Protein 8WQ5 (pdb70)

Organism: Homo sapiens (NCBI:txid9606)

Sequence (396 aa):
MQIQTDVVLPSCKKKAPAETPVKERLFIVFNPHPLPLDDVLEDIFCRFGNLIEVVYLVSGKKNVGYAKYADRISANDAIATLHGKILNGVRLKVMLLADSPREMMQIQTDVVLPSCKKKAPAETPVKERLFIVFNPHPLPLDDVLEDIFCRFGNLIEVVYLVSSGKKNVGYAKYADRRISANDDAIATLHGKILNGVRLKVMLLADSPREMQIQTDVVLPSCKKKAPAETPVKKERLFIVFNPHPLPLDDVLEDIFCRFGNLIEVVYLVSSSGKKNVGYAKYADRISANDDAIATLHGKILNGVRLKVMLLADSPREMQIQTDVVLPSCKKKAPAEETPVKERLFIVFNPHPLPLDDVLLEDIFCRFGNLIEVYLVSSGKKNVGYAKYADRISANDDAIATLHGKILNGVRLKVMLLADSPRE

B-factor: mean 22.88, std 12.11, range [8.22, 91.04]

Radius of gyration: 25.46 Å; Cα contacts (8 Å, |Δi|>4): 856; chains: 4; bounding box: 68×70×60 Å

Foldseek 3Di:
DDWPFPFDFAQADDEDPQPQDFDFKKKKFKPPAEDDQVVVCRRLRRLPQWNGKADDPPHRMIMTTGNDPNSLVVSQVRQAQGAINRIGMHMGTDDDPDD/DDWPFPFDFAQADDEDPLPQDFDFKKKKAKPPAEDDQVVVCRRLRRLPQWNGKDDDPPHRMIMTTGNDPVSLVVSQVRQAQGAINRIHMHIGTDDDPDD/DDWPFPFDFAQADDEAPLPQDFDFKKKKFKPPAEDDQVVVCRRLRRLPQWNGKDDDPPHRMIMTTGNDDSSLVVSQVRQAQTAINRIHMHMGTDDDPDD/DDWPFPFDFAQADDEDPQPQDFDFKKKKFKPPAEDDQVVVCRRLRRLPQWNGKDDDPPHRMIMTTGNDPNSLVVSQVRQAQGAINRIHMHIDTDDDPDD

Secondary structure (DSSP, 8-state):
---S-SS--PPP-PPPPTTSPPSEEEEEEEESSPPPHHHHHHHHHTTS-EEEEEE-TTSSEEEEEES-HHHHHHHHHHHTT-EETTEEEEEEEPPPS--/---S-SS-PPPP-PPPPTTSPPSEEEEEEEESSPPPHHHHHHHHHTTS-EEEEEEETTTTEEEEEES-HHHHHHHHHHHTT-EETTEEEEEEEPPPS--/---S-SS-PPPP-PPPPTTSPP-EEEEEEEESSPPPHHHHHHHHHTTS-EEEEEE-TTSSEEEEEES-HHHHHHHHHHHTT-EETTEEEEEEEPPPS--/-----SS--PPP-PPPPTTSPP-EEEEEEEESSPPPHHHHHHHHHTTS-EEEEEE-TTSSEEEEEES-HHHHHHHHHHHTT-EETTEEEEEEEPPPS--

Structure (mmCIF, N/CA/C/O backbone):
data_8WQ5
#
_entry.id   8WQ5
#
_cell.length_a   42.403
_cell.length_b   83.767
_cell.length_c   77.762
_cell.angle_alpha   90.00
_cell.angle_beta   96.87
_cell.angle_gamma   90.00
#
_symmetry.space_group_name_H-M   'P 1 21 1'
#
loop_
_entity.id
_entity.type
_entity.pdbx_description
1 polymer 'RNA-binding protein 45'
2 polymer "DNA (5'-D(*GP*AP*CP*GP*CP*AP*G)-3')"
3 non-polymer GLYCEROL
4 water water
#
loop_
_atom_site.group_PDB
_atom_site.id
_atom_site.type_symbol
_atom_site.label_atom_id
_atom_site.label_alt_id
_atom_site.label_comp_id
_atom_site.label_asym_id
_atom_site.label_entity_id
_atom_site.label_seq_id
_atom_site.pdbx_PDB_ins_code
_atom_site.Cartn_x
_atom_site.Cartn_y
_atom_site.Cartn_z
_atom_site.occupancy
_atom_site.B_iso_or_equiv
_atom_site.auth_seq_id
_atom_site.auth_comp_id
_atom_site.auth_asym_id
_atom_site.auth_atom_id
_atom_site.pdbx_PDB_model_num
ATOM 1 N N . MET A 1 1 ? -13.358 10.361 1.852 1.00 20.50 369 MET A N 1
ATOM 2 C CA . MET A 1 1 ? -14.370 9.402 1.394 1.00 22.89 369 MET A CA 1
ATOM 3 C C . MET A 1 1 ? -14.258 8.067 2.119 1.00 21.56 369 MET A C 1
ATOM 4 O O . MET A 1 1 ? -13.214 7.735 2.672 1.00 20.59 369 MET A O 1
ATOM 9 N N . GLN A 1 2 ? -15.336 7.288 2.103 1.00 22.11 370 GLN A N 1
ATOM 10 C CA . GLN A 1 2 ? -15.311 5.996 2.773 1.00 22.97 370 GLN A CA 1
ATOM 11 C C . GLN A 1 2 ? -14.321 5.058 2.090 1.00 22.66 370 GLN A C 1
ATOM 12 O O . GLN A 1 2 ? -14.214 5.024 0.861 1.00 23.84 370 GLN A O 1
ATOM 18 N N . ILE A 1 3 ? -13.579 4.312 2.902 1.00 20.16 371 ILE A N 1
ATOM 19 C CA . ILE A 1 3 ? -12.618 3.322 2.427 1.00 18.64 371 ILE A CA 1
ATOM 20 C C . ILE A 1 3 ? -13.281 1.954 2.467 1.00 20.49 371 ILE A C 1
ATOM 21 O O . ILE A 1 3 ? -14.025 1.647 3.407 1.00 21.00 371 ILE A O 1
ATOM 26 N N . GLN A 1 4 ? -13.024 1.131 1.448 1.00 22.13 372 GLN A N 1
ATOM 27 C CA . GLN A 1 4 ? -13.531 -0.243 1.425 1.00 23.40 372 GLN A CA 1
ATOM 28 C C . GLN A 1 4 ? -12.574 -1.126 2.215 1.00 21.42 372 GLN A C 1
ATOM 29 O O . GLN A 1 4 ? -11.509 -1.517 1.728 1.00 20.92 372 GLN A O 1
ATOM 35 N N . THR A 1 5 ? -12.960 -1.437 3.446 1.00 20.06 373 THR A N 1
ATOM 36 C CA . THR A 1 5 ? -12.117 -2.132 4.405 1.00 18.43 373 THR A CA 1
ATOM 37 C C . THR A 1 5 ? -13.025 -2.548 5.552 1.00 20.37 373 THR A C 1
ATOM 38 O O . THR A 1 5 ? -14.089 -1.958 5.756 1.00 20.25 373 THR A O 1
ATOM 42 N N . ASP A 1 6 ? -12.631 -3.594 6.271 1.00 19.32 374 ASP A N 1
ATOM 43 C CA . ASP A 1 6 ? -13.311 -3.910 7.519 1.00 20.10 374 ASP A CA 1
ATOM 44 C C . ASP A 1 6 ? -12.484 -3.492 8.729 1.00 20.02 374 ASP A C 1
ATOM 45 O O . ASP A 1 6 ? -12.850 -3.809 9.865 1.00 23.25 374 ASP A O 1
ATOM 50 N N . VAL A 1 7 ? -11.384 -2.771 8.501 1.00 21.19 375 VAL A N 1
ATOM 51 C CA . VAL A 1 7 ? -10.666 -2.102 9.578 1.00 21.84 375 VAL A CA 1
ATOM 52 C C . VAL A 1 7 ? -11.488 -0.925 10.077 1.00 20.92 375 VAL A C 1
ATOM 53 O O . VAL A 1 7 ? -12.030 -0.143 9.285 1.00 21.04 375 VAL A O 1
ATOM 57 N N . VAL A 1 8 ? -11.575 -0.779 11.396 1.00 23.21 376 VAL A N 1
ATOM 58 C CA . VAL A 1 8 ? -12.188 0.406 11.987 1.00 23.17 376 VAL A CA 1
ATOM 59 C C . VAL A 1 8 ? -11.168 1.540 11.921 1.00 21.12 376 VAL A C 1
ATOM 60 O O . VAL A 1 8 ? -10.112 1.478 12.553 1.00 22.32 376 VAL A O 1
ATOM 64 N N . LEU A 1 9 ? -11.473 2.569 11.138 1.00 18.16 377 LEU A N 1
ATOM 65 C CA . LEU A 1 9 ? -10.607 3.726 10.971 1.00 16.39 377 LEU A CA 1
ATOM 66 C C . LEU A 1 9 ? -11.154 4.921 11.736 1.00 15.23 377 LEU A C 1
ATOM 67 O O . LEU A 1 9 ? -12.374 5.071 11.874 1.00 17.59 377 LEU A O 1
ATOM 72 N N . PRO A 1 10 ? -10.283 5.790 12.245 1.00 14.95 378 PRO A N 1
ATOM 73 C CA . PRO A 1 10 ? -10.753 7.079 12.754 1.00 15.98 378 PRO A CA 1
ATOM 74 C C . PRO A 1 10 ? -11.322 7.916 11.620 1.00 16.43 378 PRO A C 1
ATOM 75 O O . PRO A 1 10 ? -11.077 7.664 10.436 1.00 16.13 378 PRO A O 1
ATOM 79 N N . SER A 1 11 ? -12.099 8.925 12.003 1.00 15.47 379 SER A N 1
ATOM 80 C CA . SER A 1 11 ? -12.623 9.877 11.036 1.00 16.59 379 SER A CA 1
ATOM 81 C C . SER A 1 11 ? -11.487 10.666 10.387 1.00 15.05 379 SER A C 1
ATOM 82 O O . SER A 1 11 ? -10.382 10.767 10.922 1.00 15.08 379 SER A O 1
ATOM 85 N N . CYS A 1 12 ? -11.778 11.244 9.221 1.00 13.92 380 CYS A N 1
ATOM 86 C CA . CYS A 1 12 ? -1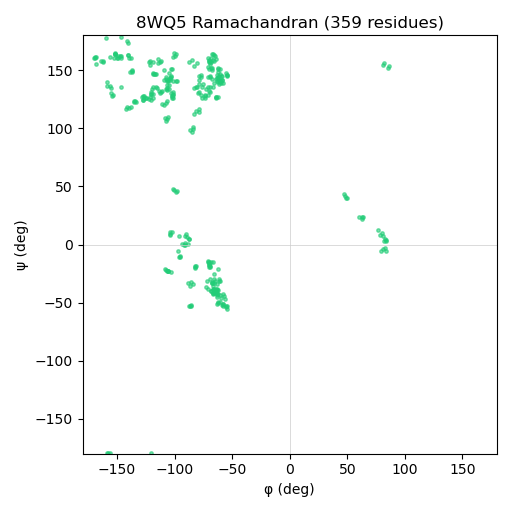0.806 12.113 8.563 1.00 13.89 380 CYS A CA 1
ATOM 87 C C . CYS A 1 12 ? -10.424 13.291 9.452 1.00 14.64 380 CYS A C 1
ATOM 88 O O . CYS A 1 12 ? -11.265 13.866 10.148 1.00 16.09 380 CYS A O 1
ATOM 91 N N . LYS A 1 13 ? -9.141 13.651 9.412 1.00 12.09 381 LYS A N 1
ATOM 92 C CA . LYS A 1 13 ? -8.603 14.793 10.132 1.00 12.67 381 LYS A CA 1
ATOM 93 C C . LYS A 1 13 ? -7.969 15.759 9.142 1.00 12.87 381 LYS A C 1
ATOM 94 O O . LYS A 1 13 ? -7.539 15.361 8.053 1.00 14.80 381 LYS A O 1
ATOM 100 N N . LYS A 1 14 ? -7.906 17.032 9.527 1.00 12.31 382 LYS A N 1
ATOM 101 C CA . LYS A 1 14 ? -7.135 17.990 8.748 1.00 12.39 382 LYS A CA 1
ATOM 102 C C . LYS A 1 14 ? -5.682 17.547 8.657 1.00 12.32 382 LYS A C 1
ATOM 103 O O . LYS A 1 14 ? -5.125 16.970 9.594 1.00 13.75 382 LYS A O 1
ATOM 109 N N . LYS A 1 15 ? -5.066 17.826 7.515 1.00 11.27 383 LYS A N 1
ATOM 110 C CA . LYS A 1 15 ? -3.627 17.654 7.409 1.00 11.10 383 LYS A CA 1
ATOM 111 C C . LYS A 1 15 ? -2.905 18.726 8.222 1.00 12.04 383 LYS A C 1
ATOM 112 O O . LYS A 1 15 ? -3.465 19.778 8.562 1.00 14.83 383 LYS A O 1
ATOM 118 N N . ALA A 1 16 ? -1.647 18.443 8.539 1.00 11.64 384 ALA A N 1
ATOM 119 C CA . ALA A 1 16 ? -0.780 19.471 9.082 1.00 13.23 384 ALA A CA 1
ATOM 120 C C . ALA A 1 16 ? -0.485 20.510 8.002 1.00 17.55 384 ALA A C 1
ATOM 121 O O . ALA A 1 16 ? -0.505 20.194 6.810 1.00 20.21 384 ALA A O 1
ATOM 123 N N . PRO A 1 17 ? -0.222 21.758 8.391 1.00 20.66 385 PRO A N 1
ATOM 124 C CA . PRO A 1 17 ? 0.246 22.745 7.412 1.00 24.36 385 PRO A CA 1
ATOM 125 C C . PRO A 1 17 ? 1.479 22.229 6.681 1.00 26.00 385 PRO A C 1
ATOM 126 O O . PRO A 1 17 ? 2.305 21.512 7.250 1.00 24.02 385 PRO A O 1
ATOM 130 N N . ALA A 1 18 ? 1.590 22.601 5.402 1.00 29.09 386 ALA A N 1
ATOM 131 C CA . ALA A 1 18 ? 2.589 21.990 4.528 1.00 31.15 386 ALA A CA 1
ATOM 132 C C . ALA A 1 18 ? 4.013 22.225 5.017 1.00 33.74 386 ALA A C 1
ATOM 133 O O . ALA A 1 18 ? 4.885 21.372 4.807 1.00 36.36 386 ALA A O 1
ATOM 135 N N . GLU A 1 19 ? 4.272 23.357 5.668 1.00 32.42 387 GLU A N 1
ATOM 136 C CA . GLU A 1 19 ? 5.619 23.695 6.112 1.00 35.03 387 GLU A CA 1
ATOM 137 C C . GLU A 1 19 ? 5.932 23.180 7.515 1.00 33.26 387 GLU A C 1
ATOM 138 O O . GLU A 1 19 ? 6.978 23.533 8.070 1.00 33.88 387 GLU A O 1
ATOM 144 N N . THR A 1 20 ? 5.065 22.353 8.090 1.00 29.36 388 THR A N 1
ATOM 145 C CA . THR A 1 20 ? 5.341 21.780 9.405 1.00 30.50 388 THR A CA 1
ATOM 146 C C . THR A 1 20 ? 6.499 20.789 9.302 1.00 31.26 388 THR A C 1
ATOM 147 O O . THR A 1 20 ? 6.493 19.930 8.413 1.00 31.38 388 THR A O 1
ATOM 151 N N . PRO A 1 21 ? 7.506 20.880 10.171 1.00 32.28 389 PRO A N 1
ATOM 152 C CA . PRO A 1 21 ? 8.628 19.934 10.100 1.00 31.81 389 PRO A CA 1
ATOM 153 C C . PRO A 1 21 ? 8.193 18.500 10.383 1.00 28.89 389 PRO A C 1
ATOM 154 O O . PRO A 1 21 ? 7.340 18.242 11.236 1.00 29.06 389 PRO A O 1
ATOM 158 N N . VAL A 1 22 ? 8.795 17.560 9.651 1.00 26.78 390 VAL A N 1
ATOM 159 C CA . VAL A 1 22 ? 8.482 16.146 9.834 1.00 24.10 390 VAL A CA 1
ATOM 160 C C . VAL A 1 22 ? 9.086 15.649 11.139 1.00 23.63 390 VAL A C 1
ATOM 161 O O . VAL A 1 22 ? 10.257 15.912 11.443 1.00 25.65 390 VAL A O 1
ATOM 165 N N . LYS A 1 23 ? 8.289 14.919 11.919 1.00 22.29 391 LYS A N 1
ATOM 166 C CA . LYS A 1 23 ? 8.798 14.245 13.103 1.00 22.12 391 LYS A CA 1
ATOM 167 C C . LYS A 1 23 ? 8.872 12.732 12.957 1.00 21.19 391 LYS A C 1
ATOM 168 O O . LYS A 1 23 ? 9.641 12.098 13.687 1.00 22.80 391 LYS A O 1
ATOM 174 N N . GLU A 1 24 ? 8.118 12.141 12.033 1.00 17.82 392 GLU A N 1
ATOM 175 C CA . GLU A 1 24 ? 8.224 10.710 11.788 1.00 15.66 392 GLU A CA 1
ATOM 176 C C . GLU A 1 24 ? 7.772 10.421 10.365 1.00 13.87 392 GLU A C 1
ATOM 177 O O . GLU A 1 24 ? 6.752 10.949 9.915 1.00 14.90 392 GLU A O 1
ATOM 183 N N . ARG A 1 25 ? 8.536 9.592 9.661 1.00 14.11 393 ARG A N 1
ATOM 184 C CA . ARG A 1 25 ? 8.168 9.148 8.324 1.00 12.47 393 ARG A CA 1
ATOM 185 C C . ARG A 1 25 ? 7.937 7.641 8.328 1.00 12.33 393 ARG A C 1
ATOM 186 O O . ARG A 1 25 ? 8.714 6.886 8.921 1.00 11.85 393 ARG A O 1
ATOM 194 N N . LEU A 1 26 ? 6.856 7.214 7.678 1.00 10.84 394 LEU A N 1
ATOM 195 C CA . LEU A 1 26 ? 6.507 5.805 7.556 1.00 11.01 394 LEU A CA 1
ATOM 196 C C . LEU A 1 26 ? 6.841 5.295 6.162 1.00 11.58 394 LEU A C 1
ATOM 197 O O . LEU A 1 26 ? 6.688 6.017 5.170 1.00 11.73 394 LEU A O 1
ATOM 202 N N . PHE A 1 27 ? 7.294 4.046 6.104 1.00 10.86 395 PHE A N 1
ATOM 203 C CA . PHE A 1 27 ? 7.534 3.317 4.866 1.00 11.25 395 PHE A CA 1
ATOM 204 C C . PHE A 1 27 ? 6.371 2.358 4.638 1.00 10.80 395 PHE A C 1
ATOM 205 O O . PHE A 1 27 ? 5.996 1.611 5.546 1.00 12.84 395 PHE A O 1
ATOM 213 N N . ILE A 1 28 ? 5.795 2.390 3.438 1.00 10.32 396 ILE A N 1
ATOM 214 C CA . ILE A 1 28 ? 4.585 1.641 3.109 1.00 10.15 396 ILE A CA 1
ATOM 215 C C . ILE A 1 28 ? 4.905 0.701 1.961 1.00 12.16 396 ILE A C 1
ATOM 216 O O . ILE A 1 28 ? 5.453 1.134 0.941 1.00 13.69 396 ILE A O 1
ATOM 221 N N . VAL A 1 29 ? 4.563 -0.576 2.123 1.00 13.50 397 VAL A N 1
ATOM 222 C CA . VAL A 1 29 ? 4.689 -1.572 1.062 1.00 12.85 397 VAL A CA 1
ATOM 223 C C . VAL A 1 29 ? 3.291 -1.981 0.629 1.00 14.09 397 VAL A C 1
ATOM 224 O O . VAL A 1 29 ? 2.443 -2.295 1.473 1.00 14.13 397 VAL A O 1
ATOM 228 N N . PHE A 1 30 ? 3.060 -2.003 -0.682 1.00 15.36 398 PHE A N 1
ATOM 229 C CA . PHE A 1 30 ? 1.774 -2.358 -1.264 1.00 15.86 398 PHE A CA 1
ATOM 230 C C . PHE A 1 30 ? 1.831 -3.751 -1.877 1.00 17.49 398 PHE A C 1
ATOM 231 O O . PHE A 1 30 ? 2.825 -4.128 -2.503 1.00 19.58 398 PHE A O 1
ATOM 239 N N . ASN A 1 31 ? 0.747 -4.509 -1.705 1.00 18.75 399 ASN A N 1
ATOM 240 C CA . ASN A 1 31 ? 0.599 -5.811 -2.343 1.00 20.80 399 ASN A CA 1
ATOM 241 C C . ASN A 1 31 ? -0.855 -5.972 -2.773 1.00 22.44 399 ASN A C 1
ATOM 242 O O . ASN A 1 31 ? -1.748 -6.003 -1.918 1.00 22.22 399 ASN A O 1
ATOM 247 N N . PRO A 1 32 ? -1.139 -6.122 -4.077 1.00 22.97 400 PRO A N 1
ATOM 248 C CA . PRO A 1 32 ? -0.191 -6.339 -5.176 1.00 24.41 400 PRO A CA 1
ATOM 249 C C . PRO A 1 32 ? 0.251 -5.092 -5.948 1.00 24.71 400 PRO A C 1
ATOM 250 O O . PRO A 1 32 ? 1.188 -5.194 -6.744 1.00 26.77 400 PRO A O 1
ATOM 254 N N . HIS A 1 33 ? -0.401 -3.954 -5.733 1.00 24.00 401 HIS A N 1
ATOM 255 C CA . HIS A 1 33 ? -0.110 -2.736 -6.477 1.00 24.79 401 HIS A CA 1
ATOM 256 C C . HIS A 1 33 ? -0.418 -1.542 -5.589 1.00 21.18 401 HIS A C 1
ATOM 257 O O . HIS A 1 33 ? -1.167 -1.669 -4.613 1.00 18.92 401 HIS A O 1
ATOM 264 N N . PRO A 1 34 ? 0.138 -0.369 -5.896 1.00 19.53 402 PRO A N 1
ATOM 265 C CA . PRO A 1 34 ? -0.108 0.805 -5.052 1.00 18.80 402 PRO A CA 1
ATOM 266 C C . PRO A 1 34 ? -1.549 1.287 -5.140 1.00 19.15 402 PRO A C 1
ATOM 267 O O . PRO A 1 34 ? -2.273 1.028 -6.104 1.00 20.33 402 PRO A O 1
ATOM 271 N N . LEU A 1 35 ? -1.959 1.999 -4.097 1.00 18.41 403 LEU A N 1
ATOM 272 C CA . LEU A 1 35 ? -3.245 2.671 -4.068 1.00 18.15 403 LEU A CA 1
ATOM 273 C C . LEU A 1 35 ? -3.141 4.042 -4.725 1.00 19.13 403 LEU A C 1
ATOM 274 O O . LEU A 1 35 ? -2.049 4.605 -4.833 1.00 20.14 403 LEU A O 1
ATOM 279 N N . PRO A 1 36 ? -4.267 4.604 -5.170 1.00 21.13 404 PRO A N 1
ATOM 280 C CA . PRO A 1 36 ? -4.245 5.978 -5.692 1.00 21.88 404 PRO A CA 1
ATOM 281 C C . PRO A 1 36 ? -3.832 6.975 -4.618 1.00 20.40 404 PRO A C 1
ATOM 282 O O . PRO A 1 36 ? -4.111 6.794 -3.431 1.00 18.03 404 PRO A O 1
ATOM 286 N N . LEU A 1 37 ? -3.166 8.048 -5.058 1.00 20.74 405 LEU A N 1
ATOM 287 C CA . LEU A 1 37 ? -2.639 9.041 -4.126 1.00 19.40 405 LEU A CA 1
ATOM 288 C C . LEU A 1 37 ? -3.740 9.633 -3.248 1.00 19.33 405 LEU A C 1
ATOM 289 O O . LEU A 1 37 ? -3.563 9.774 -2.033 1.00 18.76 405 LEU A O 1
ATOM 294 N N . ASP A 1 38 ? -4.888 9.980 -3.838 1.00 19.78 406 ASP A N 1
ATOM 295 C CA A ASP A 1 38 ? -5.959 10.569 -3.040 0.50 20.69 406 ASP A CA 1
ATOM 296 C CA B ASP A 1 38 ? -5.962 10.568 -3.041 0.50 20.83 406 ASP A CA 1
ATOM 297 C C . ASP A 1 38 ? -6.528 9.568 -2.041 1.00 18.84 406 ASP A C 1
ATOM 298 O O . ASP A 1 38 ? -6.933 9.957 -0.939 1.00 16.76 406 ASP A O 1
ATOM 307 N N . VAL A 1 39 ? -6.558 8.281 -2.400 1.00 17.19 407 VAL A N 1
ATOM 308 C CA . VAL A 1 39 ? -7.013 7.260 -1.462 1.00 14.00 407 VAL A CA 1
ATOM 309 C C . VAL A 1 39 ? -6.017 7.108 -0.321 1.00 13.11 407 VAL A C 1
ATOM 310 O O . VAL A 1 39 ? -6.402 6.943 0.843 1.00 12.77 407 VAL A O 1
ATOM 314 N N . LEU A 1 40 ? -4.719 7.163 -0.635 1.00 12.60 408 LEU A N 1
ATOM 315 C CA . LEU A 1 40 ? -3.707 7.045 0.406 1.00 13.78 408 LEU A CA 1
ATOM 316 C C . LEU A 1 40 ? -3.792 8.200 1.393 1.00 13.43 408 LEU A C 1
ATOM 317 O O . LEU A 1 40 ? -3.686 7.998 2.606 1.00 13.50 408 LEU A O 1
ATOM 322 N N . GLU A 1 41 ? -3.969 9.421 0.886 1.00 13.99 409 GLU A N 1
ATOM 323 C CA . GLU A 1 41 ? -4.126 10.573 1.767 1.00 15.43 409 GLU A CA 1
ATOM 324 C C . GLU A 1 41 ? -5.368 10.428 2.639 1.00 15.55 409 GLU A C 1
ATOM 325 O O . GLU A 1 41 ? -5.362 10.804 3.816 1.00 16.30 409 GLU A O 1
ATOM 331 N N . ASP A 1 42 ? -6.445 9.897 2.062 1.00 13.80 410 ASP A N 1
ATOM 332 C CA . ASP A 1 42 ? -7.660 9.592 2.811 1.00 12.24 410 ASP A CA 1
ATOM 333 C C . ASP A 1 42 ? -7.353 8.674 3.992 1.00 13.60 410 ASP A C 1
ATOM 334 O O . ASP A 1 42 ? -7.680 8.986 5.144 1.00 13.06 410 ASP A O 1
ATOM 339 N N . ILE A 1 43 ? -6.689 7.549 3.725 1.00 11.22 411 ILE A N 1
ATOM 340 C CA . ILE A 1 43 ? -6.396 6.588 4.786 1.00 10.56 411 ILE A CA 1
ATOM 341 C C . ILE A 1 43 ? -5.497 7.214 5.844 1.00 10.77 411 ILE A C 1
ATOM 342 O O . ILE A 1 43 ? -5.776 7.137 7.046 1.00 11.45 411 ILE A O 1
ATOM 347 N N . PHE A 1 44 ? -4.405 7.854 5.417 1.00 9.65 412 PHE A N 1
ATOM 348 C CA . PHE A 1 44 ? -3.395 8.250 6.389 1.00 10.25 412 PHE A CA 1
ATOM 349 C C . PHE A 1 44 ? -3.720 9.560 7.103 1.00 9.97 412 PHE A C 1
ATOM 350 O O . PHE A 1 44 ? -3.187 9.796 8.195 1.00 11.85 412 PHE A O 1
ATOM 358 N N . CYS A 1 45 ? -4.606 10.396 6.552 1.00 10.10 413 CYS A N 1
ATOM 359 C CA . CYS A 1 45 ? -4.950 11.628 7.261 1.00 10.07 413 CYS A CA 1
ATOM 360 C C . CYS A 1 45 ? -5.763 11.359 8.520 1.00 12.40 413 CYS A C 1
ATOM 361 O O . CYS A 1 45 ? -5.816 12.221 9.406 1.00 12.38 413 CYS A O 1
ATOM 364 N N . ARG A 1 46 ? -6.364 10.171 8.636 1.00 12.31 414 ARG A N 1
ATOM 365 C CA . ARG A 1 46 ? -7.285 9.893 9.732 1.00 12.20 414 ARG A CA 1
ATOM 366 C C . ARG A 1 46 ? -6.576 9.778 11.072 1.00 11.95 414 ARG A C 1
ATOM 367 O O . ARG A 1 46 ? -7.230 9.849 12.117 1.00 15.18 414 ARG A O 1
ATOM 375 N N . PHE A 1 47 ? -5.257 9.618 11.067 1.00 9.67 415 PHE A N 1
ATOM 376 C CA . PHE A 1 47 ? -4.502 9.503 12.301 1.00 11.07 415 PHE A CA 1
ATOM 377 C C . PHE A 1 47 ? -4.003 10.849 12.801 1.00 13.30 415 PHE A C 1
ATOM 378 O O . PHE A 1 47 ? -3.382 10.912 13.869 1.00 14.45 415 PHE A O 1
ATOM 386 N N . GLY A 1 48 ? -4.325 11.923 12.084 1.00 12.79 416 GLY A N 1
ATOM 387 C CA . GLY A 1 48 ? -3.970 13.272 12.473 1.00 11.88 416 GLY A CA 1
ATOM 388 C C . GLY A 1 48 ? -2.545 13.638 12.110 1.00 12.81 416 GLY A C 1
ATOM 389 O O . GLY A 1 48 ? -1.687 12.761 11.964 1.00 13.19 416 GLY A O 1
ATOM 390 N N . ASN A 1 49 ? -2.291 14.936 11.940 1.00 13.94 417 ASN A N 1
ATOM 391 C CA . ASN A 1 49 ? -0.944 15.478 11.779 1.00 13.58 417 ASN A CA 1
ATOM 392 C C . ASN A 1 49 ? -0.238 14.955 10.531 1.00 12.81 417 ASN A C 1
ATOM 393 O O . ASN A 1 49 ? 0.995 14.988 10.456 1.00 13.71 417 ASN A O 1
ATOM 398 N N . LEU A 1 50 ? -0.988 14.483 9.537 1.00 10.71 418 LEU A N 1
ATOM 399 C CA . LEU A 1 50 ? -0.374 14.068 8.280 1.00 11.92 418 LEU A CA 1
ATOM 400 C C . LEU A 1 50 ? 0.125 15.282 7.505 1.00 11.29 418 LEU A C 1
ATOM 401 O O . LEU A 1 50 ? -0.624 16.238 7.283 1.00 12.56 418 LEU A O 1
ATOM 406 N N . ILE A 1 51 ? 1.388 15.244 7.084 1.00 10.12 419 ILE A N 1
ATOM 407 C CA . ILE A 1 51 ? 1.920 16.276 6.197 1.00 11.11 419 ILE A CA 1
ATOM 408 C C . ILE A 1 51 ? 1.659 15.935 4.739 1.00 13.02 419 ILE A C 1
ATOM 409 O O . ILE A 1 51 ? 1.104 16.749 3.993 1.00 15.98 419 ILE A O 1
ATOM 414 N N . GLU A 1 52 ? 2.048 14.732 4.315 1.00 12.23 420 GLU A N 1
ATOM 415 C CA . GLU A 1 52 ? 1.763 14.270 2.962 1.00 14.82 420 GLU A CA 1
ATOM 416 C C . GLU A 1 52 ? 2.108 12.795 2.839 1.00 12.57 420 GLU A C 1
ATOM 417 O O . GLU A 1 52 ? 2.862 12.236 3.641 1.00 12.02 420 GLU A O 1
ATOM 423 N N . VAL A 1 53 ? 1.530 12.177 1.815 1.00 11.69 421 VAL A N 1
ATOM 424 C CA A VAL A 1 53 ? 1.905 10.844 1.369 0.50 10.68 421 VAL A CA 1
ATOM 425 C CA B VAL A 1 53 ? 1.898 10.842 1.367 0.50 10.22 421 VAL A CA 1
ATOM 426 C C . VAL A 1 53 ? 2.428 10.963 -0.055 1.00 10.12 421 VAL A C 1
ATOM 427 O O . VAL A 1 53 ? 1.971 11.805 -0.833 1.00 15.05 421 VAL A O 1
ATOM 434 N N . TYR A 1 54 ? 3.411 10.132 -0.390 1.00 9.11 422 TYR A N 1
ATOM 435 C CA . TYR A 1 54 ? 3.879 10.115 -1.769 1.00 9.71 422 TYR A CA 1
ATOM 436 C C . TYR A 1 54 ? 4.302 8.706 -2.153 1.00 11.19 422 TYR A C 1
ATOM 437 O O . TYR A 1 54 ? 4.519 7.838 -1.302 1.00 11.75 422 TYR A O 1
ATOM 446 N N . LEU A 1 55 ? 4.391 8.489 -3.459 1.00 12.29 423 LEU A N 1
ATOM 447 C CA . LEU A 1 55 ? 4.674 7.183 -4.034 1.00 12.92 423 LEU A CA 1
ATOM 448 C C . LEU A 1 55 ? 6.024 7.195 -4.734 1.00 13.62 423 LEU A C 1
ATOM 449 O O . LEU A 1 55 ? 6.547 8.247 -5.107 1.00 15.40 423 LEU A O 1
ATOM 454 N N . VAL A 1 56 ? 6.581 6.006 -4.928 1.00 13.69 424 VAL A N 1
ATOM 455 C CA . VAL A 1 56 ? 7.802 5.840 -5.708 1.00 14.37 424 VAL A CA 1
ATOM 456 C C . VAL A 1 56 ? 7.403 5.161 -7.010 1.00 16.34 424 VAL A C 1
ATOM 457 O O . VAL A 1 56 ? 7.038 3.980 -7.015 1.00 18.67 424 VAL A O 1
ATOM 461 N N . SER A 1 57 ? 7.451 5.911 -8.111 1.00 16.32 425 SER A N 1
ATOM 462 C CA . SER A 1 57 ? 6.968 5.406 -9.391 1.00 18.94 425 SER A CA 1
ATOM 463 C C . SER A 1 57 ? 7.755 4.179 -9.835 1.00 18.51 425 SER A C 1
ATOM 464 O O . SER A 1 57 ? 8.985 4.132 -9.728 1.00 18.22 425 SER A O 1
ATOM 467 N N . GLY A 1 58 ? 7.032 3.186 -10.353 1.00 20.90 426 GLY A N 1
ATOM 468 C CA . GLY A 1 58 ? 7.631 1.945 -10.797 1.00 23.08 426 GLY A CA 1
ATOM 469 C C . GLY A 1 58 ? 7.888 0.934 -9.703 1.00 24.44 426 GLY A C 1
ATOM 470 O O . GLY A 1 58 ? 8.355 -0.175 -10.000 1.00 26.03 426 GLY A O 1
ATOM 471 N N . LYS A 1 59 ? 7.602 1.275 -8.451 1.00 22.18 427 LYS A N 1
ATOM 472 C CA A LYS A 1 59 ? 7.813 0.385 -7.323 0.50 22.38 427 LYS A CA 1
ATOM 473 C CA B LYS A 1 59 ? 7.808 0.371 -7.333 0.50 22.50 427 LYS A CA 1
ATOM 474 C C . LYS A 1 59 ? 6.511 0.248 -6.546 1.00 22.15 427 LYS A C 1
ATOM 475 O O . LYS A 1 59 ? 5.573 1.030 -6.719 1.00 24.72 427 LYS A O 1
ATOM 486 N N . ASN A 1 60 ? 6.455 -0.757 -5.685 1.00 19.57 428 ASN A N 1
ATOM 487 C CA . ASN A 1 60 ? 5.254 -0.995 -4.883 1.00 19.16 428 ASN A CA 1
ATOM 488 C C . ASN A 1 60 ? 5.428 -0.456 -3.473 1.00 16.00 428 ASN A C 1
ATOM 489 O O . ASN A 1 60 ? 5.138 -1.137 -2.487 1.00 17.19 428 ASN A O 1
ATOM 494 N N . VAL A 1 61 ? 5.924 0.780 -3.357 1.00 12.93 429 VAL A N 1
ATOM 495 C CA . VAL A 1 61 ? 6.200 1.384 -2.060 1.00 12.80 429 VAL A CA 1
ATOM 496 C C . VAL A 1 61 ? 5.814 2.857 -2.081 1.00 12.66 429 VAL A C 1
ATOM 497 O O . VAL A 1 61 ? 5.640 3.471 -3.137 1.00 12.99 429 VAL A O 1
ATOM 501 N N . GLY A 1 62 ? 5.696 3.418 -0.882 1.00 11.44 430 GLY A N 1
ATOM 502 C CA . GLY A 1 62 ? 5.385 4.821 -0.699 1.00 12.60 430 GLY A CA 1
ATOM 503 C C . GLY A 1 62 ? 5.803 5.229 0.695 1.00 12.51 430 GLY A C 1
ATOM 504 O O . GLY A 1 62 ? 6.284 4.411 1.485 1.00 11.68 430 GLY A O 1
ATOM 505 N N . TYR A 1 63 ? 5.614 6.517 0.992 1.00 10.79 431 TYR A N 1
ATOM 506 C CA . TYR A 1 63 ? 5.977 7.074 2.286 1.00 9.98 431 TYR A CA 1
ATOM 507 C C . TYR A 1 63 ? 4.882 8.003 2.782 1.00 9.86 431 TYR A C 1
ATOM 508 O O . TYR A 1 63 ? 4.188 8.654 1.994 1.00 10.22 431 TYR A O 1
ATOM 517 N N . ALA A 1 64 ? 4.763 8.083 4.103 1.00 9.91 432 ALA A N 1
ATOM 518 C CA . ALA A 1 64 ? 3.837 9.004 4.755 1.00 10.49 432 ALA A CA 1
ATOM 519 C C . ALA A 1 64 ? 4.617 9.817 5.777 1.00 12.39 432 ALA A C 1
ATOM 520 O O . ALA A 1 64 ? 5.280 9.246 6.648 1.00 13.43 432 ALA A O 1
ATOM 522 N N . LYS A 1 65 ? 4.551 11.143 5.662 1.00 10.61 433 LYS A N 1
ATOM 523 C CA . LYS A 1 65 ? 5.270 12.054 6.548 1.00 11.77 433 LYS A CA 1
ATOM 524 C C . LYS A 1 65 ? 4.302 12.636 7.572 1.00 11.70 433 LYS A C 1
ATOM 525 O O . LYS A 1 65 ? 3.269 13.198 7.196 1.00 12.28 433 LYS A O 1
ATOM 531 N N . TYR A 1 66 ? 4.632 12.496 8.857 1.00 12.19 434 TYR A N 1
ATOM 532 C CA . TYR A 1 66 ? 3.787 12.966 9.950 1.00 12.82 434 TYR A CA 1
ATOM 533 C C . TYR A 1 66 ? 4.489 14.044 10.766 1.00 14.40 434 TYR A C 1
ATOM 534 O O . TYR A 1 66 ? 5.712 14.021 10.942 1.00 14.33 434 TYR A O 1
ATOM 543 N N . ALA A 1 67 ? 3.688 14.978 11.281 1.00 13.01 435 ALA A N 1
ATOM 544 C CA . ALA A 1 67 ? 4.165 16.026 12.171 1.00 14.29 435 ALA A CA 1
ATOM 545 C C . ALA A 1 67 ? 4.116 15.617 13.637 1.00 16.47 435 ALA A C 1
ATOM 546 O O . ALA A 1 67 ? 4.391 16.447 14.509 1.00 19.50 435 ALA A O 1
ATOM 548 N N . ASP A 1 68 ? 3.792 14.360 13.928 1.00 17.61 436 ASP A N 1
ATOM 549 C CA . ASP A 1 68 ? 3.579 13.919 15.300 1.00 18.89 436 ASP A CA 1
ATOM 550 C C . ASP A 1 68 ? 3.843 12.422 15.384 1.00 18.34 436 ASP A C 1
ATOM 551 O O . ASP A 1 68 ? 3.314 11.657 14.573 1.00 16.94 436 ASP A O 1
ATOM 556 N N . ARG A 1 69 ? 4.658 12.012 16.363 1.00 18.35 437 ARG A N 1
ATOM 557 C CA . ARG A 1 69 ? 5.061 10.609 16.452 1.00 17.14 437 ARG A CA 1
ATOM 558 C C . ARG A 1 69 ? 3.902 9.716 16.881 1.00 17.27 437 ARG A C 1
ATOM 559 O O . ARG A 1 69 ? 3.762 8.590 16.387 1.00 18.36 437 ARG A O 1
ATOM 567 N N . ILE A 1 70 ? 3.060 10.194 17.798 1.00 17.67 438 ILE A N 1
ATOM 568 C CA . ILE A 1 70 ? 1.936 9.384 18.258 1.00 17.25 438 ILE A CA 1
ATOM 569 C C . ILE A 1 70 ? 0.972 9.102 17.112 1.00 16.83 438 ILE A C 1
ATOM 570 O O . ILE A 1 70 ? 0.446 7.988 16.985 1.00 16.90 438 ILE A O 1
ATOM 575 N N . SER A 1 71 ? 0.748 10.094 16.243 1.00 14.74 439 SER A N 1
ATOM 576 C CA . SER A 1 71 ? -0.110 9.886 15.080 1.00 13.81 439 SER A CA 1
ATOM 577 C C . SER A 1 71 ? 0.479 8.829 14.156 1.00 12.98 439 SER A C 1
ATOM 578 O O . SER A 1 71 ? -0.230 7.935 13.675 1.00 13.87 439 SER A O 1
ATOM 581 N N . ALA A 1 72 ? 1.781 8.922 13.895 1.00 11.74 440 ALA A N 1
ATOM 582 C CA . ALA A 1 72 ? 2.424 7.976 12.993 1.00 11.18 440 ALA A CA 1
ATOM 583 C C . ALA A 1 72 ? 2.413 6.572 13.579 1.00 12.15 440 ALA A C 1
ATOM 584 O O . ALA A 1 72 ? 2.181 5.595 12.859 1.00 13.70 440 ALA A O 1
ATOM 586 N N . ASN A 1 73 ? 2.647 6.452 14.887 1.00 14.07 441 ASN A N 1
ATOM 587 C CA . ASN A 1 73 ? 2.630 5.133 15.508 1.00 15.77 441 ASN A CA 1
ATOM 588 C C . ASN A 1 73 ? 1.225 4.548 15.548 1.00 16.23 441 ASN A C 1
ATOM 589 O O . ASN A 1 73 ? 1.067 3.324 15.495 1.00 15.32 441 ASN A O 1
ATOM 594 N N . ASP A 1 74 ? 0.200 5.402 15.632 1.00 15.18 442 ASP A N 1
ATOM 595 C CA . ASP A 1 74 ? -1.178 4.932 15.520 1.00 16.35 442 ASP A CA 1
ATOM 596 C C . ASP A 1 74 ? -1.469 4.398 14.122 1.00 14.79 442 ASP A C 1
ATOM 597 O O . ASP A 1 74 ? -2.189 3.406 13.970 1.00 14.36 442 ASP A O 1
ATOM 602 N N . ALA A 1 75 ? -0.923 5.043 13.085 1.00 13.12 443 ALA A N 1
ATOM 603 C CA . ALA A 1 75 ? -1.098 4.522 11.732 1.00 12.16 443 ALA A CA 1
ATOM 604 C C . ALA A 1 75 ? -0.445 3.152 11.585 1.00 14.30 443 ALA A C 1
ATOM 605 O O . ALA A 1 75 ? -1.012 2.252 10.953 1.00 14.30 443 ALA A O 1
ATOM 607 N N . ILE A 1 76 ? 0.748 2.977 12.159 1.00 13.73 444 ILE A N 1
ATOM 608 C CA . ILE A 1 76 ? 1.402 1.669 12.125 1.00 14.93 444 ILE A CA 1
ATOM 609 C C . ILE A 1 76 ? 0.508 0.617 12.771 1.00 16.24 444 ILE A C 1
ATOM 610 O O . ILE A 1 76 ? 0.205 -0.422 12.171 1.00 17.81 444 ILE A O 1
ATOM 615 N N . ALA A 1 77 ? 0.065 0.882 14.002 1.00 15.35 445 ALA A N 1
ATOM 616 C CA . ALA A 1 77 ? -0.691 -0.110 14.757 1.00 16.74 445 ALA A CA 1
ATOM 617 C C . ALA A 1 77 ? -2.012 -0.455 14.084 1.00 15.71 445 ALA A C 1
ATOM 618 O O . ALA A 1 77 ? -2.463 -1.604 14.149 1.00 17.78 445 ALA A O 1
ATOM 620 N N . THR A 1 78 ? -2.637 0.512 13.426 1.00 13.78 446 THR A N 1
ATOM 621 C CA . THR A 1 78 ? -3.963 0.310 12.860 1.00 14.85 446 THR A CA 1
ATOM 622 C C . THR A 1 78 ? -3.929 -0.301 11.466 1.00 15.93 446 THR A C 1
ATOM 623 O O . THR A 1 78 ? -4.836 -1.069 11.115 1.00 17.12 446 THR A O 1
ATOM 627 N N . LEU A 1 79 ? -2.896 0.000 10.672 1.00 13.19 447 LEU A N 1
ATOM 628 C CA . LEU A 1 79 ? -2.879 -0.351 9.260 1.00 12.05 447 LEU A CA 1
ATOM 629 C C . LEU A 1 79 ? -1.945 -1.495 8.893 1.00 12.35 447 LEU A C 1
ATOM 630 O O . LEU A 1 79 ? -2.143 -2.108 7.841 1.00 13.75 447 LEU A O 1
ATOM 635 N N . HIS A 1 80 ? -0.923 -1.776 9.691 1.00 11.98 448 HIS A N 1
ATOM 636 C CA . HIS A 1 80 ? 0.063 -2.769 9.281 1.00 14.34 448 HIS A CA 1
ATOM 637 C C . HIS A 1 80 ? -0.584 -4.144 9.160 1.00 15.75 448 HIS A C 1
ATOM 638 O O . HIS A 1 80 ? -1.236 -4.623 10.092 1.00 17.20 448 HIS A O 1
ATOM 645 N N . GLY A 1 81 ? -0.422 -4.764 7.992 1.00 14.45 449 GLY A N 1
ATOM 646 C CA . GLY A 1 81 ? -0.988 -6.073 7.735 1.00 15.47 449 GLY A CA 1
ATOM 647 C C . GLY A 1 81 ? -2.437 -6.091 7.298 1.00 15.66 449 GLY A C 1
ATOM 648 O O . GLY A 1 81 ? -2.993 -7.183 7.116 1.00 17.54 449 GLY A O 1
ATOM 649 N N . LYS A 1 82 ? -3.066 -4.936 7.101 1.00 14.62 450 LYS A N 1
ATOM 650 C CA . LYS A 1 82 ? -4.490 -4.882 6.797 1.00 15.12 450 LYS A CA 1
ATOM 651 C C . LYS A 1 82 ? -4.723 -4.667 5.305 1.00 15.51 450 LYS A C 1
ATOM 652 O O . LYS A 1 82 ? -3.824 -4.282 4.554 1.00 15.68 450 LYS A O 1
ATOM 658 N N . ILE A 1 83 ? -5.957 -4.923 4.877 1.00 16.02 451 ILE A N 1
ATOM 659 C CA . ILE A 1 83 ? -6.349 -4.793 3.478 1.00 16.13 451 ILE A CA 1
ATOM 660 C C . ILE A 1 83 ? -7.274 -3.590 3.345 1.00 14.89 451 ILE A C 1
ATOM 661 O O . ILE A 1 83 ? -8.346 -3.541 3.967 1.00 14.94 451 ILE A O 1
ATOM 666 N N . LEU A 1 84 ? -6.866 -2.623 2.528 1.00 14.11 452 LEU A N 1
ATOM 667 C CA . LEU A 1 84 ? -7.667 -1.435 2.271 1.00 17.25 452 LEU A CA 1
ATOM 668 C C . LEU A 1 84 ? -7.839 -1.285 0.770 1.00 15.73 452 LEU A C 1
ATOM 669 O O . LEU A 1 84 ? -6.851 -1.277 0.031 1.00 14.88 452 LEU A O 1
ATOM 674 N N . ASN A 1 85 ? -9.094 -1.180 0.326 1.00 16.99 453 ASN A N 1
ATOM 675 C CA . ASN A 1 85 ? -9.430 -1.156 -1.098 1.00 19.50 453 ASN A CA 1
ATOM 676 C C . ASN A 1 85 ? -8.710 -2.266 -1.865 1.00 19.86 453 ASN A C 1
ATOM 677 O O . ASN A 1 85 ? -8.175 -2.055 -2.956 1.00 20.78 453 ASN A O 1
ATOM 682 N N . GLY A 1 86 ? -8.689 -3.464 -1.280 1.00 18.11 454 GLY A N 1
ATOM 683 C CA . GLY A 1 86 ? -8.150 -4.630 -1.948 1.00 19.05 454 GLY A CA 1
ATOM 684 C C . GLY A 1 86 ? -6.641 -4.734 -1.973 1.00 19.10 454 GLY A C 1
ATOM 685 O O . GLY A 1 86 ? -6.111 -5.624 -2.651 1.00 21.58 454 GLY A O 1
ATOM 686 N N . VAL A 1 87 ? -5.933 -3.866 -1.254 1.00 16.69 455 VAL A N 1
ATOM 687 C CA . VAL A 1 87 ? -4.474 -3.856 -1.227 1.00 15.39 455 VAL A CA 1
ATOM 688 C C . VAL A 1 87 ? -4.008 -4.109 0.199 1.00 15.95 455 VAL A C 1
ATOM 689 O O . VAL A 1 87 ? -4.430 -3.413 1.132 1.00 13.94 455 VAL A O 1
ATOM 693 N N . ARG A 1 88 ? -3.150 -5.113 0.366 1.00 16.34 456 ARG A N 1
ATOM 694 C CA . ARG A 1 88 ? -2.541 -5.392 1.657 1.00 16.10 456 ARG A CA 1
ATOM 695 C C . ARG A 1 88 ? -1.392 -4.420 1.891 1.00 16.14 456 ARG A C 1
ATOM 696 O O . ARG A 1 88 ? -0.540 -4.229 1.014 1.00 16.52 456 ARG A O 1
ATOM 704 N N . LEU A 1 89 ? -1.376 -3.789 3.061 1.00 14.50 457 LEU A N 1
ATOM 705 C CA . LEU A 1 89 ? -0.335 -2.836 3.413 1.00 13.18 457 LEU A CA 1
ATOM 706 C C . LEU A 1 89 ? 0.621 -3.422 4.442 1.00 14.97 457 LEU A C 1
ATOM 707 O O . LEU A 1 89 ? 0.204 -4.135 5.360 1.00 16.24 457 LEU A O 1
ATOM 712 N N . LYS A 1 90 ? 1.903 -3.122 4.277 1.00 13.64 458 LYS A N 1
ATOM 713 C CA . LYS A 1 90 ? 2.858 -3.120 5.374 1.00 14.70 458 LYS A CA 1
ATOM 714 C C . LYS A 1 90 ? 3.170 -1.669 5.698 1.00 14.44 458 LYS A C 1
ATOM 715 O O . LYS A 1 90 ? 3.387 -0.864 4.786 1.00 14.40 458 LYS A O 1
ATOM 721 N N . VAL A 1 91 ? 3.169 -1.328 6.985 1.00 12.22 459 VAL A N 1
ATOM 722 C CA . VAL A 1 91 ? 3.399 0.042 7.431 1.00 11.91 459 VAL A CA 1
ATOM 723 C C . VAL A 1 91 ? 4.377 -0.012 8.593 1.00 13.67 459 VAL A C 1
ATOM 724 O O . VAL A 1 91 ? 4.124 -0.700 9.591 1.00 14.31 459 VAL A O 1
ATOM 728 N N . MET A 1 92 ? 5.495 0.699 8.463 1.00 13.41 460 MET A N 1
ATOM 729 C CA . MET A 1 92 ? 6.554 0.611 9.453 1.00 14.14 460 MET A CA 1
ATOM 730 C C . MET A 1 92 ? 7.332 1.919 9.481 1.00 14.49 460 MET A C 1
ATOM 731 O O . MET A 1 92 ? 7.231 2.746 8.572 1.00 13.74 460 MET A O 1
ATOM 736 N N . LEU A 1 93 ? 8.098 2.101 10.555 1.00 15.04 461 LEU A N 1
ATOM 737 C CA A LEU A 1 93 ? 9.004 3.236 10.624 0.70 15.21 461 LEU A CA 1
ATOM 738 C CA B LEU A 1 93 ? 9.026 3.221 10.641 0.30 16.04 461 LEU A CA 1
ATOM 739 C C . LEU A 1 93 ? 10.016 3.166 9.487 1.00 16.52 461 LEU A C 1
ATOM 740 O O . LEU A 1 93 ? 10.660 2.137 9.267 1.00 17.76 461 LEU A O 1
ATOM 749 N N . ALA A 1 94 ? 10.146 4.273 8.756 1.00 14.88 462 ALA A N 1
ATOM 750 C CA . ALA A 1 94 ? 11.064 4.322 7.627 1.00 15.05 462 ALA A CA 1
ATOM 751 C C . ALA A 1 94 ? 12.506 4.481 8.093 1.00 17.15 462 ALA A C 1
ATOM 752 O O . ALA A 1 94 ? 12.789 5.138 9.098 1.00 19.56 462 ALA A O 1
ATOM 754 N N . ASP A 1 95 ? 13.421 3.863 7.349 1.00 17.46 463 ASP A N 1
ATOM 755 C CA . ASP A 1 95 ? 14.838 4.159 7.516 1.00 20.14 463 ASP A CA 1
ATOM 756 C C . ASP A 1 95 ? 15.138 5.552 6.989 1.00 20.23 463 ASP A C 1
ATOM 757 O O . ASP A 1 95 ? 14.565 5.990 5.987 1.00 20.74 463 ASP A O 1
ATOM 762 N N . SER A 1 96 ? 16.047 6.243 7.665 1.00 20.95 464 SER A N 1
ATOM 763 C CA . SER A 1 96 ? 16.419 7.583 7.245 1.00 23.60 464 SER A CA 1
ATOM 764 C C . SER A 1 96 ? 17.038 7.540 5.851 1.00 26.95 464 SER A C 1
ATOM 765 O O . SER A 1 96 ? 17.812 6.626 5.541 1.00 26.91 464 SER A O 1
ATOM 768 N N . PRO A 1 97 ? 16.727 8.511 4.987 1.00 30.24 465 PRO A N 1
ATOM 769 C CA . PRO A 1 97 ? 17.259 8.479 3.618 1.00 33.14 465 PRO A CA 1
ATOM 770 C C . PRO A 1 97 ? 18.764 8.662 3.546 1.00 34.84 465 PRO A C 1
ATOM 771 O O . PRO A 1 97 ? 19.352 8.374 2.496 1.00 37.56 465 PRO A O 1
ATOM 775 N N . ARG A 1 98 ? 19.404 9.121 4.618 1.00 33.27 466 ARG A N 1
ATOM 776 C CA . ARG A 1 98 ? 20.842 9.342 4.624 1.00 36.47 466 ARG A CA 1
ATOM 777 C C . ARG A 1 98 ? 21.370 9.046 6.021 1.00 37.64 466 ARG A C 1
ATOM 778 O O . ARG A 1 98 ? 20.612 8.707 6.935 1.00 38.97 466 ARG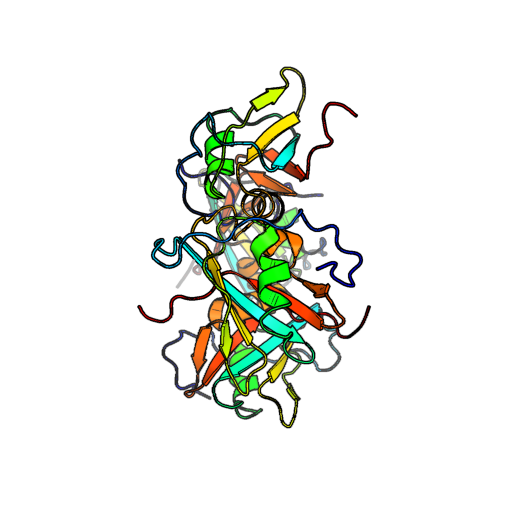 A O 1
ATOM 786 N N . GLU A 1 99 ? 22.684 9.166 6.181 1.00 39.42 467 GLU A N 1
ATOM 787 C CA . GLU A 1 99 ? 23.315 8.984 7.481 1.00 41.55 467 GLU A CA 1
ATOM 788 C C . GLU A 1 99 ? 23.012 10.169 8.393 1.00 42.56 467 GLU A C 1
ATOM 789 O O . GLU A 1 99 ? 22.403 10.012 9.450 1.00 42.69 467 GLU A O 1
ATOM 795 N N . MET B 1 1 ? 34.623 -23.805 2.263 1.00 17.72 369 MET B N 1
ATOM 796 C CA A MET B 1 1 ? 35.575 -22.827 1.717 0.50 20.68 369 MET B CA 1
ATOM 797 C CA B MET B 1 1 ? 35.626 -22.866 1.763 0.50 19.58 369 MET B CA 1
ATOM 798 C C . MET B 1 1 ? 35.544 -21.516 2.486 1.00 19.43 369 MET B C 1
ATOM 799 O O . MET B 1 1 ? 34.488 -21.112 2.969 1.00 17.01 369 MET B O 1
ATOM 808 N N . GLN B 1 2 ? 36.683 -20.828 2.571 1.00 21.27 370 GLN B N 1
ATOM 809 C CA . GLN B 1 2 ? 36.700 -19.509 3.188 1.00 22.25 370 GLN B CA 1
ATOM 810 C C . GLN B 1 2 ? 35.740 -18.571 2.462 1.00 21.77 370 GLN B C 1
ATOM 811 O O . GLN B 1 2 ? 35.634 -18.589 1.232 1.00 21.43 370 GLN B O 1
ATOM 817 N N . ILE B 1 3 ? 35.011 -17.770 3.243 1.00 21.52 371 ILE B N 1
ATOM 818 C CA . ILE B 1 3 ? 34.066 -16.781 2.736 1.00 19.29 371 ILE B CA 1
ATOM 819 C C . ILE B 1 3 ? 34.750 -15.424 2.739 1.00 20.78 371 ILE B C 1
ATOM 820 O O . ILE B 1 3 ? 35.501 -15.104 3.670 1.00 21.67 371 ILE B O 1
ATOM 825 N N . GLN B 1 4 ? 34.502 -14.625 1.699 1.00 20.29 372 GLN B N 1
ATOM 826 C CA . GLN B 1 4 ? 35.031 -13.263 1.637 1.00 22.26 372 GLN B CA 1
ATOM 827 C C . GLN B 1 4 ? 34.088 -12.351 2.407 1.00 20.87 372 GLN B C 1
ATOM 828 O O . GLN B 1 4 ? 33.047 -11.927 1.900 1.00 23.37 372 GLN B O 1
ATOM 834 N N . THR B 1 5 ? 34.460 -12.055 3.645 1.00 18.93 373 THR B N 1
ATOM 835 C CA . THR B 1 5 ? 33.642 -11.282 4.563 1.00 18.75 373 THR B CA 1
ATOM 836 C C . THR B 1 5 ? 34.558 -10.838 5.691 1.00 21.26 373 THR B C 1
ATOM 837 O O . THR B 1 5 ? 35.619 -11.428 5.910 1.00 22.76 373 THR B O 1
ATOM 841 N N . ASP B 1 6 ? 34.172 -9.771 6.384 1.00 21.82 374 ASP B N 1
ATOM 842 C CA . ASP B 1 6 ? 34.852 -9.425 7.623 1.00 22.31 374 ASP B CA 1
ATOM 843 C C . ASP B 1 6 ? 34.018 -9.807 8.841 1.00 22.46 374 ASP B C 1
ATOM 844 O O . ASP B 1 6 ? 34.367 -9.439 9.965 1.00 25.14 374 ASP B O 1
ATOM 849 N N . VAL B 1 7 ? 32.923 -10.543 8.630 1.00 21.62 375 VAL B N 1
ATOM 850 C CA . VAL B 1 7 ? 32.189 -11.168 9.724 1.00 20.54 375 VAL B CA 1
ATOM 851 C C . VAL B 1 7 ? 32.967 -12.378 10.221 1.00 20.41 375 VAL B C 1
ATOM 852 O O . VAL B 1 7 ? 33.504 -13.160 9.426 1.00 21.05 375 VAL B O 1
ATOM 856 N N . VAL B 1 8 ? 33.031 -12.542 11.540 1.00 21.25 376 VAL B N 1
ATOM 857 C CA . VAL B 1 8 ? 33.654 -13.721 12.137 1.00 21.32 376 VAL B CA 1
ATOM 858 C C . VAL B 1 8 ? 32.626 -14.850 12.148 1.00 20.33 376 VAL B C 1
ATOM 859 O O . VAL B 1 8 ? 31.625 -14.790 12.866 1.00 21.58 376 VAL B O 1
ATOM 863 N N . LEU B 1 9 ? 32.872 -15.874 11.358 1.00 16.67 377 LEU B N 1
ATOM 864 C CA . LEU B 1 9 ? 31.977 -17.016 11.263 1.00 14.27 377 LEU B CA 1
ATOM 865 C C . LEU B 1 9 ? 32.520 -18.195 12.056 1.00 12.47 377 LEU B C 1
ATOM 866 O O . LEU B 1 9 ? 33.738 -18.338 12.210 1.00 13.83 377 LEU B O 1
ATOM 871 N N . PRO B 1 10 ? 31.636 -19.055 12.559 1.00 13.50 378 PRO B N 1
ATOM 872 C CA . PRO B 1 10 ? 32.089 -20.329 13.123 1.00 13.23 378 PRO B CA 1
ATOM 873 C C . PRO B 1 10 ? 32.648 -21.225 12.030 1.00 13.83 378 PRO B C 1
ATOM 874 O O . PRO B 1 10 ? 32.426 -21.014 10.837 1.00 14.49 378 PRO B O 1
ATOM 878 N N . SER B 1 11 ? 33.378 -22.246 12.461 1.00 14.06 379 SER B N 1
ATOM 879 C CA . SER B 1 11 ? 33.895 -23.233 11.526 1.00 15.51 379 SER B CA 1
ATOM 880 C C . SER B 1 11 ? 32.754 -24.029 10.896 1.00 13.76 379 SER B C 1
ATOM 881 O O . SER B 1 11 ? 31.644 -24.101 11.426 1.00 13.47 379 SER B O 1
ATOM 884 N N . CYS B 1 12 ? 33.041 -24.633 9.743 1.00 13.34 380 CYS B N 1
ATOM 885 C CA . CYS B 1 12 ? 32.048 -25.464 9.076 1.00 13.24 380 CYS B CA 1
ATOM 886 C C . CYS B 1 12 ? 31.649 -26.632 9.964 1.00 13.64 380 CYS B C 1
ATOM 887 O O . CYS B 1 12 ? 32.488 -27.226 10.645 1.00 14.51 380 CYS B O 1
ATOM 890 N N . LYS B 1 13 ? 30.356 -26.951 9.958 1.00 11.85 381 LYS B N 1
ATOM 891 C CA . LYS B 1 13 ? 29.813 -28.100 10.665 1.00 13.55 381 LYS B CA 1
ATOM 892 C C . LYS B 1 13 ? 29.170 -29.051 9.665 1.00 13.43 381 LYS B C 1
ATOM 893 O O . LYS B 1 13 ? 28.785 -28.652 8.563 1.00 12.53 381 LYS B O 1
ATOM 899 N N . LYS B 1 14 ? 29.055 -30.319 10.058 1.00 12.37 382 LYS B N 1
ATOM 900 C CA . LYS B 1 14 ? 28.287 -31.262 9.257 1.00 12.53 382 LYS B CA 1
ATOM 901 C C . LYS B 1 14 ? 26.836 -30.811 9.172 1.00 11.83 382 LYS B C 1
ATOM 902 O O . LYS B 1 14 ? 26.285 -30.238 10.115 1.00 12.83 382 LYS B O 1
ATOM 908 N N . LYS B 1 15 ? 26.217 -31.066 8.025 1.00 11.50 383 LYS B N 1
ATOM 909 C CA . LYS B 1 15 ? 24.779 -30.882 7.925 1.00 12.34 383 LYS B CA 1
ATOM 910 C C . LYS B 1 15 ? 24.047 -31.954 8.732 1.00 12.31 383 LYS B C 1
ATOM 911 O O . LYS B 1 15 ? 24.591 -33.020 9.044 1.00 14.12 383 LYS B O 1
ATOM 917 N N . ALA B 1 16 ? 22.799 -31.650 9.084 1.00 12.38 384 ALA B N 1
ATOM 918 C CA . ALA B 1 16 ? 21.930 -32.668 9.650 1.00 14.93 384 ALA B CA 1
ATOM 919 C C . ALA B 1 16 ? 21.556 -33.679 8.567 1.00 18.40 384 ALA B C 1
ATOM 920 O O . ALA B 1 16 ? 21.519 -33.338 7.382 1.00 20.63 384 ALA B O 1
ATOM 922 N N . PRO B 1 17 ? 21.291 -34.933 8.941 1.00 21.23 385 PRO B N 1
ATOM 923 C CA . PRO B 1 17 ? 20.796 -35.902 7.955 1.00 23.65 385 PRO B CA 1
ATOM 924 C C . PRO B 1 17 ? 19.555 -35.373 7.247 1.00 25.00 385 PRO B C 1
ATOM 925 O O . PRO B 1 17 ? 18.740 -34.656 7.830 1.00 23.73 385 PRO B O 1
ATOM 929 N N . ALA B 1 18 ? 19.424 -35.735 5.967 1.00 26.74 386 ALA B N 1
ATOM 930 C CA . ALA B 1 18 ? 18.410 -35.119 5.114 1.00 28.87 386 ALA B CA 1
ATOM 931 C C . ALA B 1 18 ? 16.994 -35.358 5.625 1.00 30.54 386 ALA B C 1
ATOM 932 O O . ALA B 1 18 ? 16.111 -34.522 5.403 1.00 29.67 386 ALA B O 1
ATOM 934 N N . GLU B 1 19 ? 16.754 -36.475 6.310 1.00 31.55 387 GLU B N 1
ATOM 935 C CA . GLU B 1 19 ? 15.421 -36.806 6.796 1.00 34.24 387 GLU B CA 1
ATOM 936 C C . GLU B 1 19 ? 15.117 -36.218 8.171 1.00 33.16 387 GLU B C 1
ATOM 937 O O . GLU B 1 19 ? 14.046 -36.493 8.723 1.00 33.16 387 GLU B O 1
ATOM 943 N N . THR B 1 20 ? 16.022 -35.419 8.729 1.00 29.77 388 THR B N 1
ATOM 944 C CA . THR B 1 20 ? 15.798 -34.846 10.049 1.00 28.84 388 THR B CA 1
ATOM 945 C C . THR B 1 20 ? 14.638 -33.850 10.004 1.00 27.85 388 THR B C 1
ATOM 946 O O . THR B 1 20 ? 14.555 -33.036 9.080 1.00 27.78 388 THR B O 1
ATOM 950 N N . PRO B 1 21 ? 13.723 -33.899 10.974 1.00 28.49 389 PRO B N 1
ATOM 951 C CA . PRO B 1 21 ? 12.602 -32.948 10.976 1.00 29.38 389 PRO B CA 1
ATOM 952 C C . PRO B 1 21 ? 13.066 -31.502 11.122 1.00 26.34 389 PRO B C 1
ATOM 953 O O . PRO B 1 21 ? 13.992 -31.197 11.877 1.00 27.70 389 PRO B O 1
ATOM 957 N N . VAL B 1 22 ? 12.403 -30.607 10.391 1.00 24.57 390 VAL B N 1
ATOM 958 C CA . VAL B 1 22 ? 12.723 -29.184 10.447 1.00 22.00 390 VAL B CA 1
ATOM 959 C C . VAL B 1 22 ? 12.143 -28.589 11.721 1.00 20.03 390 VAL B C 1
ATOM 960 O O . VAL B 1 22 ? 10.952 -28.754 12.014 1.00 22.15 390 VAL B O 1
ATOM 964 N N . LYS B 1 23 ? 12.983 -27.893 12.484 1.00 18.91 391 LYS B N 1
ATOM 965 C CA . LYS B 1 23 ? 12.523 -27.175 13.666 1.00 18.68 391 LYS B CA 1
ATOM 966 C C . LYS B 1 23 ? 12.414 -25.672 13.452 1.00 16.62 391 LYS B C 1
ATOM 967 O O . LYS B 1 23 ? 11.658 -25.016 14.177 1.00 17.55 391 LYS B O 1
ATOM 973 N N . GLU B 1 24 ? 13.149 -25.109 12.494 1.00 15.33 392 GLU B N 1
ATOM 974 C CA . GLU B 1 24 ? 13.033 -23.686 12.202 1.00 13.61 392 GLU B CA 1
ATOM 975 C C . GLU B 1 24 ? 13.491 -23.441 10.773 1.00 12.67 392 GLU B C 1
ATOM 976 O O . GLU B 1 24 ? 14.502 -23.998 10.339 1.00 14.52 392 GLU B O 1
ATOM 982 N N . ARG B 1 25 ? 12.736 -22.620 10.046 1.00 11.32 393 ARG B N 1
ATOM 983 C CA . ARG B 1 25 ? 13.105 -22.204 8.698 1.00 10.69 393 ARG B CA 1
ATOM 984 C C . ARG B 1 25 ? 13.364 -20.703 8.678 1.00 10.96 393 ARG B C 1
ATOM 985 O O . ARG B 1 25 ? 12.583 -19.928 9.239 1.00 10.75 393 ARG B O 1
ATOM 993 N N . LEU B 1 26 ? 14.458 -20.300 8.031 1.00 10.34 394 LEU B N 1
ATOM 994 C CA . LEU B 1 26 ? 14.813 -18.900 7.865 1.00 10.24 394 LEU B CA 1
ATOM 995 C C . LEU B 1 26 ? 14.490 -18.437 6.451 1.00 10.77 394 LEU B C 1
ATOM 996 O O . LEU B 1 26 ? 14.610 -19.198 5.488 1.00 12.26 394 LEU B O 1
ATOM 1001 N N . PHE B 1 27 ? 14.076 -17.175 6.347 1.00 9.89 395 PHE B N 1
ATOM 1002 C CA . PHE B 1 27 ? 13.855 -16.485 5.083 1.00 10.57 395 PHE B CA 1
ATOM 1003 C C . PHE B 1 27 ? 15.025 -15.539 4.832 1.00 11.58 395 PHE B C 1
ATOM 1004 O O . PHE B 1 27 ? 15.410 -14.771 5.723 1.00 11.79 395 PHE B O 1
ATOM 1012 N N . ILE B 1 28 ? 15.595 -15.602 3.630 1.00 10.94 396 ILE B N 1
ATOM 1013 C CA . ILE B 1 28 ? 16.813 -14.878 3.281 1.00 10.60 396 ILE B CA 1
ATOM 1014 C C . ILE B 1 28 ? 16.507 -13.956 2.114 1.00 11.91 396 ILE B C 1
ATOM 1015 O O . ILE B 1 28 ? 15.942 -14.395 1.108 1.00 13.97 396 ILE B O 1
ATOM 1020 N N . VAL B 1 29 ? 16.882 -12.686 2.246 1.00 11.40 397 VAL B N 1
ATOM 1021 C CA . VAL B 1 29 ? 16.772 -11.704 1.171 1.00 12.55 397 VAL B CA 1
ATOM 1022 C C . VAL B 1 29 ? 18.177 -11.303 0.745 1.00 12.76 397 VAL B C 1
ATOM 1023 O O . VAL B 1 29 ? 19.009 -10.946 1.590 1.00 13.81 397 VAL B O 1
ATOM 1027 N N . PHE B 1 30 ? 18.431 -11.337 -0.563 1.00 14.60 398 PHE B N 1
ATOM 1028 C CA . PHE B 1 30 ? 19.733 -11.017 -1.135 1.00 16.32 398 PHE B CA 1
ATOM 1029 C C . PHE B 1 30 ? 19.706 -9.650 -1.806 1.00 17.85 398 PHE B C 1
ATOM 1030 O O . PHE B 1 30 ? 18.731 -9.295 -2.475 1.00 18.43 398 PHE B O 1
ATOM 1038 N N . ASN B 1 31 ? 20.799 -8.901 -1.654 1.00 17.39 399 ASN B N 1
ATOM 1039 C CA . ASN B 1 31 ? 20.973 -7.616 -2.321 1.00 20.33 399 ASN B CA 1
ATOM 1040 C C . ASN B 1 31 ? 22.436 -7.489 -2.732 1.00 20.77 399 ASN B C 1
ATOM 1041 O O . ASN B 1 31 ? 23.313 -7.427 -1.863 1.00 21.73 399 ASN B O 1
ATOM 1046 N N . PRO B 1 32 ? 22.745 -7.409 -4.038 1.00 21.90 400 PRO B N 1
ATOM 1047 C CA . PRO B 1 32 ? 21.802 -7.225 -5.148 1.00 24.20 400 PRO B CA 1
ATOM 1048 C C . PRO B 1 32 ? 21.359 -8.486 -5.899 1.00 24.55 400 PRO B C 1
ATOM 1049 O O . PRO B 1 32 ? 20.499 -8.378 -6.772 1.00 27.02 400 PRO B O 1
ATOM 1053 N N . HIS B 1 33 ? 21.928 -9.644 -5.587 1.00 22.04 401 HIS B N 1
ATOM 1054 C CA . HIS B 1 33 ? 21.617 -10.863 -6.319 1.00 23.30 401 HIS B CA 1
ATOM 1055 C C . HIS B 1 33 ? 21.910 -12.052 -5.418 1.00 20.08 401 HIS B C 1
ATOM 1056 O O . HIS B 1 33 ? 22.651 -11.920 -4.436 1.00 18.79 401 HIS B O 1
ATOM 1063 N N . PRO B 1 34 ? 21.354 -13.222 -5.722 1.00 20.25 402 PRO B N 1
ATOM 1064 C CA . PRO B 1 34 ? 21.575 -14.388 -4.860 1.00 18.57 402 PRO B CA 1
ATOM 1065 C C . PRO B 1 34 ? 23.011 -14.882 -4.930 1.00 18.48 402 PRO B C 1
ATOM 1066 O O . PRO B 1 34 ? 23.740 -14.647 -5.895 1.00 20.45 402 PRO B O 1
ATOM 1070 N N . LEU B 1 35 ? 23.406 -15.575 -3.881 1.00 17.51 403 LEU B N 1
ATOM 1071 C CA . LEU B 1 35 ? 24.672 -16.287 -3.839 1.00 17.39 403 LEU B CA 1
ATOM 1072 C C . LEU B 1 35 ? 24.502 -17.685 -4.410 1.00 17.65 403 LEU B C 1
ATOM 1073 O O . LEU B 1 35 ? 23.390 -18.222 -4.441 1.00 18.05 403 LEU B O 1
ATOM 1078 N N . PRO B 1 36 ? 25.584 -18.306 -4.883 1.00 20.04 404 PRO B N 1
ATOM 1079 C CA . PRO B 1 36 ? 25.485 -19.700 -5.336 1.00 20.27 404 PRO B CA 1
ATOM 1080 C C . PRO B 1 36 ? 25.091 -20.621 -4.191 1.00 18.47 404 PRO B C 1
ATOM 1081 O O . PRO B 1 36 ? 25.393 -20.359 -3.025 1.00 18.91 404 PRO B O 1
ATOM 1085 N N . LEU B 1 37 ? 24.407 -21.717 -4.543 1.00 17.25 405 LEU B N 1
ATOM 1086 C CA . LEU B 1 37 ? 23.929 -22.663 -3.534 1.00 18.75 405 LEU B CA 1
ATOM 1087 C C . LEU B 1 37 ? 25.066 -23.219 -2.681 1.00 18.70 405 LEU B C 1
ATOM 1088 O O . LEU B 1 37 ? 24.919 -23.357 -1.461 1.00 18.97 405 LEU B O 1
ATOM 1093 N N . ASP B 1 38 ? 26.199 -23.566 -3.296 1.00 19.12 406 ASP B N 1
ATOM 1094 C CA A ASP B 1 38 ? 27.298 -24.123 -2.512 0.50 18.52 406 ASP B CA 1
ATOM 1095 C CA B ASP B 1 38 ? 27.300 -24.122 -2.515 0.50 18.69 406 ASP B CA 1
ATOM 1096 C C . ASP B 1 38 ? 27.858 -23.090 -1.541 1.00 17.56 406 ASP B C 1
ATOM 1097 O O . ASP B 1 38 ? 28.246 -23.434 -0.420 1.00 16.80 406 ASP B O 1
ATOM 1106 N N . VAL B 1 39 ? 27.894 -21.820 -1.948 1.00 15.49 407 VAL B N 1
ATOM 1107 C CA . VAL B 1 39 ? 28.339 -20.762 -1.045 1.00 14.73 407 VAL B CA 1
ATOM 1108 C C . VAL B 1 39 ? 27.347 -20.589 0.099 1.00 13.34 407 VAL B C 1
ATOM 1109 O O . VAL B 1 39 ? 27.737 -20.367 1.255 1.00 12.93 407 VAL B O 1
ATOM 1113 N N . LEU B 1 40 ? 26.050 -20.688 -0.201 1.00 12.98 408 LEU B N 1
ATOM 1114 C CA . LEU B 1 40 ? 25.034 -20.519 0.835 1.00 12.70 408 LEU B CA 1
ATOM 1115 C C . LE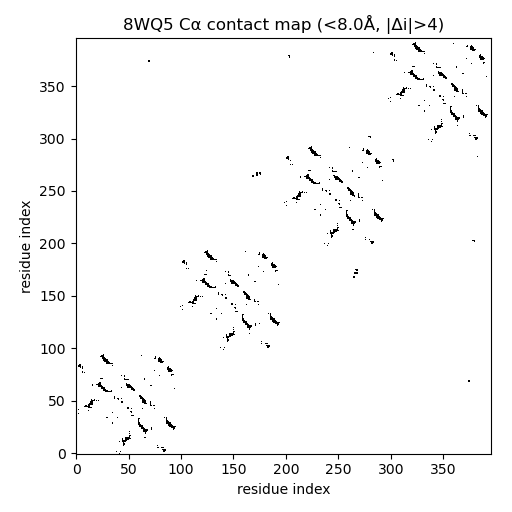U B 1 40 ? 25.085 -21.643 1.864 1.00 12.56 408 LEU B C 1
ATOM 1116 O O . LEU B 1 40 ? 24.955 -21.390 3.067 1.00 13.28 408 LEU B O 1
ATOM 1121 N N . GLU B 1 41 ? 25.252 -22.893 1.420 1.00 11.97 409 GLU B N 1
ATOM 1122 C CA . GLU B 1 41 ? 25.358 -23.983 2.387 1.00 14.36 409 GLU B CA 1
ATOM 1123 C C . GLU B 1 41 ? 26.645 -23.875 3.196 1.00 13.69 409 GLU B C 1
ATOM 1124 O O . GLU B 1 41 ? 26.665 -24.229 4.382 1.00 13.02 409 GLU B O 1
ATOM 1130 N N . AS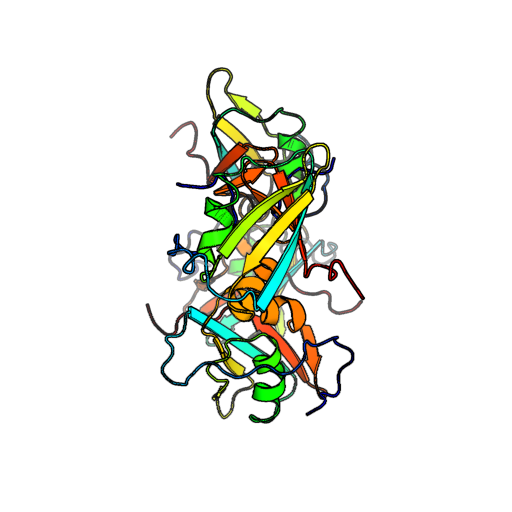P B 1 42 ? 27.713 -23.368 2.574 1.00 12.20 410 ASP B N 1
ATOM 1131 C CA . ASP B 1 42 ? 28.938 -23.028 3.291 1.00 11.73 410 ASP B CA 1
ATOM 1132 C C . ASP B 1 42 ? 28.644 -22.068 4.440 1.00 11.21 410 ASP B C 1
ATOM 1133 O O . ASP B 1 42 ? 28.980 -22.339 5.599 1.00 10.48 410 ASP B O 1
ATOM 1138 N N . ILE B 1 43 ? 27.981 -20.953 4.135 1.00 9.14 411 ILE B N 1
ATOM 1139 C CA . ILE B 1 43 ? 27.688 -19.948 5.159 1.00 9.02 411 ILE B CA 1
ATOM 1140 C C . ILE B 1 43 ? 26.794 -20.529 6.249 1.00 10.28 411 ILE B C 1
ATOM 1141 O O . ILE B 1 43 ? 27.084 -20.412 7.446 1.00 11.22 411 ILE B O 1
ATOM 1146 N N . PHE B 1 44 ? 25.693 -21.163 5.856 1.00 8.62 412 PHE B N 1
ATOM 1147 C CA . PHE B 1 44 ? 24.687 -21.532 6.842 1.00 8.82 412 PHE B CA 1
ATOM 1148 C C . PHE B 1 44 ? 24.998 -22.833 7.580 1.00 9.60 412 PHE B C 1
ATOM 1149 O O . PHE B 1 44 ? 24.461 -23.041 8.676 1.00 11.25 412 PHE B O 1
ATOM 1157 N N . CYS B 1 45 ? 25.880 -23.692 7.055 1.00 9.65 413 CYS B N 1
ATOM 1158 C CA . CYS B 1 45 ? 26.186 -24.911 7.797 1.00 9.83 413 CYS B CA 1
ATOM 1159 C C . CYS B 1 45 ? 26.990 -24.631 9.059 1.00 10.50 413 CYS B C 1
ATOM 1160 O O . CYS B 1 45 ? 27.006 -25.470 9.965 1.00 11.13 413 CYS B O 1
ATOM 1163 N N . ARG B 1 46 ? 27.639 -23.466 9.146 1.00 9.45 414 ARG B N 1
ATOM 1164 C CA . ARG B 1 46 ? 28.548 -23.162 10.243 1.00 11.44 414 ARG B CA 1
ATOM 1165 C C . ARG B 1 46 ? 27.837 -23.000 11.576 1.00 11.17 414 ARG B C 1
ATOM 1166 O O . ARG B 1 46 ? 28.493 -23.041 12.621 1.00 13.44 414 ARG B O 1
ATOM 1174 N N . PHE B 1 47 ? 26.521 -22.843 11.569 1.00 10.65 415 PHE B N 1
ATOM 1175 C CA . PHE B 1 47 ? 25.766 -22.670 12.797 1.00 10.25 415 PHE B CA 1
ATOM 1176 C C . PHE B 1 47 ? 25.223 -23.982 13.328 1.00 11.67 415 PHE B C 1
ATOM 1177 O O . PHE B 1 47 ? 24.597 -23.997 14.394 1.00 12.60 415 PHE B O 1
ATOM 1185 N N . GLY B 1 48 ? 25.505 -25.082 12.635 1.00 10.45 416 GLY B N 1
ATOM 1186 C CA . GLY B 1 48 ? 25.104 -26.395 13.085 1.00 10.09 416 GLY B CA 1
ATOM 1187 C C . GLY B 1 48 ? 23.692 -26.748 12.673 1.00 10.55 416 GLY B C 1
ATOM 1188 O O . GLY B 1 48 ? 22.849 -25.865 12.481 1.00 11.11 416 GLY B O 1
ATOM 1189 N N . ASN B 1 49 ? 23.435 -28.043 12.506 1.00 12.35 417 ASN B N 1
ATOM 1190 C CA . ASN B 1 49 ? 22.089 -28.577 12.332 1.00 11.48 417 ASN B CA 1
ATOM 1191 C C . ASN B 1 49 ? 21.399 -28.076 11.067 1.00 10.47 417 ASN B C 1
ATOM 1192 O O . ASN B 1 49 ? 20.168 -28.082 10.996 1.00 11.35 417 ASN B O 1
ATOM 1197 N N . LEU B 1 50 ? 22.163 -27.655 10.058 1.00 11.58 418 LEU B N 1
ATOM 1198 C CA . LEU B 1 50 ? 21.570 -27.235 8.794 1.00 10.83 418 LEU B CA 1
ATOM 1199 C C . LEU B 1 50 ? 21.079 -28.446 8.012 1.00 11.10 418 LEU B C 1
ATOM 1200 O O . LEU B 1 50 ? 21.841 -29.384 7.774 1.00 12.78 418 LEU B O 1
ATOM 1205 N N . ILE B 1 51 ? 19.809 -28.428 7.612 1.00 9.60 419 ILE B N 1
ATOM 1206 C CA . ILE B 1 51 ? 19.283 -29.476 6.738 1.00 10.56 419 ILE B CA 1
ATOM 1207 C C . ILE B 1 51 ? 19.552 -29.159 5.274 1.00 12.41 419 ILE B C 1
ATOM 1208 O O . ILE B 1 51 ? 20.121 -29.982 4.549 1.00 15.36 419 ILE B O 1
ATOM 1213 N N . GLU B 1 52 ? 19.159 -27.970 4.820 1.00 11.70 420 GLU B N 1
ATOM 1214 C CA . GLU B 1 52 ? 19.447 -27.539 3.455 1.00 14.26 420 GLU B CA 1
ATOM 1215 C C . GLU B 1 52 ? 19.118 -26.064 3.308 1.00 13.65 420 GLU B C 1
ATOM 1216 O O . GLU B 1 52 ? 18.387 -25.488 4.118 1.00 12.73 420 GLU B O 1
ATOM 1222 N N . VAL B 1 53 ? 19.680 -25.464 2.259 1.00 12.67 421 VAL B N 1
ATOM 1223 C CA A VAL B 1 53 ? 19.311 -24.139 1.772 0.50 11.50 421 VAL B CA 1
ATOM 1224 C CA B VAL B 1 53 ? 19.251 -24.154 1.793 0.50 13.08 421 VAL B CA 1
ATOM 1225 C C . VAL B 1 53 ? 18.771 -24.301 0.358 1.00 12.25 421 VAL B C 1
ATOM 1226 O O . VAL B 1 53 ? 19.219 -25.177 -0.391 1.00 14.85 421 VAL B O 1
ATOM 1233 N N . TYR B 1 54 ? 17.806 -23.459 -0.014 1.00 10.06 422 TYR B N 1
ATOM 1234 C CA . TYR B 1 54 ? 17.335 -23.472 -1.388 1.00 10.23 422 TYR B CA 1
ATOM 1235 C C . TYR B 1 54 ? 16.918 -22.072 -1.796 1.00 11.61 422 TYR B C 1
ATOM 1236 O O . TYR B 1 54 ? 16.700 -21.190 -0.955 1.00 10.95 422 TYR B O 1
ATOM 1245 N N . LEU B 1 55 ? 16.833 -21.878 -3.109 1.00 12.51 423 LEU B N 1
ATOM 1246 C CA . LEU B 1 55 ? 16.579 -20.581 -3.717 1.00 13.15 423 LEU B CA 1
ATOM 1247 C C . LEU B 1 55 ? 15.229 -20.576 -4.420 1.00 14.48 423 LEU B C 1
ATOM 1248 O O . LEU B 1 55 ? 14.697 -21.622 -4.806 1.00 17.60 423 LEU B O 1
ATOM 1253 N N . VAL B 1 56 ? 14.679 -19.377 -4.580 1.00 14.36 424 VAL B N 1
ATOM 1254 C CA . VAL B 1 56 ? 13.477 -19.159 -5.375 1.00 15.45 424 VAL B CA 1
ATOM 1255 C C . VAL B 1 56 ? 13.924 -18.502 -6.674 1.00 18.34 424 VAL B C 1
ATOM 1256 O O . VAL B 1 56 ? 14.336 -17.337 -6.676 1.00 19.31 424 VAL B O 1
ATOM 1260 N N . SER B 1 57 ? 13.853 -19.244 -7.779 1.00 19.12 425 SER B N 1
ATOM 1261 C CA A SER B 1 57 ? 14.376 -18.743 -9.043 0.50 20.27 425 SER B CA 1
ATOM 1262 C CA B SER B 1 57 ? 14.376 -18.743 -9.044 0.50 20.53 425 SER B CA 1
ATOM 1263 C C . SER B 1 57 ? 13.581 -17.534 -9.518 1.00 20.34 425 SER B C 1
ATOM 1264 O O . SER B 1 57 ? 12.360 -17.466 -9.354 1.00 19.43 425 SER B O 1
ATOM 1269 N N . GLY B 1 58 ? 14.288 -16.574 -10.116 1.00 21.97 426 GLY B N 1
ATOM 1270 C CA . GLY B 1 58 ? 13.686 -15.336 -10.556 1.00 22.80 426 GLY B CA 1
ATOM 1271 C C . GLY B 1 58 ? 13.456 -14.324 -9.459 1.00 24.10 426 GLY B C 1
ATOM 1272 O O . GLY B 1 58 ? 13.033 -13.197 -9.754 1.00 25.66 426 GLY B O 1
ATOM 1273 N N . LYS B 1 59 ? 13.709 -14.686 -8.207 1.00 23.44 427 LYS B N 1
ATOM 1274 C CA A LYS B 1 59 ? 13.564 -13.788 -7.077 0.60 23.37 427 LYS B CA 1
ATOM 1275 C CA B LYS B 1 59 ? 13.564 -13.788 -7.075 0.40 23.23 427 LYS B CA 1
ATOM 1276 C C . LYS B 1 59 ? 14.901 -13.664 -6.356 1.00 22.70 427 LYS B C 1
ATOM 1277 O O . LYS B 1 59 ? 15.814 -14.470 -6.547 1.00 24.24 427 LYS B O 1
ATOM 1288 N N . ASN B 1 60 ? 15.012 -12.642 -5.521 1.00 20.45 428 ASN B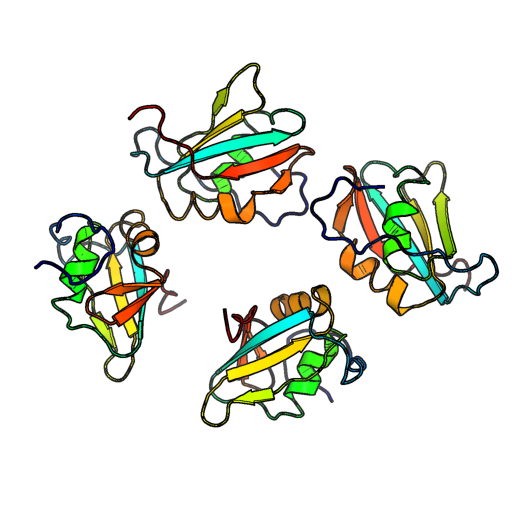 N 1
ATOM 1289 C CA . ASN B 1 60 ? 16.217 -12.419 -4.720 1.00 17.95 428 ASN B CA 1
ATOM 1290 C C . ASN B 1 60 ? 16.027 -12.937 -3.304 1.00 15.87 428 ASN B C 1
ATOM 1291 O O . ASN B 1 60 ? 16.354 -12.250 -2.336 1.00 16.77 428 ASN B O 1
ATOM 1296 N N . VAL B 1 61 ? 15.468 -14.146 -3.165 1.00 13.22 429 VAL B N 1
ATOM 1297 C CA . VAL B 1 61 ? 15.164 -14.722 -1.860 1.00 12.25 429 VAL B CA 1
ATOM 1298 C C . VAL B 1 61 ? 15.509 -16.208 -1.845 1.00 14.07 429 VAL B C 1
ATOM 1299 O O . VAL B 1 61 ? 15.635 -16.861 -2.884 1.00 15.14 429 VAL B O 1
ATOM 1303 N N . GLY B 1 62 ? 15.657 -16.736 -0.633 1.00 12.93 430 GLY B N 1
ATOM 1304 C CA . GLY B 1 62 ? 15.889 -18.151 -0.421 1.00 14.43 430 GLY B CA 1
ATOM 1305 C C . GLY B 1 62 ? 15.498 -18.514 0.994 1.00 12.77 430 GLY B C 1
ATOM 1306 O O . GLY B 1 62 ? 15.061 -17.668 1.777 1.00 12.70 430 GLY B O 1
ATOM 1307 N N . TYR B 1 63 ? 15.676 -19.792 1.324 1.00 10.31 431 TYR B N 1
ATOM 1308 C CA . TYR B 1 63 ? 15.294 -20.312 2.629 1.00 10.08 431 TYR B CA 1
ATOM 1309 C C . TYR B 1 63 ? 16.387 -21.232 3.146 1.00 9.90 431 TYR B C 1
ATOM 1310 O O . TYR B 1 63 ? 17.069 -21.901 2.369 1.00 11.01 431 TYR B O 1
ATOM 1319 N N . ALA B 1 64 ? 16.545 -21.267 4.467 1.00 8.45 432 ALA B N 1
ATOM 1320 C CA . ALA B 1 64 ? 17.431 -22.219 5.124 1.00 10.01 432 ALA B CA 1
ATOM 1321 C C . ALA B 1 64 ? 16.637 -22.996 6.163 1.00 11.22 432 ALA B C 1
ATOM 1322 O O . ALA B 1 64 ? 15.997 -22.397 7.035 1.00 12.26 432 ALA B O 1
ATOM 1324 N N . LYS B 1 65 ? 16.683 -24.324 6.071 1.00 9.25 433 LYS B N 1
ATOM 1325 C CA . LYS B 1 65 ? 15.952 -25.201 6.977 1.00 9.42 433 LYS B CA 1
ATOM 1326 C C . LYS B 1 65 ? 16.918 -25.775 8.007 1.00 10.57 433 LYS B C 1
ATOM 1327 O O . LYS B 1 65 ? 17.954 -26.340 7.640 1.00 11.10 433 LYS B O 1
ATOM 1333 N N . TYR B 1 66 ? 16.573 -25.634 9.289 1.00 11.10 434 TYR B N 1
ATOM 1334 C CA . TYR B 1 66 ? 17.409 -26.085 10.394 1.00 10.63 434 TYR B CA 1
ATOM 1335 C C . TYR B 1 66 ? 16.695 -27.133 11.233 1.00 12.28 434 TYR B C 1
ATOM 1336 O O . TYR B 1 66 ? 15.475 -27.080 11.416 1.00 12.54 434 TYR B O 1
ATOM 1345 N N . ALA B 1 67 ? 17.479 -28.070 11.769 1.00 13.14 435 ALA B N 1
ATOM 1346 C CA . ALA B 1 67 ? 16.978 -29.100 12.671 1.00 14.41 435 ALA B CA 1
ATOM 1347 C C . ALA B 1 67 ? 16.977 -28.659 14.131 1.00 16.11 435 ALA B C 1
ATOM 1348 O O . ALA B 1 67 ? 16.658 -29.469 15.011 1.00 19.57 435 ALA B O 1
ATOM 1350 N N . ASP B 1 68 ? 17.320 -27.401 14.405 1.00 16.36 436 ASP B N 1
ATOM 1351 C CA . ASP B 1 68 ? 17.508 -26.911 15.766 1.00 17.56 436 ASP B CA 1
ATOM 1352 C C . ASP B 1 68 ? 17.237 -25.414 15.778 1.00 16.14 436 ASP B C 1
ATOM 1353 O O . ASP B 1 68 ? 17.824 -24.683 14.977 1.00 16.03 436 ASP B O 1
ATOM 1358 N N . ARG B 1 69 ? 16.369 -24.960 16.692 1.00 16.25 437 ARG B N 1
ATOM 1359 C CA A ARG B 1 69 ? 15.967 -23.556 16.684 0.50 16.64 437 ARG B CA 1
ATOM 1360 C CA B ARG B 1 69 ? 15.963 -23.555 16.698 0.50 16.74 437 ARG B CA 1
ATOM 1361 C C . ARG B 1 69 ? 17.105 -22.644 17.129 1.00 15.01 437 ARG B C 1
ATOM 1362 O O . ARG B 1 69 ? 17.264 -21.540 16.593 1.00 15.01 437 ARG B O 1
ATOM 1377 N N . ILE B 1 70 ? 17.902 -23.080 18.106 1.00 13.89 438 ILE B N 1
ATOM 1378 C CA . ILE B 1 70 ? 18.991 -22.242 18.598 1.00 14.34 438 ILE B CA 1
ATOM 1379 C C . ILE B 1 70 ? 20.048 -22.039 17.517 1.00 14.52 438 ILE B C 1
ATOM 1380 O O . ILE B 1 70 ? 20.582 -20.934 17.352 1.00 15.48 438 ILE B O 1
ATOM 1385 N N . SER B 1 71 ? 20.345 -23.089 16.745 1.00 12.45 439 SER B N 1
ATOM 1386 C CA . SER B 1 71 ? 21.268 -22.960 15.618 1.00 13.57 439 SER B CA 1
ATOM 1387 C C . SER B 1 71 ? 20.763 -21.940 14.607 1.00 11.52 439 SER B C 1
ATOM 1388 O O . SER B 1 71 ? 21.527 -21.096 14.118 1.00 11.95 439 SER B O 1
ATOM 1391 N N . ALA B 1 72 ? 19.476 -22.024 14.260 1.00 10.64 440 ALA B N 1
ATOM 1392 C CA . ALA B 1 72 ? 18.901 -21.090 13.298 1.00 10.32 440 ALA B CA 1
ATOM 1393 C C . ALA B 1 72 ? 18.940 -19.660 13.826 1.00 11.43 440 ALA B C 1
ATOM 1394 O O . ALA B 1 72 ? 19.181 -18.714 13.065 1.00 11.89 440 ALA B O 1
ATOM 1396 N N . ASN B 1 73 ? 18.705 -19.483 15.128 1.00 11.11 441 ASN B N 1
ATOM 1397 C CA . ASN B 1 73 ? 18.734 -18.140 15.699 1.00 12.80 441 ASN B CA 1
ATOM 1398 C C . ASN B 1 73 ? 20.154 -17.597 15.767 1.00 12.39 441 ASN B C 1
ATOM 1399 O O . ASN B 1 73 ? 20.355 -16.379 15.672 1.00 12.99 441 ASN B O 1
ATOM 1404 N N . ASP B 1 74 ? 21.145 -18.475 15.950 1.00 10.72 442 ASP B N 1
ATOM 1405 C CA A ASP B 1 74 ? 22.542 -18.060 15.837 0.60 11.64 442 ASP B CA 1
ATOM 1406 C CA B ASP B 1 74 ? 22.528 -18.032 15.849 0.40 11.73 442 ASP B CA 1
ATOM 1407 C C . ASP B 1 74 ? 22.832 -17.513 14.448 1.00 11.89 442 ASP B C 1
ATOM 1408 O O . ASP B 1 74 ? 23.585 -16.545 14.291 1.00 12.03 442 ASP B O 1
ATOM 1417 N N . ALA B 1 75 ? 22.257 -18.143 13.420 1.00 11.01 443 ALA B N 1
ATOM 1418 C CA . ALA B 1 75 ? 22.466 -17.662 12.057 1.00 9.12 443 ALA B CA 1
ATOM 1419 C C . ALA B 1 75 ? 21.829 -16.292 11.855 1.00 11.58 443 ALA B C 1
ATOM 1420 O O . ALA B 1 75 ? 22.420 -15.419 11.207 1.00 12.44 443 ALA B O 1
ATOM 1422 N N . ILE B 1 76 ? 20.622 -16.086 12.389 1.00 11.79 444 ILE B N 1
ATOM 1423 C CA . ILE B 1 76 ? 20.004 -14.761 12.325 1.00 12.76 444 ILE B CA 1
ATOM 1424 C C . ILE B 1 76 ? 20.896 -13.725 12.996 1.00 15.25 444 ILE B C 1
ATOM 1425 O O . ILE B 1 76 ? 21.206 -12.675 12.418 1.00 16.59 444 ILE B O 1
ATOM 1430 N N . ALA B 1 77 ? 21.318 -14.006 14.231 1.00 14.39 445 ALA B N 1
ATOM 1431 C CA . ALA B 1 77 ? 22.066 -13.019 15.004 1.00 14.68 445 ALA B CA 1
ATOM 1432 C C . ALA B 1 77 ? 23.413 -12.701 14.369 1.00 14.45 445 ALA B C 1
ATOM 1433 O O . ALA B 1 77 ? 23.901 -11.569 14.481 1.00 15.45 445 ALA B O 1
ATOM 1435 N N . THR B 1 78 ? 24.023 -13.675 13.696 1.00 12.80 446 THR B N 1
ATOM 1436 C CA . THR B 1 78 ? 25.356 -13.483 13.146 1.00 12.63 446 THR B CA 1
ATOM 1437 C C . THR B 1 78 ? 25.326 -12.846 11.763 1.00 12.97 446 THR B C 1
ATOM 1438 O O . THR B 1 78 ? 26.203 -12.037 11.440 1.00 14.45 446 THR B O 1
ATOM 1442 N N . LEU B 1 79 ? 24.320 -13.185 10.946 1.00 10.58 447 LEU B N 1
ATOM 1443 C CA . LEU B 1 79 ? 24.338 -12.879 9.521 1.00 11.19 447 LEU B CA 1
ATOM 1444 C C . LEU B 1 79 ? 23.424 -11.740 9.096 1.00 13.08 447 LEU B C 1
ATOM 1445 O O . LEU B 1 79 ? 23.654 -11.166 8.028 1.00 13.24 447 LEU B O 1
ATOM 1450 N N . HIS B 1 80 ? 22.388 -11.419 9.866 1.00 13.79 448 HIS B N 1
ATOM 1451 C CA . HIS B 1 80 ? 21.429 -10.417 9.416 1.00 15.57 448 HIS B CA 1
ATOM 1452 C C . HIS B 1 80 ? 22.105 -9.062 9.245 1.00 16.49 448 HIS B C 1
ATOM 1453 O O . HIS B 1 80 ? 22.761 -8.560 10.163 1.00 16.60 448 HIS B O 1
ATOM 1460 N N . GLY B 1 81 ? 21.946 -8.473 8.059 1.00 15.03 449 GLY B N 1
ATOM 1461 C CA . GLY B 1 81 ? 22.519 -7.173 7.769 1.00 16.40 449 GLY B CA 1
ATOM 1462 C C . GLY B 1 81 ? 23.970 -7.170 7.335 1.00 16.87 449 GLY B C 1
ATOM 1463 O O . GLY B 1 81 ? 24.527 -6.085 7.119 1.00 19.20 449 GLY B O 1
ATOM 1464 N N . LYS B 1 82 ? 24.596 -8.333 7.182 1.00 15.53 450 LYS B N 1
ATOM 1465 C CA . LYS B 1 82 ? 26.014 -8.438 6.869 1.00 14.21 450 LYS B CA 1
ATOM 1466 C C . LYS B 1 82 ? 26.232 -8.678 5.376 1.00 14.00 450 LYS B C 1
ATOM 1467 O O . LYS B 1 82 ? 25.318 -9.055 4.640 1.00 15.45 450 LYS B O 1
ATOM 1473 N N . ILE B 1 83 ? 27.470 -8.463 4.937 1.00 13.49 451 ILE B N 1
ATOM 1474 C CA . ILE B 1 83 ? 27.857 -8.650 3.541 1.00 13.31 451 ILE B CA 1
ATOM 1475 C C . ILE B 1 83 ? 28.776 -9.861 3.450 1.00 14.06 451 ILE B C 1
ATOM 1476 O O . ILE B 1 83 ? 29.838 -9.894 4.085 1.00 14.40 451 ILE B O 1
ATOM 1481 N N . LEU B 1 84 ? 28.370 -10.858 2.662 1.00 12.41 452 LEU B N 1
ATOM 1482 C CA . LEU B 1 84 ? 29.182 -12.044 2.420 1.00 15.94 452 LEU B CA 1
ATOM 1483 C C . LEU B 1 84 ? 29.333 -12.242 0.920 1.00 15.73 452 LEU B C 1
ATOM 1484 O O . LEU B 1 84 ? 28.336 -12.251 0.191 1.00 14.46 452 LEU B O 1
ATOM 1489 N N . ASN B 1 85 ? 30.582 -12.389 0.466 1.00 17.40 453 ASN B N 1
ATOM 1490 C CA . ASN B 1 85 ? 30.908 -12.488 -0.961 1.00 17.26 453 ASN B CA 1
ATOM 1491 C C . ASN B 1 85 ? 30.234 -11.380 -1.765 1.00 18.72 453 ASN B C 1
ATOM 1492 O O . ASN B 1 85 ? 29.738 -11.599 -2.872 1.00 19.17 453 ASN B O 1
ATOM 1497 N N . GLY B 1 86 ? 30.207 -10.177 -1.192 1.00 17.69 454 GLY B N 1
ATOM 1498 C CA . GLY B 1 86 ? 29.703 -9.010 -1.884 1.00 17.75 454 GLY B CA 1
ATOM 1499 C C . GLY B 1 86 ? 28.198 -8.853 -1.904 1.00 18.81 454 GLY B C 1
ATOM 1500 O O . GLY B 1 86 ? 27.697 -7.958 -2.594 1.00 20.39 454 GLY B O 1
ATOM 1501 N N . VAL B 1 87 ? 27.457 -9.683 -1.174 1.00 17.28 455 VAL B N 1
ATOM 1502 C CA . VAL B 1 87 ? 25.998 -9.641 -1.168 1.00 16.66 455 VAL B CA 1
ATOM 1503 C C . VAL B 1 87 ? 25.538 -9.371 0.258 1.00 15.92 455 VAL B C 1
ATOM 1504 O O . VAL B 1 87 ? 25.914 -10.103 1.183 1.00 14.76 455 VAL B O 1
ATOM 1508 N N . ARG B 1 88 ? 24.740 -8.321 0.446 1.00 16.78 456 ARG B N 1
ATOM 1509 C CA . ARG B 1 88 ? 24.181 -8.078 1.768 1.00 15.83 456 ARG B CA 1
ATOM 1510 C C . ARG B 1 88 ? 22.977 -8.981 1.988 1.00 15.16 456 ARG B C 1
ATOM 1511 O O . ARG B 1 88 ? 22.126 -9.141 1.106 1.00 16.44 456 ARG B O 1
ATOM 1519 N N . LEU B 1 89 ? 22.915 -9.583 3.170 1.00 12.78 457 LEU B N 1
ATOM 1520 C CA . LEU B 1 89 ? 21.846 -10.508 3.516 1.00 12.01 457 LEU B CA 1
ATOM 1521 C C . LEU B 1 89 ? 20.894 -9.874 4.516 1.00 14.03 457 LEU B C 1
ATOM 1522 O O . LEU B 1 89 ? 21.315 -9.136 5.411 1.00 16.01 457 LEU B O 1
ATOM 1527 N N . LYS B 1 90 ? 19.609 -10.160 4.346 1.00 13.06 458 LYS B N 1
ATOM 1528 C CA . LYS B 1 90 ? 18.637 -10.107 5.425 1.00 11.64 458 LYS B CA 1
ATOM 1529 C C . LYS B 1 90 ? 18.298 -11.541 5.785 1.00 11.60 458 LYS B C 1
ATOM 1530 O O . LYS B 1 90 ? 18.056 -12.360 4.895 1.00 12.88 458 LYS B O 1
ATOM 1536 N N . VAL B 1 91 ? 18.307 -11.852 7.076 1.00 11.71 459 VAL B N 1
ATOM 1537 C CA . VAL B 1 91 ? 18.061 -13.210 7.553 1.00 11.95 459 VAL B CA 1
ATOM 1538 C C . VAL B 1 91 ? 17.070 -13.118 8.703 1.00 12.07 459 VAL B C 1
ATOM 1539 O O . VAL B 1 91 ? 17.330 -12.421 9.693 1.00 13.47 459 VAL B O 1
ATOM 1543 N N . MET B 1 92 ? 15.937 -13.811 8.575 1.00 12.37 460 MET B N 1
ATOM 1544 C CA . MET B 1 92 ? 14.856 -13.660 9.539 1.00 12.80 460 MET B CA 1
ATOM 1545 C C . MET B 1 92 ? 14.052 -14.949 9.616 1.00 14.00 460 MET B C 1
ATOM 1546 O O . MET B 1 92 ? 14.161 -15.825 8.756 1.00 14.05 460 MET B O 1
ATOM 1551 N N . LEU B 1 93 ? 13.241 -15.052 10.669 1.00 16.01 461 LEU B N 1
ATOM 1552 C CA A LEU B 1 93 ? 12.327 -16.179 10.793 0.70 17.40 461 LEU B CA 1
ATOM 1553 C CA B LEU B 1 93 ? 12.304 -16.162 10.805 0.30 16.85 461 LEU B CA 1
ATOM 1554 C C . LEU B 1 93 ? 11.345 -16.183 9.626 1.00 16.52 461 LEU B C 1
ATOM 1555 O O . LEU B 1 93 ? 10.724 -15.162 9.310 1.00 17.85 461 LEU B O 1
ATOM 1564 N N . ALA B 1 94 ? 11.213 -17.340 8.981 1.00 14.19 462 ALA B N 1
ATOM 1565 C CA . ALA B 1 94 ? 10.287 -17.464 7.865 1.00 14.80 462 ALA B CA 1
ATOM 1566 C C . ALA B 1 94 ? 8.860 -17.621 8.369 1.00 17.55 462 ALA B C 1
ATOM 1567 O O . ALA B 1 94 ? 8.613 -18.305 9.367 1.00 20.61 462 ALA B O 1
ATOM 1569 N N . ASP B 1 95 ? 7.923 -16.985 7.672 1.00 17.33 463 ASP B N 1
ATOM 1570 C CA . ASP B 1 95 ? 6.512 -17.273 7.894 1.00 19.51 463 ASP B CA 1
ATOM 1571 C C . ASP B 1 95 ? 6.199 -18.670 7.385 1.00 20.14 463 ASP B C 1
ATOM 1572 O O . ASP B 1 95 ? 6.755 -19.113 6.378 1.00 20.17 463 ASP B O 1
ATOM 1577 N N . SER B 1 96 ? 5.301 -19.359 8.081 1.00 21.75 464 SER B N 1
ATOM 1578 C CA . SER B 1 96 ? 4.896 -20.689 7.655 1.00 26.47 464 SER B CA 1
ATOM 1579 C C . SER B 1 96 ? 4.265 -20.620 6.266 1.00 29.22 464 SER B C 1
ATOM 1580 O O . SER B 1 96 ? 3.535 -19.668 5.962 1.00 29.97 464 SER B O 1
ATOM 1583 N N . PRO B 1 97 ? 4.533 -21.599 5.395 1.00 32.41 465 PRO B N 1
ATOM 1584 C CA . PRO B 1 97 ? 3.956 -21.556 4.041 1.00 35.31 465 PRO B CA 1
ATOM 1585 C C . PRO B 1 97 ? 2.456 -21.774 4.011 1.00 38.44 465 PRO B C 1
ATOM 1586 O O . PRO B 1 97 ? 1.821 -21.439 3.004 1.00 41.39 465 PRO B O 1
ATOM 1590 N N . ARG B 1 98 ? 1.871 -22.328 5.070 1.00 37.07 466 ARG B N 1
ATOM 1591 C CA . ARG B 1 98 ? 0.434 -22.536 5.143 1.00 39.87 466 ARG B CA 1
ATOM 1592 C C . ARG B 1 98 ? -0.025 -22.230 6.561 1.00 40.81 466 ARG B C 1
ATOM 1593 O O . ARG B 1 98 ? 0.784 -21.975 7.456 1.00 42.69 466 ARG B O 1
ATOM 1601 N N . GLU B 1 99 ? -1.339 -22.245 6.761 1.00 41.26 467 GLU B N 1
ATOM 1602 C CA . GLU B 1 99 ? -1.907 -21.961 8.075 1.00 43.31 467 GLU B CA 1
ATOM 1603 C C . GLU B 1 99 ? -1.477 -23.005 9.104 1.00 45.58 467 GLU B C 1
ATOM 1604 O O . GLU B 1 99 ? -2.094 -24.064 9.223 1.00 48.02 467 GLU B O 1
ATOM 1610 N N . MET C 1 1 ? 3.048 -14.271 36.475 1.00 19.34 369 MET C N 1
ATOM 1611 C CA . MET C 1 1 ? 2.097 -13.268 36.966 1.00 20.90 369 MET C CA 1
ATOM 1612 C C . MET C 1 1 ? 2.176 -11.960 36.189 1.00 18.90 369 MET C C 1
ATOM 1613 O O . MET C 1 1 ? 3.234 -11.591 35.690 1.00 17.11 369 MET C O 1
ATOM 1618 N N . GLN C 1 2 ? 1.051 -11.250 36.119 1.00 19.79 370 GLN C N 1
ATOM 1619 C CA . GLN C 1 2 ? 1.023 -9.960 35.442 1.00 20.79 370 GLN C CA 1
ATOM 1620 C C . GLN C 1 2 ? 2.009 -8.997 36.095 1.00 20.16 370 GLN C C 1
ATOM 1621 O O . GLN C 1 2 ? 2.147 -8.960 37.321 1.00 21.50 370 GLN C O 1
ATOM 1627 N N . ILE C 1 3 ? 2.716 -8.232 35.256 1.00 18.38 371 ILE C N 1
ATOM 1628 C CA . ILE C 1 3 ? 3.697 -7.242 35.691 1.00 17.26 371 ILE C CA 1
ATOM 1629 C C . ILE C 1 3 ? 3.062 -5.861 35.615 1.00 19.75 371 ILE C C 1
ATOM 1630 O O . ILE C 1 3 ? 2.323 -5.563 34.670 1.00 20.04 371 ILE C O 1
ATOM 1635 N N . GLN C 1 4 ? 3.351 -5.014 36.606 1.00 19.61 372 GLN C N 1
ATOM 1636 C CA . GLN C 1 4 ? 2.846 -3.642 36.630 1.00 21.46 372 GLN C CA 1
ATOM 1637 C C . GLN C 1 4 ? 3.778 -2.764 35.808 1.00 19.01 372 GLN C C 1
ATOM 1638 O O . GLN C 1 4 ? 4.815 -2.299 36.289 1.00 18.42 372 GLN C O 1
ATOM 1644 N N . THR C 1 5 ? 3.398 -2.539 34.557 1.00 17.91 373 THR C N 1
ATOM 1645 C CA . THR C 1 5 ? 4.206 -1.806 33.599 1.00 16.11 373 THR C CA 1
ATOM 1646 C C . THR C 1 5 ? 3.277 -1.384 32.473 1.00 17.40 373 THR C C 1
ATOM 1647 O O . THR C 1 5 ? 2.210 -1.971 32.283 1.00 19.44 373 THR C O 1
ATOM 1651 N N . ASP C 1 6 ? 3.672 -0.348 31.737 1.00 16.62 374 ASP C N 1
ATOM 1652 C CA . ASP C 1 6 ? 2.954 -0.010 30.515 1.00 18.03 374 ASP C CA 1
ATOM 1653 C C . ASP C 1 6 ? 3.732 -0.438 29.277 1.00 17.85 374 ASP C C 1
ATOM 1654 O O . ASP C 1 6 ? 3.357 -0.076 28.158 1.00 20.95 374 ASP C O 1
ATOM 1659 N N . VAL C 1 7 ? 4.798 -1.225 29.458 1.00 18.24 375 VAL C N 1
ATOM 1660 C CA . VAL C 1 7 ? 5.482 -1.895 28.359 1.00 18.42 375 VAL C CA 1
ATOM 1661 C C . VAL C 1 7 ? 4.684 -3.127 27.960 1.00 17.40 375 VAL C C 1
ATOM 1662 O O . VAL C 1 7 ? 4.178 -3.857 28.820 1.00 17.90 375 VAL C O 1
ATOM 1666 N N . VAL C 1 8 ? 4.562 -3.366 26.656 1.00 18.00 376 VAL C N 1
ATOM 1667 C CA . VAL C 1 8 ? 3.916 -4.579 26.162 1.00 19.05 376 VAL C CA 1
ATOM 1668 C C . VAL C 1 8 ? 4.941 -5.709 26.214 1.00 18.58 376 VAL C C 1
ATOM 1669 O O . VAL C 1 8 ? 5.961 -5.666 25.522 1.00 20.14 376 VAL C O 1
ATOM 1673 N N . LEU C 1 9 ? 4.678 -6.726 27.063 1.00 14.69 377 LEU C N 1
ATOM 1674 C CA . LEU C 1 9 ? 5.581 -7.861 27.190 1.00 13.69 377 LEU C CA 1
ATOM 1675 C C . LEU C 1 9 ? 5.027 -9.075 26.460 1.00 13.56 377 LEU C C 1
ATOM 1676 O O . LEU C 1 9 ? 3.805 -9.230 26.341 1.00 15.06 377 LEU C O 1
ATOM 1681 N N . PRO C 1 10 ? 5.906 -9.949 25.974 1.00 12.46 378 PRO C N 1
ATOM 1682 C CA . PRO C 1 10 ? 5.453 -11.250 25.479 1.00 11.91 378 PRO C CA 1
ATOM 1683 C C . PRO C 1 10 ? 4.886 -12.079 26.620 1.00 13.38 378 PRO C C 1
ATOM 1684 O O . PRO C 1 10 ? 5.115 -11.808 27.800 1.00 12.70 378 PRO C O 1
ATOM 1688 N N . SER C 1 11 ? 4.138 -13.111 26.250 1.00 14.57 379 SER C N 1
ATOM 1689 C CA . SER C 1 11 ? 3.626 -14.036 27.249 1.00 15.42 379 SER C CA 1
ATOM 1690 C C . SER C 1 11 ? 4.763 -14.848 27.866 1.00 14.76 379 SER C C 1
ATOM 1691 O O . SER C 1 11 ? 5.856 -14.968 27.302 1.00 14.43 379 SER C O 1
ATOM 1694 N N . CYS C 1 12 ? 4.494 -15.411 29.045 1.00 14.01 380 CYS C N 1
ATOM 1695 C CA . CYS C 1 12 ? 5.490 -16.242 29.714 1.00 14.03 380 CYS C CA 1
ATOM 1696 C C . CYS C 1 12 ? 5.852 -17.448 28.859 1.00 14.17 380 CYS C C 1
ATOM 1697 O O . CYS C 1 12 ? 4.997 -18.044 28.199 1.00 15.81 380 CYS C O 1
ATOM 1700 N N . LYS C 1 13 ? 7.135 -17.803 28.880 1.00 11.39 381 LYS C N 1
ATOM 1701 C CA . LYS C 1 13 ? 7.654 -18.973 28.195 1.00 12.36 381 LYS C CA 1
ATOM 1702 C C . LYS C 1 13 ? 8.314 -19.895 29.208 1.00 13.41 381 LYS C C 1
ATOM 1703 O O . LYS C 1 13 ? 8.722 -19.466 30.291 1.00 13.47 381 LYS C O 1
ATOM 1709 N N . LYS C 1 14 ? 8.424 -21.171 28.842 1.00 12.30 382 LYS C N 1
ATOM 1710 C CA . LYS C 1 14 ? 9.211 -22.093 29.647 1.00 13.18 382 LYS C CA 1
ATOM 1711 C C . LYS C 1 14 ? 10.659 -21.626 29.709 1.00 11.66 382 LYS C C 1
ATOM 1712 O O . LYS C 1 14 ? 11.192 -21.049 28.756 1.00 12.17 382 LYS C O 1
ATOM 1718 N N . LYS C 1 15 ? 11.297 -21.877 30.848 1.00 11.15 383 LYS C N 1
ATOM 1719 C CA . LYS C 1 15 ? 12.739 -21.715 30.918 1.00 12.46 383 LYS C CA 1
ATOM 1720 C C . LYS C 1 15 ? 13.432 -22.801 30.103 1.00 12.50 383 LYS C C 1
ATOM 1721 O O . LYS C 1 15 ? 12.873 -23.870 29.834 1.00 13.37 383 LYS C O 1
ATOM 1727 N N . ALA C 1 16 ? 14.662 -22.504 29.696 1.00 12.88 384 ALA C N 1
ATOM 1728 C CA . ALA C 1 16 ? 15.526 -23.523 29.134 1.00 14.51 384 ALA C CA 1
ATOM 1729 C C . ALA C 1 16 ? 15.902 -24.528 30.221 1.00 18.72 384 ALA C C 1
ATOM 1730 O O . ALA C 1 16 ? 15.956 -24.180 31.403 1.00 21.29 384 ALA C O 1
ATOM 1732 N N . PRO C 1 17 ? 16.145 -25.784 29.854 1.00 22.01 385 PRO C N 1
ATOM 1733 C CA . PRO C 1 17 ? 16.671 -26.741 30.835 1.00 23.60 385 PRO C CA 1
ATOM 1734 C C . PRO C 1 17 ? 17.948 -26.211 31.477 1.00 26.20 385 PRO C C 1
ATOM 1735 O O . PRO C 1 17 ? 18.756 -25.538 30.834 1.00 24.36 385 PRO C O 1
ATOM 1739 N N . ALA C 1 18 ? 18.124 -26.519 32.765 1.00 28.44 386 ALA C N 1
ATOM 1740 C CA . ALA C 1 18 ? 19.204 -25.912 33.537 1.00 30.02 386 ALA C CA 1
ATOM 1741 C C . ALA C 1 18 ? 20.587 -26.261 33.000 1.00 32.01 386 ALA C C 1
ATOM 1742 O O . ALA C 1 18 ? 21.545 -25.532 33.278 1.00 32.87 386 ALA C O 1
ATOM 1744 N N . GLU C 1 19 ? 20.717 -27.341 32.231 1.00 32.45 387 GLU C N 1
ATOM 1745 C CA . GLU C 1 19 ? 22.000 -27.738 31.666 1.00 35.83 387 GLU C CA 1
ATOM 1746 C C . GLU C 1 19 ? 22.199 -27.238 30.239 1.00 34.05 387 GLU C C 1
ATOM 1747 O O . GLU C 1 19 ? 23.186 -27.610 29.596 1.00 35.07 387 GLU C O 1
ATOM 1753 N N . THR C 1 20 ? 21.295 -26.399 29.735 1.00 30.43 388 THR C N 1
ATOM 1754 C CA . THR C 1 20 ? 21.454 -25.860 28.391 1.00 29.64 388 THR C CA 1
ATOM 1755 C C . THR C 1 20 ? 22.631 -24.885 28.356 1.00 28.73 388 THR C C 1
ATOM 1756 O O . THR C 1 20 ? 22.773 -24.052 29.256 1.00 29.19 388 THR C O 1
ATOM 1760 N N . PRO C 1 21 ? 23.495 -24.969 27.342 1.00 26.57 389 PRO C N 1
ATOM 1761 C CA . PRO C 1 21 ? 24.652 -24.068 27.291 1.00 25.74 389 PRO C CA 1
ATOM 1762 C C . PRO C 1 21 ? 24.226 -22.609 27.230 1.00 23.92 389 PRO C C 1
ATOM 1763 O O . PRO C 1 21 ? 23.256 -22.251 26.558 1.00 24.84 389 PRO C O 1
ATOM 1767 N N . VAL C 1 22 ? 24.960 -21.768 27.948 1.00 22.48 390 VAL C N 1
ATOM 1768 C CA . VAL C 1 22 ? 24.712 -20.330 27.928 1.00 21.48 390 VAL C CA 1
ATOM 1769 C C . VAL C 1 22 ? 25.252 -19.755 26.625 1.00 18.69 390 VAL C C 1
ATOM 1770 O O . VAL C 1 22 ? 26.416 -19.973 26.271 1.00 19.89 390 VAL C O 1
ATOM 1774 N N . LYS C 1 23 ? 24.398 -19.042 25.895 1.00 16.73 391 LYS C N 1
ATOM 1775 C CA A LYS C 1 23 ? 24.802 -18.350 24.678 0.50 18.29 391 LYS C CA 1
ATOM 1776 C CA B LYS C 1 23 ? 24.811 -18.352 24.681 0.50 18.23 391 LYS C CA 1
ATOM 1777 C C . LYS C 1 23 ? 25.027 -16.860 24.885 1.00 16.94 391 LYS C C 1
ATOM 1778 O O . LYS C 1 23 ? 25.815 -16.255 24.153 1.00 18.76 391 LYS C O 1
ATOM 1789 N N . GLU C 1 24 ? 24.353 -16.253 25.861 1.00 14.86 392 GLU C N 1
ATOM 1790 C CA . GLU C 1 24 ? 24.498 -14.823 26.092 1.00 15.25 392 GLU C CA 1
ATOM 1791 C C . GLU C 1 24 ? 24.069 -14.505 27.518 1.00 13.63 392 GLU C C 1
ATOM 1792 O O . GLU C 1 24 ? 23.085 -15.063 28.014 1.00 14.50 392 GLU C O 1
ATOM 1798 N N . ARG C 1 25 ? 24.814 -13.618 28.175 1.00 11.16 393 ARG C N 1
ATOM 1799 C CA . ARG C 1 25 ? 24.482 -13.169 29.521 1.00 10.33 393 ARG C CA 1
ATOM 1800 C C . ARG C 1 25 ? 24.251 -11.666 29.502 1.00 11.40 393 ARG C C 1
ATOM 1801 O O . ARG C 1 25 ? 25.038 -10.920 28.903 1.00 12.25 393 ARG C O 1
ATOM 1809 N N . LEU C 1 26 ? 23.167 -11.230 30.140 1.00 9.75 394 LEU C N 1
ATOM 1810 C CA . LEU C 1 26 ? 22.817 -9.820 30.243 1.00 10.67 394 LEU C CA 1
ATOM 1811 C C . LEU C 1 26 ? 23.164 -9.292 31.628 1.00 11.09 394 LEU C C 1
ATOM 1812 O O . LEU C 1 26 ? 23.027 -10.003 32.627 1.00 12.14 394 LEU C O 1
ATOM 1817 N N . PHE C 1 27 ? 23.613 -8.040 31.669 1.00 10.02 395 PHE C N 1
ATOM 1818 C CA . PHE C 1 27 ? 23.858 -7.297 32.901 1.00 9.63 395 PHE C CA 1
ATOM 1819 C C . PHE C 1 27 ? 22.693 -6.339 33.134 1.00 9.42 395 PHE C C 1
ATOM 1820 O O . PHE C 1 27 ? 22.290 -5.612 32.217 1.00 11.90 395 PHE C O 1
ATOM 1828 N N . ILE C 1 28 ? 22.149 -6.343 34.352 1.00 9.53 396 ILE C N 1
ATOM 1829 C CA . ILE C 1 28 ? 20.939 -5.597 34.691 1.00 10.61 396 ILE C CA 1
ATOM 1830 C C . ILE C 1 28 ? 21.274 -4.613 35.800 1.00 10.97 396 ILE C C 1
ATOM 1831 O O . ILE C 1 28 ? 21.867 -5.001 36.813 1.00 11.81 396 ILE C O 1
ATOM 1836 N N . VAL C 1 29 ? 20.878 -3.352 35.625 1.00 11.06 397 VAL C N 1
ATOM 1837 C CA . VAL C 1 29 ? 21.013 -2.326 36.656 1.00 13.32 397 VAL C CA 1
ATOM 1838 C C . VAL C 1 29 ? 19.618 -1.918 37.110 1.00 12.79 397 VAL C C 1
ATOM 1839 O O . VAL C 1 29 ? 18.749 -1.629 36.277 1.00 13.71 397 VAL C O 1
ATOM 1843 N N . PHE C 1 30 ? 19.414 -1.872 38.425 1.00 12.91 398 PHE C N 1
ATOM 1844 C CA . PHE C 1 30 ? 18.137 -1.506 39.027 1.00 13.84 398 PHE C CA 1
ATOM 1845 C C . PHE C 1 30 ? 18.199 -0.112 39.633 1.00 15.89 398 PHE C C 1
ATOM 1846 O O . PHE C 1 30 ? 19.167 0.236 40.314 1.00 16.92 398 PHE C O 1
ATOM 1854 N N . ASN C 1 31 ? 17.142 0.667 39.414 1.00 16.40 399 ASN C N 1
ATOM 1855 C CA . ASN C 1 31 ? 16.994 1.982 40.025 1.00 18.08 399 ASN C CA 1
ATOM 1856 C C . ASN C 1 31 ? 15.540 2.154 40.448 1.00 18.39 399 ASN C C 1
ATOM 1857 O O . ASN C 1 31 ? 14.654 2.199 39.584 1.00 18.73 399 ASN C O 1
ATOM 1862 N N . PRO C 1 32 ? 15.248 2.307 41.753 1.00 20.83 400 PRO C N 1
ATOM 1863 C CA . PRO C 1 32 ? 16.191 2.537 42.855 1.00 23.28 400 PRO C CA 1
ATOM 1864 C C . PRO C 1 32 ? 16.637 1.306 43.656 1.00 24.91 400 PRO C C 1
ATOM 1865 O O . PRO C 1 32 ? 17.565 1.432 44.458 1.00 26.21 400 PRO C O 1
ATOM 1869 N N . HIS C 1 33 ? 15.994 0.159 43.468 1.00 22.65 401 HIS C N 1
ATOM 1870 C CA . HIS C 1 33 ? 16.306 -1.033 44.244 1.00 22.76 401 HIS C CA 1
ATOM 1871 C C . HIS C 1 33 ? 16.029 -2.255 43.380 1.00 19.76 401 HIS C C 1
ATOM 1872 O O . HIS C 1 33 ? 15.321 -2.157 42.372 1.00 17.57 401 HIS C O 1
ATOM 1879 N N . PRO C 1 34 ? 16.575 -3.416 43.741 1.00 20.10 402 PRO C N 1
ATOM 1880 C CA . PRO C 1 34 ? 16.340 -4.616 42.929 1.00 19.10 402 PRO C CA 1
ATOM 1881 C C . PRO C 1 34 ? 14.913 -5.127 43.048 1.00 18.07 402 PRO C C 1
ATOM 1882 O O . PRO C 1 34 ? 14.233 -4.935 44.057 1.00 18.67 402 PRO C O 1
ATOM 1886 N N . LEU C 1 35 ? 14.465 -5.790 41.990 1.00 17.46 403 LEU C N 1
ATOM 1887 C CA . LEU C 1 35 ? 13.196 -6.496 42.004 1.00 18.30 403 LEU C CA 1
ATOM 1888 C C . LEU C 1 35 ? 13.348 -7.853 42.680 1.00 19.25 403 LEU C C 1
ATOM 1889 O O . LEU C 1 35 ? 14.448 -8.409 42.737 1.00 20.51 403 LEU C O 1
ATOM 1894 N N . PRO C 1 36 ? 12.253 -8.411 43.202 1.00 21.21 404 PRO C N 1
ATOM 1895 C CA . PRO C 1 36 ? 12.309 -9.775 43.741 1.00 21.72 404 PRO C CA 1
ATOM 1896 C C . PRO C 1 36 ? 12.697 -10.778 42.663 1.00 20.06 404 PRO C C 1
ATOM 1897 O O . PRO C 1 36 ? 12.408 -10.596 41.479 1.00 19.64 404 PRO C O 1
ATOM 1901 N N . LEU C 1 37 ? 13.345 -11.862 43.098 1.00 20.24 405 LEU C N 1
ATOM 1902 C CA . LEU C 1 37 ? 13.862 -12.852 42.157 1.00 20.33 405 LEU C CA 1
ATOM 1903 C C . LEU C 1 37 ? 12.743 -13.483 41.329 1.00 19.06 405 LEU C C 1
ATOM 1904 O O . LEU C 1 37 ? 12.891 -13.673 40.117 1.00 19.73 405 LEU C O 1
ATOM 1909 N N A ASP C 1 38 ? 11.617 -13.816 41.968 0.50 18.40 406 ASP C N 1
ATOM 1910 N N B ASP C 1 38 ? 11.611 -13.813 41.958 0.50 18.78 406 ASP C N 1
ATOM 1911 C CA A ASP C 1 38 ? 10.498 -14.396 41.230 0.50 20.29 406 ASP C CA 1
ATOM 1912 C CA B ASP C 1 38 ? 10.520 -14.415 41.196 0.50 20.72 406 ASP C CA 1
ATOM 1913 C C A ASP C 1 38 ? 9.947 -13.413 40.205 0.50 18.74 406 ASP C C 1
ATOM 1914 C C B ASP C 1 38 ? 9.901 -13.420 40.217 0.50 19.19 406 ASP C C 1
ATOM 1915 O O A ASP C 1 38 ? 9.585 -13.804 39.088 0.50 18.94 406 ASP C O 1
ATOM 1916 O O B ASP C 1 38 ? 9.444 -13.818 39.139 0.50 19.74 406 ASP C O 1
ATOM 1925 N N . VAL C 1 39 ? 9.883 -12.130 40.565 1.00 16.36 407 VAL C N 1
ATOM 1926 C CA . VAL C 1 39 ? 9.421 -11.112 39.626 1.00 13.91 407 VAL C CA 1
ATOM 1927 C C . VAL C 1 39 ? 10.386 -10.997 38.452 1.00 13.34 407 VAL C C 1
ATOM 1928 O O . VAL C 1 39 ? 9.972 -10.831 37.297 1.00 13.54 407 VAL C O 1
ATOM 1932 N N . LEU C 1 40 ? 11.686 -11.079 38.731 1.00 13.12 408 LEU C N 1
ATOM 1933 C CA . LEU C 1 40 ? 12.680 -10.971 37.672 1.00 13.04 408 LEU C CA 1
ATOM 1934 C C . LEU C 1 40 ? 12.614 -12.156 36.713 1.00 13.61 408 LEU C C 1
ATOM 1935 O O . LEU C 1 40 ? 12.740 -11.980 35.494 1.00 12.11 408 LEU C O 1
ATOM 1940 N N . GLU C 1 41 ? 12.437 -13.376 37.234 1.00 14.36 409 GLU C N 1
ATOM 1941 C CA . GLU C 1 41 ? 12.322 -14.513 36.326 1.00 14.88 409 GLU C CA 1
ATOM 1942 C C . GLU C 1 41 ? 11.028 -14.438 35.518 1.00 13.99 409 GLU C C 1
ATOM 1943 O O . GLU C 1 41 ? 10.996 -14.866 34.359 1.00 15.25 409 GLU C O 1
ATOM 1949 N N . ASP C 1 42 ? 9.965 -13.889 36.111 1.00 11.17 410 ASP C N 1
ATOM 1950 C CA . ASP C 1 42 ? 8.739 -13.579 35.383 1.00 11.78 410 ASP C CA 1
ATOM 1951 C C . ASP C 1 42 ? 9.027 -12.696 34.170 1.00 12.21 410 ASP C C 1
ATOM 1952 O O . ASP C 1 42 ? 8.678 -13.032 33.031 1.00 12.87 410 ASP C O 1
ATOM 1957 N N . ILE C 1 43 ? 9.678 -11.555 34.401 1.00 10.81 411 ILE C N 1
ATOM 1958 C CA . ILE C 1 43 ? 9.955 -10.612 33.316 1.00 10.20 411 ILE C CA 1
ATOM 1959 C C . ILE C 1 43 ? 10.827 -11.259 32.246 1.00 10.92 411 ILE C C 1
ATOM 1960 O O . ILE C 1 43 ? 10.529 -11.195 31.046 1.00 11.81 411 ILE C O 1
ATOM 1965 N N . PHE C 1 44 ? 11.922 -11.890 32.662 1.00 9.97 412 PHE C N 1
ATOM 1966 C CA . PHE C 1 44 ? 12.915 -12.309 31.688 1.00 8.33 412 PHE C CA 1
ATOM 1967 C C . PHE C 1 44 ? 12.572 -13.625 30.999 1.00 8.72 412 PHE C C 1
ATOM 1968 O O . PHE C 1 44 ? 13.064 -13.865 29.887 1.00 9.97 412 PHE C O 1
ATOM 1976 N N . CYS C 1 45 ? 11.701 -14.458 31.584 1.00 9.86 413 CYS C N 1
ATOM 1977 C CA . CYS C 1 45 ? 11.349 -15.701 30.905 1.00 9.80 413 CYS C CA 1
ATOM 1978 C C . CYS C 1 45 ? 10.528 -15.454 29.649 1.00 10.52 413 CYS C C 1
ATOM 1979 O O . CYS C 1 45 ? 10.478 -16.331 28.780 1.00 10.46 413 CYS C O 1
ATOM 1982 N N . ARG C 1 46 ? 9.906 -14.275 29.524 1.00 9.88 414 ARG C N 1
ATOM 1983 C CA . ARG C 1 46 ? 8.970 -14.024 28.433 1.00 10.43 414 ARG C CA 1
ATOM 1984 C C . ARG C 1 46 ? 9.659 -13.929 27.080 1.00 9.45 414 ARG C C 1
ATOM 1985 O O . ARG C 1 46 ? 8.992 -14.032 26.045 1.00 12.02 414 ARG C O 1
ATOM 1993 N N . PHE C 1 47 ? 10.973 -13.769 27.058 1.00 9.97 415 PHE C N 1
ATOM 1994 C CA . PHE C 1 47 ? 11.704 -13.677 25.807 1.00 10.59 415 PHE C CA 1
ATOM 1995 C C . PHE C 1 47 ? 12.197 -15.030 25.326 1.00 12.61 415 PHE C C 1
ATOM 1996 O O . PHE C 1 47 ? 12.783 -15.115 24.240 1.00 12.69 415 PHE C O 1
ATOM 2004 N N . GLY C 1 48 ? 11.913 -16.086 26.084 1.00 11.39 416 GLY C N 1
ATOM 2005 C CA . GLY C 1 48 ? 12.255 -17.434 25.693 1.00 10.96 416 GLY C CA 1
ATOM 2006 C C . GLY C 1 48 ? 13.667 -17.799 26.093 1.00 10.12 416 GLY C C 1
ATOM 2007 O O . GLY C 1 48 ? 14.520 -16.922 26.266 1.00 11.26 416 GLY C O 1
ATOM 2008 N N . ASN C 1 49 ? 13.916 -19.094 26.282 1.00 11.07 417 ASN C N 1
ATOM 2009 C CA . ASN C 1 49 ? 15.264 -19.640 26.433 1.00 10.27 417 ASN C CA 1
ATOM 2010 C C . ASN C 1 49 ? 15.996 -19.105 27.656 1.00 9.23 417 ASN C C 1
ATOM 2011 O O . ASN C 1 49 ? 17.233 -19.112 27.685 1.00 9.64 417 ASN C O 1
ATOM 2016 N N . LEU C 1 50 ? 15.270 -18.641 28.672 1.00 8.95 418 LEU C N 1
ATOM 2017 C CA . LEU C 1 50 ? 15.927 -18.164 29.882 1.00 8.92 418 LEU C CA 1
ATOM 2018 C C . LEU C 1 50 ? 16.460 -19.344 30.682 1.00 9.50 418 LEU C C 1
ATOM 2019 O O . LEU C 1 50 ? 15.718 -20.284 30.977 1.00 10.59 418 LEU C O 1
ATOM 2024 N N . ILE C 1 51 ? 17.744 -19.300 31.037 1.00 8.85 419 ILE C N 1
ATOM 2025 C CA . ILE C 1 51 ? 18.306 -20.319 31.921 1.00 10.94 419 ILE C CA 1
ATOM 20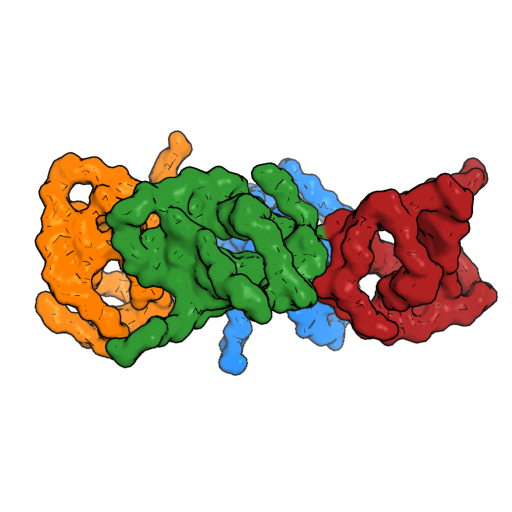26 C C . ILE C 1 51 ? 18.101 -19.949 33.381 1.00 11.93 419 ILE C C 1
ATOM 2027 O O . ILE C 1 51 ? 17.556 -20.739 34.159 1.00 15.26 419 ILE C O 1
ATOM 2032 N N . GLU C 1 52 ? 18.511 -18.741 33.769 1.00 10.36 420 GLU C N 1
ATOM 2033 C CA . GLU C 1 52 ? 18.240 -18.247 35.114 1.00 14.23 420 GLU C CA 1
ATOM 2034 C C . GLU C 1 52 ? 18.555 -16.760 35.197 1.00 12.49 420 GLU C C 1
ATOM 2035 O O . GLU C 1 52 ? 19.276 -16.205 34.361 1.00 11.98 420 GLU C O 1
ATOM 2041 N N . VAL C 1 53 ? 17.986 -16.129 36.221 1.00 10.80 421 VAL C N 1
ATOM 2042 C CA A VAL C 1 53 ? 18.371 -14.793 36.648 0.50 10.37 421 VAL C CA 1
ATOM 2043 C CA B VAL C 1 53 ? 18.350 -14.787 36.654 0.50 10.49 421 VAL C CA 1
ATOM 2044 C C . VAL C 1 53 ? 18.917 -14.903 38.062 1.00 10.54 421 VAL C C 1
ATOM 2045 O O . VAL C 1 53 ? 18.504 -15.768 38.843 1.00 13.73 421 VAL C O 1
ATOM 2052 N N . TYR C 1 54 ? 19.870 -14.034 38.387 1.00 8.95 422 TYR C N 1
ATOM 2053 C CA . TYR C 1 54 ? 20.365 -13.996 39.752 1.00 9.21 422 TYR C CA 1
ATOM 2054 C C . TYR C 1 54 ? 20.793 -12.578 40.088 1.00 11.14 422 TYR C C 1
ATOM 2055 O O . TYR C 1 54 ? 21.016 -11.740 39.206 1.00 9.68 422 TYR C O 1
ATOM 2064 N N . LEU C 1 55 ? 20.876 -12.320 41.388 1.00 12.26 423 LEU C N 1
ATOM 2065 C CA . LEU C 1 55 ? 21.147 -11.003 41.935 1.00 12.16 423 LEU C CA 1
ATOM 2066 C C . LEU C 1 55 ? 22.510 -10.976 42.609 1.00 14.13 423 LEU C C 1
ATOM 2067 O O . LEU C 1 55 ? 23.047 -12.009 43.019 1.00 16.73 423 LEU C O 1
ATOM 2072 N N . VAL C 1 56 ? 23.064 -9.774 42.725 1.00 13.30 424 VAL C N 1
ATOM 2073 C CA . VAL C 1 56 ? 24.276 -9.540 43.500 1.00 14.27 424 VAL C CA 1
ATOM 2074 C C . VAL C 1 56 ? 23.838 -8.825 44.772 1.00 16.80 424 VAL C C 1
ATOM 2075 O O . VAL C 1 56 ? 23.465 -7.648 44.729 1.00 18.58 424 VAL C O 1
ATOM 2079 N N . SER C 1 57 ? 23.875 -9.532 45.902 1.00 17.05 425 SER C N 1
ATOM 2080 C CA A SER C 1 57 ? 23.353 -8.969 47.140 0.40 18.04 425 SER C CA 1
ATOM 2081 C CA B SER C 1 57 ? 23.359 -8.974 47.144 0.30 18.27 425 SER C CA 1
ATOM 2082 C CA C SER C 1 57 ? 23.367 -8.981 47.152 0.30 18.23 425 SER C CA 1
ATOM 2083 C C . SER C 1 57 ? 24.155 -7.744 47.561 1.00 18.43 425 SER C C 1
ATOM 2084 O O . SER C 1 57 ? 25.381 -7.694 47.419 1.00 18.14 425 SER C O 1
ATOM 2091 N N . GLY C 1 58 ? 23.443 -6.744 48.079 1.00 19.72 426 GLY C N 1
ATOM 2092 C CA . GLY C 1 58 ? 24.059 -5.509 48.501 1.00 19.74 426 GLY C CA 1
ATOM 2093 C C . GLY C 1 58 ? 24.346 -4.534 47.384 1.00 22.11 426 GLY C C 1
ATOM 2094 O O . GLY C 1 58 ? 24.821 -3.423 47.658 1.00 23.60 426 GLY C O 1
ATOM 2095 N N . LYS C 1 59 ? 24.084 -4.915 46.140 1.00 22.65 427 LYS C N 1
ATOM 2096 C CA A LYS C 1 59 ? 24.275 -4.044 44.995 0.50 22.91 427 LYS C CA 1
ATOM 2097 C CA B LYS C 1 59 ? 24.284 -4.066 44.980 0.50 23.22 427 LYS C CA 1
ATOM 2098 C C . LYS C 1 59 ? 22.974 -3.961 44.209 1.00 22.79 427 LYS C C 1
ATOM 2099 O O . LYS C 1 59 ? 22.062 -4.774 44.379 1.00 25.28 427 LYS C O 1
ATOM 2110 N N . ASN C 1 60 ? 22.887 -2.957 43.352 1.00 20.95 428 ASN C N 1
ATOM 2111 C CA . ASN C 1 60 ? 21.684 -2.769 42.544 1.00 18.23 428 ASN C CA 1
ATOM 2112 C C . ASN C 1 60 ? 21.864 -3.351 41.152 1.00 15.48 428 ASN C C 1
ATOM 2113 O O . ASN C 1 60 ? 21.538 -2.708 40.154 1.00 14.64 428 ASN C O 1
ATOM 2118 N N . VAL C 1 61 ? 22.402 -4.576 41.070 1.00 13.40 429 VAL C N 1
ATOM 2119 C CA . VAL C 1 61 ? 22.668 -5.228 39.791 1.00 12.57 429 VAL C CA 1
ATOM 2120 C C . VAL C 1 61 ? 22.274 -6.700 39.842 1.00 11.91 429 VAL C C 1
ATOM 2121 O O . VAL C 1 61 ? 22.132 -7.302 40.910 1.00 12.23 429 VAL C O 1
ATOM 2125 N N . GLY C 1 62 ? 22.094 -7.272 38.654 1.00 11.42 430 GLY C N 1
ATOM 2126 C CA . GLY C 1 62 ? 21.827 -8.689 38.507 1.00 12.36 430 GLY C CA 1
ATOM 2127 C C . GLY C 1 62 ? 22.237 -9.134 37.121 1.00 11.61 430 GLY C C 1
ATOM 2128 O O . GLY C 1 62 ? 22.723 -8.344 36.310 1.00 11.32 430 GLY C O 1
ATOM 2129 N N . TYR C 1 63 ? 22.030 -10.421 36.851 1.00 8.77 431 TYR C N 1
ATOM 2130 C CA . TYR C 1 63 ? 22.400 -11.002 35.568 1.00 9.46 431 TYR C CA 1
ATOM 2131 C C . TYR C 1 63 ? 21.305 -11.949 35.108 1.00 9.57 431 TYR C C 1
ATOM 2132 O O . TYR C 1 63 ? 20.639 -12.590 35.926 1.00 12.22 431 TYR C O 1
ATOM 2141 N N . ALA C 1 64 ? 21.138 -12.046 33.789 1.00 8.52 432 ALA C N 1
ATOM 2142 C CA . ALA C 1 64 ? 20.235 -13.014 33.177 1.00 8.67 432 ALA C CA 1
ATOM 2143 C C . ALA C 1 64 ? 21.003 -13.851 32.165 1.00 10.72 432 ALA C C 1
ATOM 2144 O O . ALA C 1 64 ? 21.635 -13.305 31.254 1.00 12.36 432 ALA C O 1
ATOM 2146 N N . LYS C 1 65 ? 20.936 -15.173 32.311 1.00 9.39 433 LYS C N 1
ATOM 2147 C CA . LYS C 1 65 ? 21.620 -16.088 31.405 1.00 9.77 433 LYS C CA 1
ATOM 2148 C C . LYS C 1 65 ? 20.622 -16.670 30.411 1.00 11.82 433 LYS C C 1
ATOM 2149 O O . LYS C 1 65 ? 19.599 -17.233 30.816 1.00 11.01 433 LYS C O 1
ATOM 2155 N N . TYR C 1 66 ? 20.920 -16.535 29.116 1.00 10.79 434 TYR C N 1
ATOM 2156 C CA . TYR C 1 66 ? 20.056 -17.022 28.047 1.00 11.07 434 TYR C CA 1
ATOM 2157 C C . TYR C 1 66 ? 20.734 -18.117 27.237 1.00 11.39 434 TYR C C 1
ATOM 2158 O O . TYR C 1 66 ? 21.948 -18.091 27.017 1.00 12.36 434 TYR C O 1
ATOM 2167 N N . ALA C 1 67 ? 19.920 -19.065 26.767 1.00 11.75 435 ALA C N 1
ATOM 2168 C CA . ALA C 1 67 ? 20.369 -20.134 25.889 1.00 12.43 435 ALA C CA 1
ATOM 2169 C C . ALA C 1 67 ? 20.302 -19.754 24.415 1.00 15.05 435 ALA C C 1
ATOM 2170 O O . ALA C 1 67 ? 20.656 -20.572 23.561 1.00 18.12 435 ALA C O 1
ATOM 2172 N N . ASP C 1 68 ? 19.869 -18.536 24.100 1.00 14.44 436 ASP C N 1
ATOM 2173 C CA . ASP C 1 68 ? 19.591 -18.136 22.725 1.00 16.21 436 ASP C CA 1
ATOM 2174 C C . ASP C 1 68 ? 19.924 -16.661 22.571 1.00 16.90 436 ASP C C 1
ATOM 2175 O O . ASP C 1 68 ? 19.560 -15.853 23.432 1.00 17.04 436 ASP C O 1
ATOM 2180 N N . ARG C 1 69 ? 20.612 -16.313 21.477 1.00 15.62 437 ARG C N 1
ATOM 2181 C CA . ARG C 1 69 ? 21.064 -14.936 21.297 1.00 16.26 437 ARG C CA 1
ATOM 2182 C C . ARG C 1 69 ? 19.909 -14.003 20.952 1.00 16.27 437 ARG C C 1
ATOM 2183 O O . ARG C 1 69 ? 19.891 -12.846 21.389 1.00 17.99 437 ARG C O 1
ATOM 2191 N N . ILE C 1 70 ? 18.938 -14.478 20.166 1.00 14.85 438 ILE C N 1
ATOM 2192 C CA . ILE C 1 70 ? 17.825 -13.610 19.784 1.00 14.03 438 ILE C CA 1
ATOM 2193 C C . ILE C 1 70 ? 16.951 -13.305 20.993 1.00 15.29 438 ILE C C 1
ATOM 2194 O O . ILE C 1 70 ? 16.479 -12.173 21.167 1.00 15.40 438 ILE C O 1
ATOM 2199 N N . SER C 1 71 ? 16.722 -14.307 21.849 1.00 14.28 439 SER C N 1
ATOM 2200 C CA . SER C 1 71 ? 15.989 -14.079 23.092 1.00 12.95 439 SER C CA 1
ATOM 2201 C C . SER C 1 71 ? 16.654 -12.998 23.930 1.00 12.50 439 SER C C 1
ATOM 2202 O O . SER C 1 71 ? 15.987 -12.092 24.441 1.00 12.18 439 SER C O 1
ATOM 2205 N N . ALA C 1 72 ? 17.976 -13.081 24.087 1.00 11.36 440 ALA C N 1
ATOM 2206 C CA . ALA C 1 72 ? 18.679 -12.093 24.898 1.00 12.18 440 ALA C CA 1
ATOM 2207 C C . ALA C 1 72 ? 18.611 -10.710 24.263 1.00 12.96 440 ALA C C 1
ATOM 2208 O O . ALA C 1 72 ? 18.457 -9.707 24.969 1.00 13.49 440 ALA C O 1
ATOM 2210 N N . ASN C 1 73 ? 18.730 -10.635 22.935 1.00 13.44 441 ASN C N 1
ATOM 2211 C CA . ASN C 1 73 ? 18.641 -9.344 22.259 1.00 14.17 441 ASN C CA 1
ATOM 2212 C C . ASN C 1 73 ? 17.244 -8.750 22.376 1.00 14.93 441 ASN C C 1
ATOM 2213 O O . ASN C 1 73 ? 17.093 -7.526 22.464 1.00 15.03 441 ASN C O 1
ATOM 2218 N N . ASP C 1 74 ? 16.211 -9.597 22.351 1.00 14.74 442 ASP C N 1
ATOM 2219 C CA A ASP C 1 74 ? 14.842 -9.112 22.510 0.70 14.93 442 ASP C CA 1
ATOM 2220 C CA B ASP C 1 74 ? 14.853 -9.091 22.503 0.30 14.54 442 ASP C CA 1
ATOM 2221 C C . ASP C 1 74 ? 14.624 -8.534 23.904 1.00 13.19 442 ASP C C 1
ATOM 2222 O O . ASP C 1 74 ? 13.916 -7.533 24.069 1.00 13.07 442 ASP C O 1
ATOM 2231 N N . ALA C 1 75 ? 15.204 -9.170 24.927 1.00 12.09 443 ALA C N 1
ATOM 2232 C CA . ALA C 1 75 ? 15.086 -8.644 26.285 1.00 11.18 443 ALA C CA 1
ATOM 2233 C C . ALA C 1 75 ? 15.719 -7.261 26.394 1.00 11.87 443 ALA C C 1
ATOM 2234 O O . ALA C 1 75 ? 15.157 -6.355 27.024 1.00 12.24 443 ALA C O 1
ATOM 2236 N N . ILE C 1 76 ? 16.889 -7.076 25.777 1.00 11.36 444 ILE C N 1
ATOM 2237 C CA . ILE C 1 76 ? 17.525 -5.760 25.773 1.00 11.63 444 ILE C CA 1
ATOM 2238 C C . ILE C 1 76 ? 16.609 -4.731 25.124 1.00 13.58 444 ILE C C 1
ATOM 2239 O O . ILE C 1 76 ? 16.346 -3.664 25.688 1.00 15.05 444 ILE C O 1
ATOM 2244 N N . ALA C 1 77 ? 16.128 -5.032 23.915 1.00 14.48 445 ALA C N 1
ATOM 2245 C CA . ALA C 1 77 ? 15.364 -4.052 23.153 1.00 15.00 445 ALA C CA 1
ATOM 2246 C C . ALA C 1 77 ? 14.047 -3.710 23.831 1.00 13.64 445 ALA C C 1
ATOM 2247 O O . ALA C 1 77 ? 13.587 -2.564 23.752 1.00 15.13 445 ALA C O 1
ATOM 2249 N N . THR C 1 78 ? 13.440 -4.681 24.510 1.00 12.23 446 THR C N 1
ATOM 2250 C CA . THR C 1 78 ? 12.127 -4.479 25.105 1.00 12.53 446 THR C CA 1
ATOM 2251 C C . THR C 1 78 ? 12.211 -3.820 26.477 1.00 12.11 446 THR C C 1
ATOM 2252 O O . THR C 1 78 ? 11.333 -3.026 26.828 1.00 13.57 446 THR C O 1
ATOM 2256 N N . LEU C 1 79 ? 13.260 -4.111 27.251 1.00 10.06 447 LEU C N 1
ATOM 2257 C CA . LEU C 1 79 ? 13.304 -3.735 28.660 1.00 10.00 447 LEU C CA 1
ATOM 2258 C C . LEU C 1 79 ? 14.223 -2.563 28.982 1.00 11.31 447 LEU C C 1
ATOM 2259 O O . LEU C 1 79 ? 14.039 -1.937 30.029 1.00 12.85 447 LEU C O 1
ATOM 2264 N N . HIS C 1 80 ? 15.222 -2.268 28.155 1.00 12.49 448 HIS C N 1
ATOM 2265 C CA . HIS C 1 80 ? 16.204 -1.260 28.540 1.00 13.68 448 HIS C CA 1
ATOM 2266 C C . HIS C 1 80 ? 15.555 0.117 28.673 1.00 15.67 448 HIS C C 1
ATOM 2267 O O . HIS C 1 80 ? 14.880 0.596 27.755 1.00 16.01 448 HIS C O 1
ATOM 2274 N N . GLY C 1 81 ? 15.757 0.747 29.830 1.00 13.71 449 GLY C N 1
ATOM 2275 C CA . GLY C 1 81 ? 15.229 2.077 30.082 1.00 15.29 449 GLY C CA 1
ATOM 2276 C C . GLY C 1 81 ? 13.784 2.122 30.526 1.00 14.20 449 GLY C C 1
ATOM 2277 O O . GLY C 1 81 ? 13.228 3.221 30.668 1.00 16.06 449 GLY C O 1
ATOM 2278 N N . LYS C 1 82 ? 13.156 0.971 30.746 1.00 13.45 450 LYS C N 1
ATOM 2279 C CA . LYS C 1 82 ? 11.739 0.892 31.067 1.00 11.78 450 LYS C CA 1
ATOM 2280 C C . LYS C 1 82 ? 11.540 0.667 32.561 1.00 12.64 450 LYS C C 1
ATOM 2281 O O . LYS C 1 82 ? 12.448 0.239 33.277 1.00 14.90 450 LYS C O 1
ATOM 2287 N N . ILE C 1 83 ? 10.327 0.956 33.025 1.00 12.94 451 ILE C N 1
ATOM 2288 C CA . ILE C 1 83 ? 9.961 0.818 34.430 1.00 13.19 451 ILE C CA 1
ATOM 2289 C C . ILE C 1 83 ? 9.048 -0.392 34.567 1.00 13.31 451 ILE C C 1
ATOM 2290 O O . ILE C 1 83 ? 7.987 -0.453 33.934 1.00 13.98 451 ILE C O 1
ATOM 2295 N N . LEU C 1 84 ? 9.457 -1.355 35.390 1.00 12.68 452 LEU C N 1
ATOM 2296 C CA . LEU C 1 84 ? 8.627 -2.514 35.691 1.00 14.51 452 LEU C CA 1
ATOM 2297 C C . LEU C 1 84 ? 8.513 -2.647 37.200 1.00 14.33 452 LEU C C 1
ATOM 2298 O O . LEU C 1 84 ? 9.528 -2.646 37.904 1.00 14.40 452 LEU C O 1
ATOM 2303 N N . ASN C 1 85 ? 7.275 -2.746 37.685 1.00 15.51 453 ASN C N 1
ATOM 2304 C CA . ASN C 1 85 ? 6.981 -2.801 39.119 1.00 17.39 453 ASN C CA 1
ATOM 2305 C C . ASN C 1 85 ? 7.687 -1.681 39.883 1.00 16.95 453 ASN C C 1
ATOM 2306 O O . ASN C 1 85 ? 8.186 -1.874 40.992 1.00 19.09 453 ASN C O 1
ATOM 2311 N N . GLY C 1 86 ? 7.718 -0.492 39.282 1.00 14.95 454 GLY C N 1
ATOM 2312 C CA . GLY C 1 86 ? 8.266 0.678 39.937 1.00 16.82 454 GLY C CA 1
ATOM 2313 C C . GLY C 1 86 ? 9.772 0.789 39.926 1.00 17.19 454 GLY C C 1
ATOM 2314 O O . GLY C 1 86 ? 10.316 1.663 40.610 1.00 19.21 454 GLY C O 1
ATOM 2315 N N . VAL C 1 87 ? 10.470 -0.056 39.172 1.00 16.34 455 VAL C N 1
ATOM 2316 C CA . VAL C 1 87 ? 11.926 -0.032 39.103 1.00 14.75 455 VAL C CA 1
ATOM 2317 C C . VAL C 1 87 ? 12.331 0.183 37.653 1.00 14.22 455 VAL C C 1
ATOM 2318 O O . VAL C 1 87 ? 11.883 -0.551 36.766 1.00 13.44 455 VAL C O 1
ATOM 2322 N N . ARG C 1 88 ? 13.170 1.190 37.410 1.00 14.33 456 ARG C N 1
ATOM 2323 C CA . ARG C 1 88 ? 13.698 1.396 36.069 1.00 14.58 456 ARG C CA 1
ATOM 2324 C C . ARG C 1 88 ? 14.894 0.481 35.855 1.00 13.39 456 ARG C C 1
ATOM 2325 O O . ARG C 1 88 ? 15.762 0.360 36.726 1.00 15.38 456 ARG C O 1
ATOM 2333 N N . LEU C 1 89 ? 14.935 -0.169 34.699 1.00 12.24 457 LEU C N 1
ATOM 2334 C CA . LEU C 1 89 ? 15.996 -1.116 34.378 1.00 10.17 457 LEU C CA 1
ATOM 2335 C C . LEU C 1 89 ? 16.941 -0.543 33.331 1.00 12.20 457 LEU C C 1
ATOM 2336 O O . LEU C 1 89 ? 16.521 0.181 32.421 1.00 16.27 457 LEU C O 1
ATOM 2341 N N . LYS C 1 90 ? 18.222 -0.865 33.478 1.00 13.25 458 LYS C N 1
ATOM 2342 C CA . LYS C 1 90 ? 19.172 -0.860 32.379 1.00 12.82 458 LYS C CA 1
ATOM 2343 C C . LYS C 1 90 ? 19.469 -2.313 32.059 1.00 11.36 458 LYS C C 1
ATOM 2344 O O . LYS C 1 90 ? 19.679 -3.113 32.975 1.00 12.62 458 LYS C O 1
ATOM 2350 N N . VAL C 1 91 ? 19.453 -2.664 30.774 1.00 12.27 459 VAL C N 1
ATOM 2351 C CA . VAL C 1 91 ? 19.666 -4.043 30.344 1.00 12.02 459 VAL C CA 1
ATOM 2352 C C . VAL C 1 91 ? 20.628 -4.019 29.167 1.00 12.31 459 VAL C C 1
ATOM 2353 O O . VAL C 1 91 ? 20.357 -3.360 28.155 1.00 12.95 459 VAL C O 1
ATOM 2357 N N . MET C 1 92 ? 21.747 -4.732 29.294 1.00 11.68 460 MET C N 1
ATOM 2358 C CA . MET C 1 92 ? 22.785 -4.687 28.277 1.00 11.92 460 MET C CA 1
ATOM 2359 C C . MET C 1 92 ? 23.555 -6.000 28.268 1.00 12.88 460 MET C C 1
ATOM 2360 O O . MET C 1 92 ? 23.483 -6.796 29.208 1.00 13.15 460 MET C O 1
ATOM 2365 N N . LEU C 1 93 ? 24.301 -6.216 27.188 1.00 12.18 461 LEU C N 1
ATOM 2366 C CA A LEU C 1 93 ? 25.210 -7.352 27.146 0.50 13.06 461 LEU C CA 1
ATOM 2367 C CA B LEU C 1 93 ? 25.236 -7.336 27.129 0.50 14.37 461 LEU C CA 1
ATOM 2368 C C . LEU C 1 93 ? 26.227 -7.253 28.279 1.00 14.03 461 LEU C C 1
ATOM 2369 O O . LEU C 1 93 ? 26.860 -6.213 28.483 1.00 16.53 461 LEU C O 1
ATOM 2378 N N . ALA C 1 94 ? 26.382 -8.348 29.023 1.00 12.34 462 ALA C N 1
ATOM 2379 C CA . ALA C 1 94 ? 27.318 -8.352 30.138 1.00 12.28 462 ALA C CA 1
ATOM 2380 C C . ALA C 1 94 ? 28.751 -8.495 29.647 1.00 16.27 462 ALA C C 1
ATOM 2381 O O . ALA C 1 94 ? 29.021 -9.200 28.668 1.00 18.67 462 ALA C O 1
ATOM 2383 N N . ASP C 1 95 ? 29.671 -7.823 30.336 1.00 17.45 463 ASP C N 1
ATOM 2384 C CA . ASP C 1 95 ? 31.088 -8.107 30.150 1.00 18.89 463 ASP C CA 1
ATOM 2385 C C . ASP C 1 95 ? 31.412 -9.476 30.723 1.00 18.18 463 ASP C C 1
ATOM 2386 O O . ASP C 1 95 ? 30.863 -9.877 31.754 1.00 17.06 463 ASP C O 1
ATOM 2391 N N . SER C 1 96 ? 32.322 -10.183 30.064 1.00 19.85 464 SER C N 1
ATOM 2392 C CA . SER C 1 96 ? 32.723 -11.495 30.543 1.00 23.47 464 SER C CA 1
ATOM 2393 C C . SER C 1 96 ? 33.379 -11.371 31.917 1.00 26.43 464 SER C C 1
ATOM 2394 O O . SER C 1 96 ? 34.093 -10.395 32.178 1.00 26.30 464 SER C O 1
ATOM 2397 N N . PRO C 1 97 ? 33.154 -12.330 32.821 1.00 29.63 465 PRO C N 1
ATOM 2398 C CA . PRO C 1 97 ? 33.760 -12.238 34.159 1.00 32.24 465 PRO C CA 1
ATOM 2399 C C . PRO C 1 97 ? 35.264 -12.459 34.169 1.00 35.78 465 PRO C C 1
ATOM 2400 O O . PRO C 1 97 ? 35.907 -12.141 35.177 1.00 39.46 465 PRO C O 1
ATOM 2404 N N . ARG C 1 98 ? 35.848 -12.986 33.096 1.00 34.10 466 ARG C N 1
ATOM 2405 C CA . ARG C 1 98 ? 37.291 -13.160 33.021 1.00 37.09 466 ARG C CA 1
ATOM 2406 C C . ARG C 1 98 ? 37.755 -12.845 31.605 1.00 37.32 466 ARG C C 1
ATOM 2407 O O . ARG C 1 98 ? 36.953 -12.582 30.705 1.00 38.92 466 ARG C O 1
ATOM 2415 N N . GLU C 1 99 ? 39.071 -12.862 31.417 1.00 39.13 467 GLU C N 1
ATOM 2416 C CA . GLU C 1 99 ? 39.664 -12.526 30.129 1.00 41.04 467 GLU C CA 1
ATOM 2417 C C . GLU C 1 99 ? 39.308 -13.555 29.062 1.00 43.82 467 GLU C C 1
ATOM 2418 O O . GLU C 1 99 ? 39.364 -14.759 29.305 1.00 45.86 467 GLU C O 1
ATOM 2424 N N . MET D 1 1 ? 8.686 19.800 36.752 1.00 19.06 369 MET D N 1
ATOM 2425 C CA . MET D 1 1 ? 9.689 18.831 37.212 1.00 22.89 369 MET D CA 1
ATOM 2426 C C . MET D 1 1 ? 9.615 17.512 36.452 1.00 21.04 369 MET D C 1
ATOM 2427 O O . MET D 1 1 ? 8.584 17.162 35.887 1.00 19.10 369 MET D O 1
ATOM 2432 N N . GLN D 1 2 ? 10.715 16.765 36.465 1.00 20.75 370 GLN D N 1
ATOM 2433 C CA . GLN D 1 2 ? 10.730 15.474 35.795 1.00 20.03 370 GLN D CA 1
ATOM 2434 C C . GLN D 1 2 ? 9.691 14.541 36.410 1.00 18.85 370 GLN D C 1
ATOM 2435 O O . GLN D 1 2 ? 9.465 14.551 37.623 1.00 20.53 370 GLN D O 1
ATOM 2441 N N . ILE D 1 3 ? 9.037 13.754 35.553 1.00 17.49 371 ILE D N 1
ATOM 2442 C CA . ILE D 1 3 ? 8.059 12.745 35.958 1.00 16.08 371 ILE D CA 1
ATOM 2443 C C . ILE D 1 3 ? 8.713 11.374 35.845 1.00 18.69 371 ILE D C 1
ATOM 2444 O O . ILE D 1 3 ? 9.489 11.126 34.913 1.00 19.92 371 ILE D O 1
ATOM 2449 N N . GLN D 1 4 ? 8.413 10.481 36.795 1.00 18.76 372 GLN D N 1
ATOM 2450 C CA . GLN D 1 4 ? 8.940 9.114 36.768 1.00 20.53 372 GLN D CA 1
ATOM 2451 C C . GLN D 1 4 ? 8.005 8.253 35.931 1.00 17.56 372 GLN D C 1
ATOM 2452 O O . GLN D 1 4 ? 6.953 7.806 36.400 1.00 16.47 372 GLN D O 1
ATOM 2458 N N . THR D 1 5 ? 8.387 8.041 34.678 1.00 14.79 373 THR D N 1
ATOM 2459 C CA . THR D 1 5 ? 7.569 7.327 33.711 1.00 14.70 373 THR D CA 1
ATOM 2460 C C . THR D 1 5 ? 8.483 6.910 32.571 1.00 17.15 373 THR D C 1
ATOM 2461 O O . THR D 1 5 ? 9.551 7.494 32.371 1.00 19.35 373 THR D O 1
ATOM 2465 N N . ASP D 1 6 ? 8.078 5.878 31.839 1.00 16.29 374 ASP D N 1
ATOM 2466 C CA . ASP D 1 6 ? 8.761 5.577 30.590 1.00 16.83 374 ASP D CA 1
ATOM 2467 C C . ASP D 1 6 ? 7.953 6.053 29.385 1.00 16.07 374 ASP D C 1
ATOM 2468 O O . ASP D 1 6 ? 8.295 5.726 28.249 1.00 19.98 374 ASP D O 1
ATOM 2473 N N . VAL D 1 7 ? 6.901 6.850 29.621 1.00 17.11 375 VAL D N 1
ATOM 2474 C CA . VAL D 1 7 ? 6.189 7.564 28.567 1.00 16.22 375 VAL D CA 1
ATOM 2475 C C . VAL D 1 7 ? 7.016 8.760 28.124 1.00 16.26 375 VAL D C 1
ATOM 2476 O O . VAL D 1 7 ? 7.550 9.507 28.952 1.00 15.37 375 VAL D O 1
ATOM 2480 N N . VAL D 1 8 ? 7.112 8.957 26.813 1.00 16.68 376 VAL D N 1
ATOM 2481 C CA . VAL D 1 8 ? 7.728 10.163 26.268 1.00 16.14 376 VAL D CA 1
ATOM 2482 C C . VAL D 1 8 ? 6.717 11.300 26.360 1.00 15.34 376 VAL D C 1
ATOM 2483 O O . VAL D 1 8 ? 5.648 11.245 25.742 1.00 15.65 376 VAL D O 1
ATOM 2487 N N . LEU D 1 9 ? 7.044 12.325 27.150 1.00 14.60 377 LEU D N 1
ATOM 2488 C CA . LEU D 1 9 ? 6.152 13.459 27.333 1.00 13.91 377 LEU D CA 1
ATOM 2489 C C . LEU D 1 9 ? 6.705 14.701 26.646 1.00 13.20 377 LEU D C 1
ATOM 2490 O O . LEU D 1 9 ? 7.925 14.863 26.534 1.00 13.65 377 LEU D O 1
ATOM 2495 N N . PRO D 1 10 ? 5.835 15.594 26.181 1.00 13.67 378 PRO D N 1
ATOM 2496 C CA . PRO D 1 10 ? 6.300 16.902 25.714 1.00 14.71 378 PRO D CA 1
ATOM 2497 C C . PRO D 1 10 ? 6.849 17.722 26.869 1.00 14.68 378 PRO D C 1
ATOM 2498 O O . PRO D 1 10 ? 6.612 17.437 28.046 1.00 14.66 378 PRO D O 1
ATOM 2502 N N . SER D 1 11 ? 7.594 18.761 26.512 1.00 14.59 379 SER D N 1
ATOM 2503 C CA . SER D 1 11 ? 8.104 19.694 27.505 1.00 15.88 379 SER D CA 1
ATOM 2504 C C . SER D 1 11 ? 6.959 20.454 28.173 1.00 15.32 379 SER D C 1
ATOM 2505 O O . SER D 1 11 ? 5.855 20.574 27.633 1.00 15.74 379 SER D O 1
ATOM 2508 N N . CYS D 1 12 ? 7.234 20.970 29.370 1.00 14.46 380 CYS D N 1
ATOM 2509 C CA . CYS D 1 12 ? 6.249 21.796 30.058 1.00 14.51 380 CYS D CA 1
ATOM 2510 C C . CYS D 1 12 ? 5.883 23.010 29.218 1.00 15.56 380 CYS D C 1
ATOM 2511 O O . CYS D 1 12 ? 6.735 23.603 28.551 1.00 16.89 380 CYS D O 1
ATOM 2514 N N . LYS D 1 13 ? 4.601 23.374 29.253 1.00 14.04 381 LYS D N 1
ATOM 2515 C CA . LYS D 1 13 ? 4.090 24.558 28.585 1.00 14.06 381 LYS D CA 1
ATOM 2516 C C . LYS D 1 13 ? 3.428 25.462 29.612 1.00 14.17 381 LYS D C 1
ATOM 2517 O O . LYS D 1 13 ? 2.989 25.008 30.673 1.00 14.18 381 LYS D O 1
ATOM 2523 N N . LYS D 1 14 ? 3.349 26.751 29.278 1.00 12.81 382 LYS D N 1
ATOM 2524 C CA . LYS D 1 14 ? 2.559 27.669 30.085 1.00 13.58 382 LYS D CA 1
ATOM 2525 C C . LYS D 1 14 ? 1.106 27.218 30.129 1.00 13.92 382 LYS D C 1
ATOM 2526 O O . LYS D 1 14 ? 0.566 26.682 29.157 1.00 14.51 382 LYS D O 1
ATOM 2532 N N . LYS D 1 15 ? 0.469 27.443 31.272 1.00 12.23 383 LYS D N 1
ATOM 2533 C CA . LYS D 1 15 ? -0.972 27.295 31.330 1.00 13.28 383 LYS D CA 1
ATOM 2534 C C . LYS D 1 15 ? -1.644 28.409 30.536 1.00 14.97 383 LYS D C 1
ATOM 2535 O O . LYS D 1 15 ? -1.058 29.465 30.276 1.00 16.32 383 LYS D O 1
ATOM 2541 N N . ALA D 1 16 ? -2.886 28.155 30.134 1.00 13.97 384 ALA D N 1
ATOM 2542 C CA . ALA D 1 16 ? -3.720 29.220 29.609 1.00 15.65 384 ALA D CA 1
ATOM 2543 C C . ALA D 1 16 ? -4.046 30.205 30.730 1.00 18.17 384 ALA D C 1
ATOM 2544 O O . ALA D 1 16 ? -4.059 29.830 31.904 1.00 20.60 384 ALA D O 1
ATOM 2546 N N . PRO D 1 17 ? -4.277 31.477 30.402 1.00 21.42 385 PRO D N 1
ATOM 2547 C CA . PRO D 1 17 ? -4.756 32.409 31.428 1.00 24.01 385 PRO D CA 1
ATOM 2548 C C . PRO D 1 17 ? -6.025 31.874 32.075 1.00 26.08 385 PRO D C 1
ATOM 2549 O O . PRO D 1 17 ? -6.833 31.193 31.440 1.00 24.19 385 PRO D O 1
ATOM 2553 N N . ALA D 1 18 ? -6.185 32.183 33.364 1.00 28.73 386 ALA D N 1
ATOM 2554 C CA . ALA D 1 18 ? -7.238 31.553 34.155 1.00 30.42 386 ALA D CA 1
ATOM 2555 C C . ALA D 1 18 ? -8.630 31.834 33.602 1.00 33.33 386 ALA D C 1
ATOM 2556 O O . ALA D 1 18 ? -9.524 30.988 33.722 1.00 33.93 386 ALA D O 1
ATOM 2558 N N . GLU D 1 19 ? -8.836 32.998 32.988 1.00 34.38 387 GLU D N 1
ATOM 2559 C CA A GLU D 1 19 ? -10.143 33.407 32.493 0.50 35.32 387 GLU D CA 1
ATOM 2560 C CA B GLU D 1 19 ? -10.156 33.381 32.505 0.50 36.81 387 GLU D CA 1
ATOM 2561 C C . GLU D 1 19 ? -10.442 32.895 31.089 1.00 35.47 387 GLU D C 1
ATOM 2562 O O . GLU D 1 19 ? -11.480 33.257 30.523 1.00 35.40 387 GLU D O 1
ATOM 2573 N N . THR D 1 20 ? -9.565 32.080 30.516 1.00 32.29 388 THR D N 1
ATOM 2574 C CA . THR D 1 20 ? -9.785 31.565 29.166 1.00 31.87 388 THR D CA 1
ATOM 2575 C C . THR D 1 20 ? -10.941 30.568 29.165 1.00 32.21 388 THR D C 1
ATOM 2576 O O . THR D 1 20 ? -10.983 29.673 30.020 1.00 31.97 388 THR D O 1
ATOM 2580 N N . PRO D 1 21 ? -11.891 30.682 28.236 1.00 33.56 389 PRO D N 1
ATOM 2581 C CA . PRO D 1 21 ? -13.022 29.745 28.220 1.00 32.55 389 PRO D CA 1
ATOM 2582 C C . PRO D 1 21 ? -12.568 28.309 27.996 1.00 30.25 389 PRO D C 1
ATOM 2583 O O . PRO D 1 21 ? -11.622 28.043 27.252 1.00 30.97 389 PRO D O 1
ATOM 2587 N N . VAL D 1 22 ? -13.255 27.379 28.657 1.00 28.19 390 VAL D N 1
ATOM 2588 C CA . VAL D 1 22 ? -12.957 25.956 28.521 1.00 26.24 390 VAL D CA 1
ATOM 2589 C C . VAL D 1 22 ? -13.552 25.440 27.219 1.00 24.31 390 VAL D C 1
ATOM 2590 O O . VAL D 1 22 ? -14.728 25.682 26.917 1.00 25.65 390 VAL D O 1
ATOM 2594 N N . LYS D 1 23 ? -12.744 24.718 26.448 1.00 23.58 391 LYS D N 1
ATOM 2595 C CA . LYS D 1 23 ? -13.217 24.069 25.236 1.00 23.03 391 LYS D CA 1
ATOM 2596 C C . LYS D 1 23 ? -13.370 22.563 25.390 1.00 21.17 391 LYS D C 1
ATOM 2597 O O . LYS D 1 23 ? -14.136 21.955 24.635 1.00 23.57 391 LYS D O 1
ATOM 2603 N N . GLU D 1 24 ? -12.674 21.952 26.347 1.00 19.53 392 GLU D N 1
ATOM 2604 C CA . GLU D 1 24 ? -12.752 20.511 26.549 1.00 19.13 392 GLU D CA 1
ATOM 2605 C C . GLU D 1 24 ? -12.313 20.185 27.970 1.00 16.61 392 GLU D C 1
ATOM 2606 O O . GLU D 1 24 ? -11.324 20.736 28.459 1.00 16.14 392 GLU D O 1
ATOM 2612 N N . ARG D 1 25 ? -13.051 19.291 28.627 1.00 15.32 393 ARG D N 1
ATOM 2613 C CA . ARG D 1 25 ? -12.695 18.815 29.957 1.00 12.10 393 ARG D CA 1
ATOM 2614 C C . ARG D 1 25 ? -12.461 17.309 29.911 1.00 11.81 393 ARG D C 1
ATOM 2615 O O . ARG D 1 25 ? -13.225 16.575 29.277 1.00 12.40 393 ARG D O 1
ATOM 2623 N N . LEU D 1 26 ? -11.385 16.860 30.561 1.00 10.53 394 LEU D N 1
ATOM 2624 C CA . LEU D 1 26 ? -11.032 15.449 30.643 1.00 12.52 394 LEU D CA 1
ATOM 2625 C C . LEU D 1 26 ? -11.383 14.895 32.016 1.00 13.18 394 LEU D C 1
ATOM 2626 O O . LEU D 1 26 ? -11.238 15.585 33.030 1.00 13.31 394 LEU D O 1
ATOM 2631 N N . PHE D 1 27 ? -11.842 13.644 32.030 1.00 12.12 395 PHE D N 1
ATOM 2632 C CA . PHE D 1 27 ? -12.084 12.861 33.235 1.00 10.33 395 PHE D CA 1
ATOM 2633 C C . PHE D 1 27 ? -10.915 11.898 33.424 1.00 10.00 395 PHE D C 1
ATOM 2634 O O . PHE D 1 27 ? -10.544 11.186 32.488 1.00 12.22 395 PHE D O 1
ATOM 2642 N N . ILE D 1 28 ? -10.333 11.889 34.623 1.00 9.17 396 ILE D N 1
ATOM 2643 C CA . ILE D 1 28 ? -9.130 11.117 34.930 1.00 10.43 396 ILE D CA 1
ATOM 2644 C C . ILE D 1 28 ? -9.454 10.116 36.028 1.00 11.79 396 ILE D C 1
ATOM 2645 O O . ILE D 1 28 ? -10.002 10.494 37.070 1.00 14.03 396 ILE D O 1
ATOM 2650 N N . VAL D 1 29 ? -9.102 8.850 35.810 1.00 11.37 397 VAL D N 1
ATOM 2651 C CA . VAL D 1 29 ? -9.245 7.813 36.829 1.00 11.20 397 VAL D CA 1
ATOM 2652 C C . VAL D 1 29 ? -7.856 7.377 37.273 1.00 12.56 397 VAL D C 1
ATOM 2653 O O . VAL D 1 29 ? -7.001 7.068 36.434 1.00 13.84 397 VAL D O 1
ATOM 2657 N N . PHE D 1 30 ? -7.644 7.324 38.588 1.00 11.37 398 PHE D N 1
ATOM 2658 C CA . PHE D 1 30 ? -6.374 6.931 39.182 1.00 12.47 398 PHE D CA 1
ATOM 2659 C C . PHE D 1 30 ? -6.451 5.519 39.746 1.00 14.91 398 PHE D C 1
ATOM 2660 O O . PHE D 1 30 ? -7.431 5.155 40.402 1.00 16.16 398 PHE D O 1
ATOM 2668 N N . ASN D 1 31 ? -5.393 4.733 39.514 1.00 13.72 399 ASN D N 1
ATOM 2669 C CA . ASN D 1 31 ? -5.252 3.401 40.099 1.00 17.10 399 ASN D CA 1
ATOM 2670 C C . ASN D 1 31 ? -3.807 3.223 40.551 1.00 18.43 399 ASN D C 1
ATOM 2671 O O . ASN D 1 31 ? -2.898 3.221 39.710 1.00 18.23 399 ASN D O 1
ATOM 2676 N N . PRO D 1 32 ? -3.544 3.018 41.852 1.00 20.42 400 PRO D N 1
ATOM 2677 C CA . PRO D 1 32 ? -4.484 2.751 42.948 1.00 22.53 400 PRO D CA 1
ATOM 2678 C C . PRO D 1 32 ? -4.927 3.965 43.776 1.00 23.51 400 PRO D C 1
ATOM 2679 O O . PRO D 1 32 ? -5.842 3.827 44.590 1.00 24.40 400 PRO D O 1
ATOM 2683 N N . HIS D 1 33 ? -4.293 5.118 43.586 1.00 24.01 401 HIS D N 1
ATOM 2684 C CA . HIS D 1 33 ? -4.562 6.290 44.407 1.00 23.14 401 HIS D CA 1
ATOM 2685 C C . HIS D 1 33 ? -4.258 7.533 43.584 1.00 20.16 401 HIS D C 1
ATOM 2686 O O . HIS D 1 33 ? -3.533 7.457 42.586 1.00 18.91 401 HIS D O 1
ATOM 2693 N N . PRO D 1 34 ? -4.798 8.689 43.971 1.00 19.93 402 PRO D N 1
ATOM 2694 C CA . PRO D 1 34 ? -4.572 9.902 43.178 1.00 18.29 402 PRO D CA 1
ATOM 2695 C C . PRO D 1 34 ? -3.129 10.375 43.260 1.00 18.00 402 PRO D C 1
ATOM 2696 O O . PRO D 1 34 ? -2.394 10.084 44.205 1.00 19.15 402 PRO D O 1
ATOM 2700 N N . LEU D 1 35 ? -2.732 11.110 42.229 1.00 18.14 403 LEU D N 1
ATOM 2701 C CA . LEU D 1 35 ? -1.469 11.825 42.194 1.00 16.88 403 LEU D CA 1
ATOM 2702 C C . LEU D 1 35 ? -1.598 13.166 42.914 1.00 18.75 403 LEU D C 1
ATOM 2703 O O . LEU D 1 35 ? -2.690 13.731 42.987 1.00 20.35 403 LEU D O 1
ATOM 2708 N N . PRO D 1 36 ? -0.495 13.697 43.446 1.00 19.27 404 PRO D N 1
ATOM 2709 C CA . PRO D 1 36 ? -0.540 15.039 44.044 1.00 20.35 404 PRO D CA 1
ATOM 2710 C C . PRO D 1 36 ? -0.897 16.095 43.007 1.00 19.25 404 PRO D C 1
ATOM 2711 O O . PRO D 1 36 ? -0.619 15.949 41.816 1.00 17.80 404 PRO D O 1
ATOM 2715 N N . LEU D 1 37 ? -1.518 17.178 43.482 1.00 20.34 405 LEU D N 1
ATOM 2716 C CA . LEU D 1 37 ? -2.015 18.211 42.578 1.00 20.32 405 LEU D CA 1
ATOM 2717 C C . LEU D 1 37 ? -0.895 18.815 41.728 1.00 20.29 405 LEU D C 1
ATOM 2718 O O . LEU D 1 37 ? -1.073 19.036 40.525 1.00 20.14 405 LEU D O 1
ATOM 2723 N N A ASP D 1 38 ? 0.267 19.086 42.330 0.50 20.05 406 ASP D N 1
ATOM 2724 N N B ASP D 1 38 ? 0.264 19.083 42.338 0.50 20.01 406 ASP D N 1
ATOM 2725 C CA A ASP D 1 38 ? 1.343 19.714 41.566 0.50 20.73 406 ASP D CA 1
ATOM 2726 C CA B ASP D 1 38 ? 1.364 19.696 41.598 0.50 20.60 406 ASP D CA 1
ATOM 2727 C C A ASP D 1 38 ? 1.933 18.763 40.531 0.50 18.64 406 ASP D C 1
ATOM 2728 C C B ASP D 1 38 ? 1.897 18.759 40.522 0.50 18.26 406 ASP D C 1
ATOM 2729 O O A ASP D 1 38 ? 2.401 19.212 39.477 0.50 18.41 406 ASP D O 1
ATOM 2730 O O B ASP D 1 38 ? 2.285 19.208 39.436 0.50 17.48 406 ASP D O 1
ATOM 2739 N N . VAL D 1 39 ? 1.920 17.456 40.807 1.00 15.63 407 VAL D N 1
ATOM 2740 C CA . VAL D 1 39 ? 2.372 16.479 39.820 1.00 13.16 407 VAL D CA 1
ATOM 2741 C C . VAL D 1 39 ? 1.382 16.392 38.668 1.00 12.13 407 VAL D C 1
ATOM 2742 O O . VAL D 1 39 ? 1.770 16.279 37.496 1.00 13.12 407 VAL D O 1
ATOM 2746 N N . LEU D 1 40 ? 0.086 16.437 38.984 1.00 12.31 408 LEU D N 1
ATOM 2747 C CA A LEU D 1 40 ? -0.929 16.388 37.938 0.50 12.87 408 LEU D CA 1
ATOM 2748 C CA B LEU D 1 40 ? -0.937 16.389 37.945 0.50 12.50 408 LEU D CA 1
ATOM 2749 C C . LEU D 1 40 ? -0.826 17.586 37.005 1.00 12.84 408 LEU D C 1
ATOM 2750 O O . LEU D 1 40 ? -0.930 17.440 35.781 1.00 12.96 408 LEU D O 1
ATOM 2759 N N . GLU D 1 41 ? -0.629 18.782 37.563 1.00 13.89 409 GLU D N 1
ATOM 2760 C CA . GLU D 1 41 ? -0.485 19.967 36.726 1.00 15.87 409 GLU D CA 1
ATOM 2761 C C . GLU D 1 41 ? 0.769 19.872 35.864 1.00 15.21 409 GLU D C 1
ATOM 2762 O O . GLU D 1 41 ? 0.772 20.289 34.699 1.00 15.80 409 GLU D O 1
ATOM 2768 N N . ASP D 1 42 ? 1.844 19.325 36.433 1.00 12.72 410 ASP D N 1
ATOM 2769 C CA . ASP D 1 42 ? 3.071 19.045 35.695 1.00 11.44 410 ASP D CA 1
ATOM 2770 C C . ASP D 1 42 ? 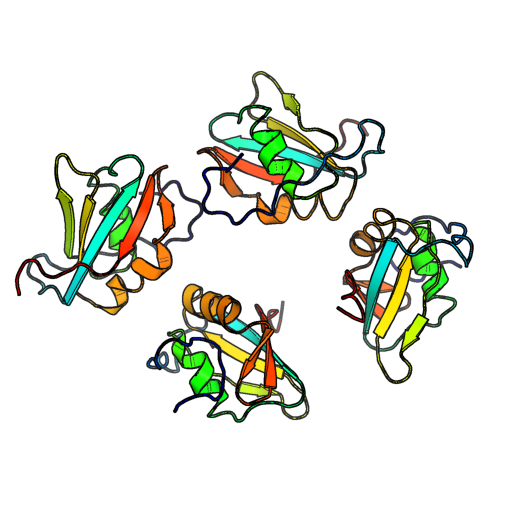2.783 18.182 34.471 1.00 12.20 410 ASP D C 1
ATOM 2771 O O . ASP D 1 42 ? 3.151 18.531 33.343 1.00 11.47 410 ASP D O 1
ATOM 2776 N N . ILE D 1 43 ? 2.099 17.056 34.681 1.00 11.72 411 ILE D N 1
ATOM 2777 C CA . ILE D 1 43 ? 1.817 16.129 33.584 1.00 10.54 411 ILE D CA 1
ATOM 2778 C C . ILE D 1 43 ? 0.944 16.796 32.530 1.00 11.53 411 ILE D C 1
ATOM 2779 O O . ILE D 1 43 ? 1.267 16.793 31.334 1.00 11.93 411 ILE D O 1
ATOM 2784 N N . PHE D 1 44 ? -0.169 17.392 32.956 1.00 10.72 412 PHE D N 1
ATOM 2785 C CA . PHE D 1 44 ? -1.170 17.825 31.991 1.00 11.00 412 PHE D CA 1
ATOM 2786 C C . PHE D 1 44 ? -0.849 19.166 31.339 1.00 10.62 412 PHE D C 1
ATOM 2787 O O . PHE D 1 44 ? -1.393 19.454 30.267 1.00 11.39 412 PHE D O 1
ATOM 2795 N N . CYS D 1 45 ? 0.039 19.979 31.923 1.00 11.52 413 CYS D N 1
ATOM 2796 C CA . CYS D 1 45 ? 0.388 21.238 31.267 1.00 11.14 413 CYS D CA 1
ATOM 2797 C C . CYS D 1 45 ? 1.214 21.024 30.005 1.00 11.98 413 CYS D C 1
ATOM 2798 O O . CYS D 1 45 ? 1.290 21.932 29.170 1.00 12.81 413 CYS D O 1
ATOM 2801 N N . ARG D 1 46 ? 1.814 19.840 29.839 1.00 10.86 414 ARG D N 1
ATOM 2802 C CA . ARG D 1 46 ? 2.744 19.607 28.738 1.00 10.83 414 ARG D CA 1
ATOM 2803 C C . ARG D 1 46 ? 2.047 19.548 27.389 1.00 11.47 414 ARG D C 1
ATOM 2804 O O . ARG D 1 46 ? 2.712 19.661 26.353 1.00 13.81 414 ARG D O 1
ATOM 2812 N N . PHE D 1 47 ? 0.728 19.401 27.375 1.00 10.28 415 PHE D N 1
ATOM 2813 C CA . PHE D 1 47 ? -0.013 19.348 26.129 1.00 10.14 415 PHE D CA 1
ATOM 2814 C C . PHE D 1 47 ? -0.485 20.722 25.680 1.00 12.05 415 PHE D C 1
ATOM 2815 O O . PHE D 1 47 ? -1.066 20.844 24.596 1.00 13.43 415 PHE D O 1
ATOM 2823 N N . GLY D 1 48 ? -0.174 21.757 26.451 1.00 12.04 416 GLY D N 1
ATOM 2824 C CA . GLY D 1 48 ? -0.525 23.117 26.115 1.00 10.76 416 GLY D CA 1
ATOM 2825 C C . GLY D 1 48 ? -1.958 23.450 26.487 1.00 11.68 416 GLY D C 1
ATOM 2826 O O . GLY D 1 48 ? -2.816 22.582 26.636 1.00 13.55 416 GLY D O 1
ATOM 2827 N N . ASN D 1 49 ? -2.203 24.746 26.672 1.00 13.18 417 ASN D N 1
ATOM 2828 C CA . ASN D 1 49 ? -3.548 25.292 26.834 1.00 13.02 417 ASN D CA 1
ATOM 2829 C C . ASN D 1 49 ? -4.281 24.723 28.046 1.00 13.00 417 ASN D C 1
ATOM 2830 O O . ASN D 1 49 ? -5.518 24.730 28.085 1.00 13.09 417 ASN D O 1
ATOM 2835 N N . LEU D 1 50 ? -3.552 24.237 29.047 1.00 11.81 418 LEU D N 1
ATOM 2836 C CA . LEU D 1 50 ? -4.195 23.763 30.267 1.00 11.37 418 LEU D CA 1
ATOM 2837 C C . LEU D 1 50 ? -4.689 24.945 31.089 1.00 11.13 418 LEU D C 1
ATOM 2838 O O . LEU D 1 50 ? -3.929 25.876 31.373 1.00 12.45 418 LEU D O 1
ATOM 2843 N N . ILE D 1 51 ? -5.959 24.906 31.479 1.00 10.25 419 ILE D N 1
ATOM 2844 C CA . ILE D 1 51 ? -6.492 25.912 32.395 1.00 11.58 419 ILE D CA 1
ATOM 2845 C C . ILE D 1 51 ? -6.242 25.521 33.845 1.00 14.16 419 ILE D C 1
ATOM 2846 O O . ILE D 1 51 ? -5.682 26.304 34.619 1.00 16.15 419 ILE D O 1
ATOM 2851 N N . GLU D 1 52 ? -6.636 24.306 34.225 1.00 14.37 420 GLU D N 1
ATOM 2852 C CA . GLU D 1 52 ? -6.368 23.795 35.563 1.00 16.16 420 GLU D CA 1
ATOM 2853 C C . GLU D 1 52 ? -6.687 22.309 35.613 1.00 14.43 420 GLU D C 1
ATOM 2854 O O . GLU D 1 52 ? -7.430 21.780 34.779 1.00 14.12 420 GLU D O 1
ATOM 2860 N N . VAL D 1 53 ? -6.121 21.650 36.619 1.00 12.71 421 VAL D N 1
ATOM 2861 C CA . VAL D 1 53 ? -6.506 20.303 37.016 1.00 10.87 421 VAL D CA 1
ATOM 2862 C C . VAL D 1 53 ? -7.036 20.386 38.441 1.00 11.23 421 VAL D C 1
ATOM 2863 O O . VAL D 1 53 ? -6.586 21.218 39.236 1.00 14.08 421 VAL D O 1
ATOM 2867 N N . TYR D 1 54 ? -8.008 19.536 38.767 1.00 9.77 422 TYR D N 1
ATOM 2868 C CA . TYR D 1 54 ? -8.471 19.476 40.145 1.00 10.75 422 TYR D CA 1
ATOM 2869 C C . TYR D 1 54 ? -8.896 18.056 40.493 1.00 12.10 422 TYR D C 1
ATOM 2870 O O . TYR D 1 54 ? -9.146 17.220 39.617 1.00 12.15 422 TYR D O 1
ATOM 2879 N N . LEU D 1 55 ? -8.945 17.787 41.793 1.00 13.38 423 LEU D N 1
ATOM 2880 C CA . LEU D 1 55 ? -9.204 16.456 42.321 1.00 13.55 423 LEU D CA 1
ATOM 2881 C C . LEU D 1 55 ? -10.561 16.411 43.004 1.00 14.38 423 LEU D C 1
ATOM 2882 O O . LEU D 1 55 ? -11.097 17.435 43.432 1.00 16.26 423 LEU D O 1
ATOM 2887 N N . VAL D 1 56 ? -11.112 15.204 43.110 1.00 14.19 424 VAL D N 1
ATOM 2888 C CA . VAL D 1 56 ? -12.337 14.971 43.869 1.00 14.91 424 VAL D CA 1
ATOM 2889 C C . VAL D 1 56 ? -11.934 14.234 45.138 1.00 17.10 424 VAL D C 1
ATOM 2890 O O . VAL D 1 56 ? -11.605 13.043 45.095 1.00 18.42 424 VAL D O 1
ATOM 2894 N N . SER D 1 57 ? -11.958 14.944 46.264 1.00 17.33 425 SER D N 1
ATOM 2895 C CA A SER D 1 57 ? -11.473 14.376 47.514 0.50 19.91 425 SER D CA 1
ATOM 2896 C CA B SER D 1 57 ? -11.480 14.383 47.522 0.50 19.91 425 SER D CA 1
ATOM 2897 C C . SER D 1 57 ? -12.298 13.162 47.918 1.00 20.10 425 SER D C 1
ATOM 2898 O O . SER D 1 57 ? -13.526 13.153 47.800 1.00 20.03 425 SER D O 1
ATOM 2903 N N . GLY D 1 58 ? -11.605 12.126 48.396 1.00 21.38 426 GLY D N 1
ATOM 2904 C CA . GLY D 1 58 ? -12.245 10.895 48.795 1.00 23.52 426 GLY D CA 1
ATOM 2905 C C . GLY D 1 58 ? -12.524 9.929 47.670 1.00 24.83 426 GLY D C 1
ATOM 2906 O O . GLY D 1 58 ? -12.986 8.815 47.933 1.00 26.55 426 GLY D O 1
ATOM 2907 N N . LYS D 1 59 ? -12.272 10.316 46.426 1.00 23.01 427 LYS D N 1
ATOM 2908 C CA A LYS D 1 59 ? -12.469 9.441 45.284 0.50 22.54 427 LYS D CA 1
ATOM 2909 C CA B LYS D 1 59 ? -12.479 9.468 45.264 0.50 23.16 427 LYS D CA 1
ATOM 2910 C C . LYS D 1 59 ? -11.165 9.322 44.508 1.00 22.28 427 LYS D C 1
ATOM 2911 O O . LYS D 1 59 ? -10.202 10.058 44.736 1.00 24.29 427 LYS D O 1
ATOM 2922 N N . ASN D 1 60 ? -11.129 8.371 43.590 1.00 18.78 428 ASN D N 1
ATOM 2923 C CA . ASN D 1 60 ? -9.922 8.163 42.792 1.00 16.84 428 ASN D CA 1
ATOM 2924 C C . ASN D 1 60 ? -10.071 8.775 41.410 1.00 14.82 428 ASN D C 1
ATOM 2925 O O . ASN D 1 60 ? -9.778 8.135 40.401 1.00 15.68 428 ASN D O 1
ATOM 2930 N N . VAL D 1 61 ? -10.547 10.026 41.339 1.00 13.25 429 VAL D N 1
ATOM 2931 C CA . VAL D 1 61 ? -10.802 10.683 40.062 1.00 13.48 429 VAL D CA 1
ATOM 2932 C C . VAL D 1 61 ? -10.387 12.144 40.134 1.00 13.63 429 VAL D C 1
ATOM 2933 O O . VAL D 1 61 ? -10.218 12.720 41.211 1.00 13.42 429 VAL D O 1
ATOM 2937 N N . GLY D 1 62 ? -10.237 12.740 38.954 1.00 12.79 430 GLY D N 1
ATOM 2938 C CA . GLY D 1 62 ? -9.977 14.159 38.822 1.00 14.12 430 GLY D CA 1
ATOM 2939 C C . GLY D 1 62 ? -10.394 14.618 37.443 1.00 12.57 430 GLY D C 1
ATOM 2940 O O . GLY D 1 62 ? -10.869 13.832 36.616 1.00 11.75 430 GLY D O 1
ATOM 2941 N N . TYR D 1 63 ? -10.196 15.912 37.201 1.00 9.71 431 TYR D N 1
ATOM 2942 C CA . TYR D 1 63 ? -10.558 16.537 35.938 1.00 9.67 431 TYR D CA 1
ATOM 2943 C C . TYR D 1 63 ? -9.459 17.487 35.488 1.00 9.79 431 TYR D C 1
ATOM 2944 O O . TYR D 1 63 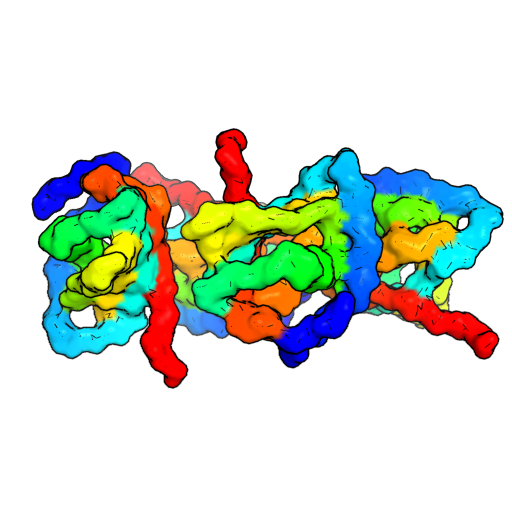? -8.772 18.110 36.307 1.00 11.56 431 TYR D O 1
ATOM 2953 N N . ALA D 1 64 ? -9.327 17.618 34.171 1.00 9.85 432 ALA D N 1
ATOM 2954 C CA . ALA D 1 64 ? -8.406 18.574 33.565 1.00 11.23 432 ALA D CA 1
ATOM 2955 C C . ALA D 1 64 ? -9.186 19.420 32.570 1.00 12.93 432 ALA D C 1
ATOM 2956 O O . ALA D 1 64 ? -9.826 18.878 31.664 1.00 13.75 432 ALA D O 1
ATOM 2958 N N . LYS D 1 65 ? -9.136 20.742 32.740 1.00 11.24 433 LYS D N 1
ATOM 2959 C CA . LYS D 1 65 ? -9.847 21.670 31.870 1.00 11.07 433 LYS D CA 1
ATOM 2960 C C . LYS D 1 65 ? -8.862 22.297 30.891 1.00 12.56 433 LYS D C 1
ATOM 2961 O O . LYS D 1 65 ? -7.832 22.834 31.309 1.00 12.32 433 LYS D O 1
ATOM 2967 N N . TYR D 1 66 ? -9.183 22.227 29.595 1.00 12.97 434 TYR D N 1
ATOM 2968 C CA . TYR D 1 66 ? -8.328 22.731 28.528 1.00 13.41 434 TYR D CA 1
ATOM 2969 C C . TYR D 1 66 ? -9.020 23.834 27.739 1.00 14.31 434 TYR D C 1
ATOM 2970 O O . TYR D 1 66 ? -10.242 23.820 27.548 1.00 15.42 434 TYR D O 1
ATOM 2979 N N . ALA D 1 67 ? -8.217 24.782 27.261 1.00 14.12 435 ALA D N 1
ATOM 2980 C CA . ALA D 1 67 ? -8.689 25.865 26.410 1.00 16.91 435 ALA D CA 1
ATOM 2981 C C . ALA D 1 67 ? -8.612 25.525 24.925 1.00 18.94 435 ALA D C 1
ATOM 2982 O O . ALA D 1 67 ? -8.853 26.401 24.086 1.00 21.38 435 ALA D O 1
ATOM 2984 N N . ASP D 1 68 ? -8.288 24.281 24.583 1.00 18.54 436 ASP D N 1
ATOM 2985 C CA . ASP D 1 68 ? -8.060 23.887 23.200 1.00 21.43 436 ASP D CA 1
ATOM 2986 C C . ASP D 1 68 ? -8.336 22.396 23.077 1.00 20.39 436 ASP D C 1
ATOM 2987 O O . ASP D 1 68 ? -7.789 21.601 23.850 1.00 17.62 436 ASP D O 1
ATOM 2992 N N . ARG D 1 69 ? -9.186 22.028 22.111 1.00 20.04 437 ARG D N 1
ATOM 2993 C CA . ARG D 1 69 ? -9.596 20.633 21.955 1.00 20.78 437 ARG D CA 1
ATOM 2994 C C . ARG D 1 69 ? -8.430 19.743 21.542 1.00 18.97 437 ARG D C 1
ATOM 2995 O O . ARG D 1 69 ? -8.335 18.594 21.991 1.00 18.40 437 ARG D O 1
ATOM 3003 N N . ILE D 1 70 ? -7.545 20.242 20.673 1.00 18.85 438 ILE D N 1
ATOM 3004 C CA . ILE D 1 70 ? -6.429 19.421 20.204 1.00 19.20 438 ILE D CA 1
ATOM 3005 C C . ILE D 1 70 ? -5.502 19.072 21.361 1.00 17.20 438 ILE D C 1
ATOM 3006 O O . ILE D 1 70 ? -5.033 17.933 21.481 1.00 18.26 438 ILE D O 1
ATOM 3011 N N . SER D 1 71 ? -5.233 20.043 22.238 1.00 14.98 439 SER D N 1
ATOM 3012 C CA . SER D 1 71 ? -4.389 19.779 23.399 1.00 14.37 439 SER D CA 1
ATOM 3013 C C . SER D 1 71 ? -4.997 18.705 24.288 1.00 12.49 439 SER D C 1
ATOM 3014 O O . SER D 1 71 ? -4.293 17.806 24.768 1.00 12.32 439 SER D O 1
ATOM 3017 N N . ALA D 1 72 ? -6.308 18.777 24.516 1.00 12.32 440 ALA D N 1
ATOM 3018 C CA . ALA D 1 72 ? -6.958 17.790 25.369 1.00 11.91 440 ALA D CA 1
ATOM 3019 C C . ALA D 1 72 ? -6.903 16.405 24.743 1.00 12.79 440 ALA D C 1
ATOM 3020 O O . ALA D 1 72 ? -6.665 15.409 25.439 1.00 13.22 440 ALA D O 1
ATOM 3022 N N . ASN D 1 73 ? -7.115 16.322 23.426 1.00 12.70 441 ASN D N 1
ATOM 3023 C CA . ASN D 1 73 ? -7.051 15.037 22.739 1.00 15.12 441 ASN D CA 1
ATOM 3024 C C . ASN D 1 73 ? -5.632 14.482 22.733 1.00 15.31 441 ASN D C 1
ATOM 3025 O O . ASN D 1 73 ? -5.448 13.259 22.782 1.00 15.52 441 ASN D O 1
ATOM 3030 N N . ASP D 1 74 ? -4.624 15.362 22.676 1.00 14.22 442 ASP D N 1
ATOM 3031 C CA A ASP D 1 74 ? -3.244 14.902 22.769 0.30 14.15 442 ASP D CA 1
ATOM 3032 C CA B ASP D 1 74 ? -3.237 14.916 22.776 0.70 14.23 442 ASP D CA 1
ATOM 3033 C C . ASP D 1 74 ? -2.965 14.283 24.133 1.00 12.68 442 ASP D C 1
ATOM 3034 O O . ASP D 1 74 ? -2.231 13.295 24.234 1.00 13.92 442 ASP D O 1
ATOM 3043 N N . ALA D 1 75 ? -3.544 14.850 25.194 1.00 11.22 443 ALA D N 1
ATOM 3044 C CA . ALA D 1 75 ? -3.359 14.279 26.524 1.00 11.68 443 ALA D CA 1
ATOM 3045 C C . ALA D 1 75 ? -3.987 12.894 26.615 1.00 10.95 443 ALA D C 1
ATOM 3046 O O . ALA D 1 75 ? -3.388 11.971 27.181 1.00 12.47 443 ALA D O 1
ATOM 3048 N N . ILE D 1 76 ? -5.183 12.724 26.043 1.00 11.64 444 ILE D N 1
ATOM 3049 C CA . ILE D 1 76 ? -5.810 11.404 26.002 1.00 11.30 444 ILE D CA 1
ATOM 3050 C C . ILE D 1 76 ? -4.900 10.409 25.293 1.00 12.73 444 ILE D C 1
ATOM 3051 O O . ILE D 1 76 ? -4.606 9.327 25.814 1.00 14.86 444 ILE D O 1
ATOM 3056 N N . ALA D 1 77 ? -4.435 10.768 24.091 1.00 13.04 445 ALA D N 1
ATOM 3057 C CA . ALA D 1 77 ? -3.661 9.838 23.278 1.00 13.68 445 ALA D CA 1
ATOM 3058 C C . ALA D 1 77 ? -2.324 9.498 23.920 1.00 12.60 445 ALA D C 1
ATOM 3059 O O . ALA D 1 77 ? -1.808 8.392 23.723 1.00 16.23 445 ALA D O 1
ATOM 3061 N N . THR D 1 78 ? -1.753 10.421 24.695 1.00 11.88 446 THR D N 1
ATOM 3062 C CA . THR D 1 78 ? -0.433 10.211 25.277 1.00 12.63 446 THR D CA 1
ATOM 3063 C C . THR D 1 78 ? -0.482 9.507 26.628 1.00 13.15 446 THR D C 1
ATOM 3064 O O . THR D 1 78 ? 0.425 8.723 26.938 1.00 13.09 446 THR D O 1
ATOM 3068 N N . LEU D 1 79 ? -1.530 9.748 27.429 1.00 11.22 447 LEU D N 1
ATOM 3069 C CA . LEU D 1 79 ? -1.558 9.320 28.824 1.00 9.77 447 LEU D CA 1
ATOM 3070 C C . LEU D 1 79 ? -2.491 8.154 29.126 1.00 10.86 447 LEU D C 1
ATOM 3071 O O . LEU D 1 79 ? -2.297 7.483 30.146 1.00 12.44 447 LEU D O 1
ATOM 3076 N N . HIS D 1 80 ? -3.499 7.902 28.300 1.00 11.36 448 HIS D N 1
ATOM 3077 C CA . HIS D 1 80 ? -4.488 6.893 28.656 1.00 12.17 448 HIS D CA 1
ATOM 3078 C C . HIS D 1 80 ? -3.853 5.508 28.738 1.00 13.98 448 HIS D C 1
ATOM 3079 O O . HIS D 1 80 ? -3.184 5.055 27.804 1.00 14.84 448 HIS D O 1
ATOM 3086 N N . GLY D 1 81 ? -4.062 4.840 29.872 1.00 12.89 449 GLY D N 1
ATOM 3087 C CA . GLY D 1 81 ? -3.518 3.519 30.108 1.00 14.69 449 GLY D CA 1
ATOM 3088 C C . GLY D 1 81 ? -2.079 3.479 30.569 1.00 13.72 449 GLY D C 1
ATOM 3089 O O . GLY D 1 81 ? -1.535 2.378 30.737 1.00 16.38 449 GLY D O 1
ATOM 3090 N N . LYS D 1 82 ? -1.442 4.629 30.783 1.00 13.67 450 LYS D N 1
ATOM 3091 C CA . LYS D 1 82 ? -0.026 4.685 31.111 1.00 13.11 450 LYS D CA 1
ATOM 3092 C C . LYS D 1 82 ? 0.185 4.863 32.610 1.00 13.05 450 LYS D C 1
ATOM 3093 O O . LYS D 1 82 ? -0.710 5.287 33.345 1.00 13.94 450 LYS D O 1
ATOM 3099 N N . ILE D 1 83 ? 1.401 4.555 33.057 1.00 14.15 451 ILE D N 1
ATOM 3100 C CA . ILE D 1 83 ? 1.776 4.666 34.462 1.00 13.87 451 ILE D CA 1
ATOM 3101 C C . ILE D 1 83 ? 2.686 5.876 34.633 1.00 13.51 451 ILE D C 1
ATOM 3102 O O . ILE D 1 83 ? 3.739 5.973 33.987 1.00 14.04 451 ILE D O 1
ATOM 3107 N N . LEU D 1 84 ? 2.285 6.797 35.505 1.00 13.94 452 LEU D N 1
ATOM 3108 C CA . LEU D 1 84 ? 3.087 7.971 35.818 1.00 16.15 452 LEU D CA 1
ATOM 3109 C C . LEU D 1 84 ? 3.233 8.075 37.327 1.00 15.55 452 LEU D C 1
ATOM 3110 O O . LEU D 1 84 ? 2.235 8.046 38.053 1.00 15.59 452 LEU D O 1
ATOM 3115 N N . ASN D 1 85 ? 4.479 8.187 37.794 1.00 16.49 453 ASN D N 1
ATOM 3116 C CA . ASN D 1 85 ? 4.786 8.194 39.227 1.00 17.83 453 ASN D CA 1
ATOM 3117 C C . ASN D 1 85 ? 4.071 7.057 39.955 1.00 18.01 453 ASN D C 1
ATOM 3118 O O . ASN D 1 85 ? 3.525 7.234 41.047 1.00 18.72 453 ASN D O 1
ATOM 3123 N N . GLY D 1 86 ? 4.067 5.877 39.331 1.00 16.49 454 GLY D N 1
ATOM 3124 C CA . GLY D 1 86 ? 3.526 4.677 39.936 1.00 16.73 454 GLY D CA 1
ATOM 3125 C C . GLY D 1 86 ? 2.016 4.575 39.956 1.00 17.27 454 GLY D C 1
ATOM 3126 O O . GLY D 1 86 ? 1.482 3.705 40.653 1.00 21.59 454 GLY D O 1
ATOM 3127 N N . VAL D 1 87 ? 1.310 5.425 39.217 1.00 15.50 455 VAL D N 1
ATOM 3128 C CA . VAL D 1 87 ? -0.149 5.420 39.168 1.00 13.93 455 VAL D CA 1
ATOM 3129 C C . VAL D 1 87 ? -0.579 5.233 37.722 1.00 13.22 455 VAL D C 1
ATOM 3130 O O . VAL D 1 87 ? -0.167 6.000 36.846 1.00 13.11 455 VAL D O 1
ATOM 3134 N N . ARG D 1 88 ? -1.413 4.225 37.469 1.00 13.14 456 ARG D N 1
ATOM 3135 C CA . ARG D 1 88 ? -1.971 4.062 36.134 1.00 14.32 456 ARG D CA 1
ATOM 3136 C C . ARG D 1 88 ? -3.161 4.996 35.946 1.00 14.07 456 ARG D C 1
ATOM 3137 O O . ARG D 1 88 ? -4.026 5.121 36.823 1.00 14.01 456 ARG D O 1
ATOM 3145 N N . LEU D 1 89 ? -3.207 5.652 34.792 1.00 13.36 457 LEU D N 1
ATOM 3146 C CA . LEU D 1 89 ? -4.253 6.616 34.489 1.00 12.01 457 LEU D CA 1
ATOM 3147 C C . LEU D 1 89 ? -5.202 6.079 33.426 1.00 13.10 457 LEU D C 1
ATOM 3148 O O . LEU D 1 89 ? -4.782 5.404 32.478 1.00 15.13 457 LEU D O 1
ATOM 3153 N N . LYS D 1 90 ? -6.485 6.372 33.605 1.00 12.09 458 LYS D N 1
ATOM 3154 C CA . LYS D 1 90 ? -7.443 6.426 32.511 1.00 12.63 458 LYS D CA 1
ATOM 3155 C C . LYS D 1 90 ? -7.726 7.891 32.235 1.00 12.23 458 LYS D C 1
ATOM 3156 O O . LYS D 1 90 ? -7.941 8.667 33.170 1.00 13.68 458 LYS D O 1
ATOM 3162 N N . VAL D 1 91 ? -7.704 8.274 30.963 1.00 11.05 459 VAL D N 1
ATOM 3163 C CA . VAL D 1 91 ? -7.928 9.659 30.560 1.00 10.86 459 VAL D CA 1
ATOM 3164 C C . VAL D 1 91 ? -8.899 9.643 29.391 1.00 11.97 459 VAL D C 1
ATOM 3165 O O . VAL D 1 91 ? -8.632 8.996 28.368 1.00 14.30 459 VAL D O 1
ATOM 3169 N N . MET D 1 92 ? -10.020 10.351 29.539 1.00 12.89 460 MET D N 1
ATOM 3170 C CA . MET D 1 92 ? -11.087 10.314 28.551 1.00 13.29 460 MET D CA 1
ATOM 3171 C C . MET D 1 92 ? -11.844 11.635 28.577 1.00 13.82 460 MET D C 1
ATOM 3172 O O . MET D 1 92 ? -11.723 12.426 29.518 1.00 15.14 460 MET D O 1
ATOM 3177 N N . LEU D 1 93 ? -12.611 11.872 27.516 1.00 14.37 461 LEU D N 1
ATOM 3178 C CA A LEU D 1 93 ? -13.505 13.020 27.498 0.50 16.14 461 LEU D CA 1
ATOM 3179 C CA B LEU D 1 93 ? -13.529 13.006 27.482 0.50 16.98 461 LEU D CA 1
ATOM 3180 C C . LEU D 1 93 ? -14.517 12.905 28.634 1.00 16.12 461 LEU D C 1
ATOM 3181 O O . LEU D 1 93 ? -15.141 11.858 28.831 1.00 16.76 461 LEU D O 1
ATOM 3190 N N . ALA D 1 94 ? -14.667 13.990 29.391 1.00 15.82 462 ALA D N 1
ATOM 3191 C CA . ALA D 1 94 ? -15.596 13.992 30.513 1.00 15.27 462 ALA D CA 1
ATOM 3192 C C . ALA D 1 94 ? -17.034 14.172 30.043 1.00 17.71 462 ALA D C 1
ATOM 3193 O O . ALA D 1 94 ? -17.311 14.892 29.079 1.00 20.23 462 ALA D O 1
ATOM 3195 N N . ASP D 1 95 ? -17.950 13.504 30.741 1.00 17.48 463 ASP D N 1
ATOM 3196 C CA . ASP D 1 95 ? -19.367 13.818 30.615 1.00 19.80 463 ASP D CA 1
ATOM 3197 C C . ASP D 1 95 ? -19.635 15.199 31.195 1.00 19.60 463 ASP D C 1
ATOM 3198 O O . ASP D 1 95 ? -19.058 15.581 32.216 1.00 19.72 463 ASP D O 1
ATOM 3203 N N . SER D 1 96 ? -20.529 15.943 30.551 1.00 21.82 464 SER D N 1
ATOM 3204 C CA . SER D 1 96 ? -20.920 17.237 31.079 1.00 25.69 464 SER D CA 1
ATOM 3205 C C . SER D 1 96 ? -21.611 17.072 32.434 1.00 30.42 464 SER D C 1
ATOM 3206 O O . SER D 1 96 ? -22.320 16.086 32.665 1.00 29.52 464 SER D O 1
ATOM 3209 N N . PRO D 1 97 ? -21.421 18.025 33.352 1.00 33.46 465 PRO D N 1
ATOM 3210 C CA . PRO D 1 97 ? -22.108 17.929 34.649 1.00 36.55 465 PRO D CA 1
ATOM 3211 C C . PRO D 1 97 ? -23.617 18.052 34.533 1.00 38.75 465 PRO D C 1
ATOM 3212 O O . PRO D 1 97 ? -24.336 17.544 35.402 1.00 42.15 465 PRO D O 1
ATOM 3216 N N . ARG D 1 98 ? -24.117 18.708 33.493 1.00 39.16 466 ARG D N 1
ATOM 3217 C CA . ARG D 1 98 ? -25.541 18.949 33.300 1.00 41.35 466 ARG D CA 1
ATOM 3218 C C . ARG D 1 98 ? -25.995 18.317 31.989 1.00 42.94 466 ARG D C 1
ATOM 3219 O O . ARG D 1 98 ? -25.209 17.706 31.261 1.00 44.17 466 ARG D O 1
ATOM 3227 N N . GLU D 1 99 ? -27.279 18.479 31.686 1.00 43.45 467 GLU D N 1
ATOM 3228 C CA . GLU D 1 99 ? -27.841 17.944 30.452 1.00 44.60 467 GLU D CA 1
ATOM 3229 C C . GLU D 1 99 ? -27.408 18.774 29.245 1.00 45.55 467 GLU D C 1
ATOM 3230 O O . GLU D 1 99 ? -27.454 20.005 29.274 1.00 46.93 467 GLU D O 1
#

Solvent-accessible surface area: 23031 Å² total; per-residue (Å²): 188,160,12,134,42,142,27,137,33,45,76,68,87,188,100,14,86,91,143,41,103,69,136,7,45,0,54,1,40,5,95,86,101,45,6,83,90,115,33,2,46,19,0,0,12,27,14,11,62,0,16,66,10,74,60,54,112,81,132,71,30,0,42,0,48,0,14,35,119,64,9,0,72,61,0,42,82,29,0,88,31,91,80,0,55,60,0,119,0,111,1,69,100,14,129,80,98,186,225,185,164,13,132,41,142,26,138,31,51,76,68,91,192,105,16,85,93,146,40,97,69,120,6,45,0,52,0,39,4,99,86,98,47,6,76,91,109,25,0,45,17,0,0,11,28,17,12,62,0,17,62,7,75,57,54,109,80,127,69,29,0,43,0,50,0,18,49,122,40,8,0,21,20,0,24,25,19,0,90,30,90,82,0,57,59,0,123,0,115,1,69,98,15,128,83,98,189,222,185,158,13,103,12,27,26,136,32,49,79,69,90,188,110,14,84,94,146,28,92,74,85,20,47,0,53,1,37,4,99,85,96,47,4,73,87,108,26,1,48,20,0,0,13,27,16,10,47,0,16,62,5,75,61,54,110,80,133,68,30,0,44,0,50,0,0,1,80,43,7,0,62,66,0,44,86,36,0,88,28,66,28,0,56,52,0,77,1,115,2,69,111,14,127,83,100,186,222,186,159,12,99,13,27,24,135,34,44,76,68,90,189,100,15,85,92,143,40,97,68,129,17,46,0,51,2,38,5,99,85,97,47,4,82,82,117,31,2,52,18,0,0,12,27,14,11,60,0,18,66,9,75,60,54,112,80,134,67,30,0,43,0,49,0,16,48,167,137,9,0,77,47,0,44,61,6,0,90,29,70,29,0,56,53,0,78,0,116,2,70,113,15,128,79,99,193,226

GO terms:
  GO:0005515 protein binding (F, IPI)
  GO:0005654 nucleoplasm (C, IDA)
  GO:0005634 nucleus (C, IDA)
  GO:0005737 cytoplasm (C, IDA)
  GO:0003723 RNA binding (F, IDA)
  GO:0003723 RNA binding (F, HDA)
  GO:0042802 identical protein binding (F, IPI)

Nearest PDB structures (foldseek):
  8wq5-assembly1_A  TM=1.010E+00  e=1.539E-22  Homo sapiens
  2bz2-assembly1_A  TM=8.244E-01  e=8.375E-06  Homo sapiens
  8w2o-assembly1_F  TM=7.209E-01  e=6.075E-06  Saccharomyces cerevisiae S288C
  6n7r-assembly1_F  TM=7.078E-01  e=3.669E-05  Saccharomyces cerevisiae S288C
  7lrq-assembly1_B  TM=7.245E-01  e=3.474E-04  Homo sapiens

InterPro domains:
  IPR000504 RNA recognition motif domain [PF00076] (34-92)
  IPR000504 RNA recognition motif domain [PF00076] (127-183)
  IPR000504 RNA recognition motif domain [PF00076] (259-311)
  IPR000504 RNA recognition motif domain [PF00076] (406-457)
  IPR000504 RNA recognition motif domain [PS50102] (26-106)
  IPR000504 RNA recognition motif domain [PS50102] (121-195)
  IPR000504 RNA recognition motif domain [PS50102] (392-464)
  IPR000504 RNA recognition motif domain [SM00360] (27-102)
  IPR000504 RNA recognition motif domain [SM00360] (122-191)
  IPR000504 RNA recognition motif domain [SM00360] (249-320)
  IPR000504 RNA recognition motif domain [SM00360] (394-460)
  IPR012677 Nucleotide-binding alpha-beta plait domain superfamily [G3DSA:3.30.70.330] (20-118)
  IPR012677 Nucleotide-binding alpha-beta plait domain superfamily [G3DSA:3.30.70.330] (119-214)
  IPR012677 Nucleotide-binding alpha-beta plait domain superfamily [G3DSA:3.30.70.330] (379-473)
  IPR034203 RBM45, RNA recognition motif 1 [cd12366] (23-104)
  IPR034206 RBM45, RNA recognition motif 2 [cd12367] (120-193)
  IPR034207 RBM45, RNA recognition motif 3 [cd12368] (248-320)
  IPR034208 RBM45, RNA recognition motif 4 [cd12369] (393-460)
  IPR035979 RNA-binding domain superfamily [SSF54928] (33-183)
  IPR035979 RNA-binding domain superfamily [SSF54928] (258-467)